Protein AF-0000000080326594 (afdb_homodimer)

Solvent-accessible surface area (backbone atoms only — not comparable to full-atom values): 20574 Å² total; per-residue (Å²): 92,34,33,29,35,43,36,47,64,66,50,84,82,35,72,63,43,55,48,51,51,50,51,51,52,42,35,47,74,58,62,29,50,76,49,77,44,46,48,57,85,66,62,59,77,22,68,68,44,54,66,52,55,54,23,38,77,71,69,51,62,54,68,76,42,45,54,54,42,49,51,58,66,64,28,44,31,38,35,40,37,33,49,49,47,73,71,34,64,43,15,46,58,41,4,42,48,64,50,45,59,27,70,77,58,25,27,44,76,55,96,89,34,83,40,43,59,38,50,88,25,38,28,37,37,45,32,37,32,61,55,54,58,64,63,34,58,78,68,41,43,56,59,23,51,49,49,36,47,44,57,34,45,38,61,23,30,34,38,75,78,44,77,46,77,43,52,22,59,80,74,50,49,72,67,54,51,49,49,57,55,54,67,51,62,62,71,53,56,85,74,66,86,128,93,34,34,29,35,42,37,46,67,67,48,86,83,35,71,63,41,53,47,52,53,51,50,52,53,42,35,46,75,59,62,28,48,75,48,76,45,45,47,57,84,65,62,59,78,21,68,69,44,54,65,53,55,53,24,39,77,70,69,51,64,53,66,75,44,46,54,54,42,48,51,57,66,63,28,43,32,40,35,40,37,33,49,50,47,73,72,34,63,42,16,44,58,41,5,42,47,64,50,46,59,27,70,77,59,24,29,45,76,54,98,89,36,84,38,43,60,39,50,88,24,37,29,37,38,44,33,38,33,61,56,55,58,65,65,32,58,78,67,41,44,58,60,22,51,49,50,37,48,46,58,34,43,40,59,22,29,34,39,75,78,44,78,46,75,43,52,22,60,79,73,50,48,71,68,54,51,50,50,56,54,55,66,52,62,62,72,54,55,87,71,65,85,127

Nearest PDB structures (foldseek):
  5lbt-assembly1_B  TM=8.898E-01  e=4.231E-17  Homo sapiens
  4cet-assembly1_A-2  TM=8.705E-01  e=6.057E-17  Homo sapiens
  5lbz-assembly1_A  TM=8.879E-01  e=6.624E-16  Homo sapiens
  3lcm-assembly1_B  TM=8.407E-01  e=3.431E-16  Streptococcus mutans UA159
  4c0w-assembly1_A  TM=7.733E-01  e=7.459E-12  Pseudomonas putida

Structure (mmCIF, N/CA/C/O backbone):
data_AF-0000000080326594-model_v1
#
loop_
_entity.id
_entity.type
_entity.pdbx_description
1 polymer 'NAD(P)H dehydrogenase'
#
loop_
_atom_site.group_PDB
_atom_site.id
_atom_site.type_symbol
_atom_site.label_atom_id
_atom_site.label_alt_id
_atom_site.label_comp_id
_atom_site.label_asym_id
_atom_site.label_entity_id
_atom_site.label_seq_id
_atom_site.pdbx_PDB_ins_code
_atom_site.Cartn_x
_atom_site.Cartn_y
_atom_site.Cartn_z
_atom_site.occupancy
_atom_site.B_iso_or_equiv
_atom_site.auth_seq_id
_atom_site.auth_comp_id
_atom_site.auth_asym_id
_atom_site.auth_atom_id
_atom_site.pdbx_PDB_model_num
ATOM 1 N N . MET A 1 1 ? -2.334 27.172 13.617 1 94.81 1 MET A N 1
ATOM 2 C CA . MET A 1 1 ? -1.438 26.281 12.883 1 94.81 1 MET A CA 1
ATOM 3 C C . MET A 1 1 ? -2.039 25.891 11.531 1 94.81 1 MET A C 1
ATOM 5 O O . MET A 1 1 ? -3.221 26.141 11.281 1 94.81 1 MET A O 1
ATOM 9 N N . ASN A 1 2 ? -1.168 25.469 10.648 1 97.56 2 ASN A N 1
ATOM 10 C CA . ASN A 1 2 ? -1.593 25.016 9.328 1 97.56 2 ASN A CA 1
ATOM 11 C C . ASN A 1 2 ? -1.866 23.516 9.312 1 97.56 2 ASN A C 1
ATOM 13 O O . ASN A 1 2 ? -0.967 22.703 9.57 1 97.56 2 ASN A O 1
ATOM 17 N N . ASN A 1 3 ? -3.16 23.172 9.031 1 97.88 3 ASN A N 1
ATOM 18 C CA . ASN A 1 3 ? -3.592 21.781 9.016 1 97.88 3 ASN A CA 1
ATOM 19 C C . ASN A 1 3 ? -3.906 21.312 7.598 1 97.88 3 ASN A C 1
ATOM 21 O O . ASN A 1 3 ? -4.773 21.875 6.93 1 97.88 3 ASN A O 1
ATOM 25 N N . LEU A 1 4 ? -3.186 20.344 7.172 1 98.75 4 LEU A N 1
ATOM 26 C CA . LEU A 1 4 ? -3.438 19.703 5.883 1 98.75 4 LEU A CA 1
ATOM 27 C C . LEU A 1 4 ? -4.172 18.375 6.062 1 98.75 4 LEU A C 1
ATOM 29 O O . LEU A 1 4 ? -3.713 17.5 6.801 1 98.75 4 LEU A O 1
ATOM 33 N N . ILE A 1 5 ? -5.324 18.266 5.457 1 98.81 5 ILE A N 1
ATOM 34 C CA . ILE A 1 5 ? -6.059 17 5.449 1 98.81 5 ILE A CA 1
ATOM 35 C C . ILE A 1 5 ? -5.922 16.328 4.082 1 98.81 5 ILE A C 1
ATOM 37 O O . ILE A 1 5 ? -6.352 16.891 3.07 1 98.81 5 ILE A O 1
ATOM 41 N N . ILE A 1 6 ? -5.258 15.219 4.062 1 98.88 6 ILE A N 1
ATOM 42 C CA . ILE A 1 6 ? -5.199 14.367 2.881 1 98.88 6 ILE A CA 1
ATOM 43 C C . ILE A 1 6 ? -6.27 13.281 2.975 1 98.88 6 ILE A C 1
ATOM 45 O O . ILE A 1 6 ? -6.227 12.43 3.871 1 98.88 6 ILE A O 1
ATOM 49 N N . TYR A 1 7 ? -7.211 13.352 2.078 1 98.81 7 TYR A N 1
ATOM 50 C CA . TYR A 1 7 ? -8.406 12.516 2.1 1 98.81 7 TYR A CA 1
ATOM 51 C C . TYR A 1 7 ? -8.453 11.609 0.875 1 98.81 7 TYR A C 1
ATOM 53 O O . TYR A 1 7 ? -8.148 12.039 -0.238 1 98.81 7 TYR A O 1
ATOM 61 N N . CYS A 1 8 ? -8.789 10.32 1.169 1 98.75 8 CYS A N 1
ATOM 62 C CA . CYS A 1 8 ? -8.812 9.359 0.075 1 98.75 8 CYS A CA 1
ATOM 63 C C . CYS A 1 8 ? -10.023 8.438 0.174 1 98.75 8 CYS A C 1
ATOM 65 O O . CYS A 1 8 ? -10.07 7.559 1.031 1 98.75 8 CYS A O 1
ATOM 67 N N . HIS A 1 9 ? -10.969 8.633 -0.72 1 98.06 9 HIS A N 1
ATOM 68 C CA . HIS A 1 9 ? -12.102 7.746 -0.929 1 98.06 9 HIS A CA 1
ATOM 69 C C . HIS A 1 9 ? -12.852 8.102 -2.209 1 98.06 9 HIS A C 1
ATOM 71 O O . HIS A 1 9 ? -13.117 9.273 -2.475 1 98.06 9 HIS A O 1
ATOM 77 N N . PRO A 1 10 ? -13.266 7.16 -2.986 1 96.19 10 PRO A N 1
ATOM 78 C CA . PRO A 1 10 ? -13.883 7.461 -4.281 1 96.19 10 PRO A CA 1
ATOM 79 C C . PRO A 1 10 ? -15.344 7.875 -4.156 1 96.19 10 PRO A C 1
ATOM 81 O O . PRO A 1 10 ? -15.914 8.438 -5.094 1 96.19 10 PRO A O 1
ATOM 84 N N . ASN A 1 11 ? -16.016 7.562 -3.039 1 94.12 11 ASN A N 1
ATOM 85 C CA . ASN A 1 11 ? -17.438 7.836 -2.816 1 94.12 11 ASN A CA 1
ATOM 86 C C . ASN A 1 11 ? -17.641 9.047 -1.904 1 94.12 11 ASN A C 1
ATOM 88 O O . ASN A 1 11 ? -17.312 8.992 -0.716 1 94.12 11 ASN A O 1
ATOM 92 N N . PRO A 1 12 ? -18.266 10.102 -2.396 1 92.19 12 PRO A N 1
ATOM 93 C CA . PRO A 1 12 ? -18.469 11.297 -1.572 1 92.19 12 PRO A CA 1
ATOM 94 C C . PRO A 1 12 ? -19.469 11.07 -0.443 1 92.19 12 PRO A C 1
ATOM 96 O O . PRO A 1 12 ? -19.578 11.898 0.468 1 92.19 12 PRO A O 1
ATOM 99 N N . GLU A 1 13 ? -20.156 9.953 -0.468 1 92.31 13 GLU A N 1
ATOM 100 C CA . GLU A 1 13 ? -21.125 9.648 0.574 1 92.31 13 GLU A CA 1
ATOM 101 C C . GLU A 1 13 ? -20.578 8.633 1.567 1 92.31 13 GLU A C 1
ATOM 103 O O . GLU A 1 13 ? -21.312 8.102 2.4 1 92.31 13 GLU A O 1
ATOM 108 N N . SER A 1 14 ? -19.344 8.438 1.479 1 94.69 14 SER A N 1
ATOM 109 C CA . SER A 1 14 ? -18.719 7.418 2.318 1 94.69 14 SER A CA 1
ATOM 110 C C . SER A 1 14 ? -18.594 7.895 3.764 1 94.69 14 SER A C 1
ATOM 112 O O . SER A 1 14 ? -18.641 9.094 4.031 1 94.69 14 SER A O 1
ATOM 114 N N . PHE A 1 15 ? -18.469 6.941 4.664 1 97.5 15 PHE A N 1
ATOM 115 C CA . PHE A 1 15 ? -18.188 7.258 6.055 1 97.5 15 PHE A CA 1
ATOM 116 C C . PHE A 1 15 ? -16.891 8.07 6.172 1 97.5 15 PHE A C 1
ATOM 118 O O . PHE A 1 15 ? -16.797 8.984 6.996 1 97.5 15 PHE A O 1
ATOM 125 N N . ASN A 1 16 ? -15.914 7.812 5.332 1 98.38 16 ASN A N 1
ATOM 126 C CA . ASN A 1 16 ? -14.656 8.547 5.359 1 98.38 16 ASN A CA 1
ATOM 127 C C . ASN A 1 16 ? -14.852 10.016 4.988 1 98.38 16 ASN A C 1
ATOM 129 O O . ASN A 1 16 ? -14.148 10.891 5.496 1 98.38 16 ASN A O 1
ATOM 133 N N . HIS A 1 17 ? -15.789 10.258 4.113 1 97.88 17 HIS A N 1
ATOM 134 C CA . HIS A 1 17 ? -16.125 11.641 3.807 1 97.88 17 HIS A CA 1
ATOM 135 C C . HIS A 1 17 ? -16.641 12.367 5.043 1 97.88 17 HIS A C 1
ATOM 137 O O . HIS A 1 17 ? -16.266 13.516 5.297 1 97.88 17 HIS A O 1
ATOM 143 N N . ALA A 1 18 ? -17.5 11.719 5.797 1 97.88 18 ALA A N 1
ATOM 144 C CA . ALA A 1 18 ? -18.031 12.289 7.039 1 97.88 18 ALA A CA 1
ATOM 145 C C . ALA A 1 18 ? -16.906 12.531 8.039 1 97.88 18 ALA A C 1
ATOM 147 O O . ALA A 1 18 ? -16.906 13.547 8.742 1 97.88 18 ALA A O 1
ATOM 148 N N . VAL A 1 19 ? -15.977 11.617 8.094 1 98.56 19 VAL A N 1
ATOM 149 C CA . VAL A 1 19 ? -14.82 11.758 8.969 1 98.56 19 VAL A CA 1
ATOM 150 C C . VAL A 1 19 ? -14.023 13 8.562 1 98.56 19 VAL A C 1
ATOM 152 O O . VAL A 1 19 ? -13.703 13.844 9.406 1 98.56 19 VAL A O 1
ATOM 155 N N . LYS A 1 20 ? -13.711 13.102 7.242 1 98.5 20 LYS A N 1
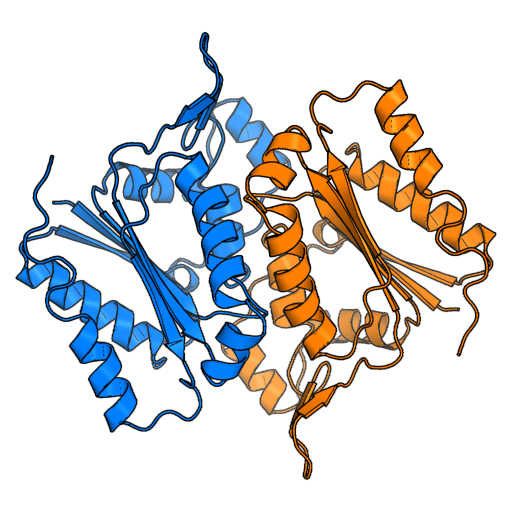ATOM 156 C CA . LYS A 1 20 ? -12.984 14.25 6.715 1 98.5 20 LYS A CA 1
ATOM 157 C C . LYS A 1 20 ? -13.68 15.555 7.082 1 98.5 20 LYS A C 1
ATOM 159 O O . LYS A 1 20 ? -13.047 16.5 7.566 1 98.5 20 LYS A O 1
ATOM 164 N N . ASP A 1 21 ? -14.992 15.625 6.902 1 97.88 21 ASP A N 1
ATOM 165 C CA . ASP A 1 21 ? -15.758 16.828 7.207 1 97.88 21 ASP A CA 1
ATOM 166 C C . ASP A 1 21 ? -15.695 17.156 8.695 1 97.88 21 ASP A C 1
ATOM 168 O O . ASP A 1 21 ? -15.562 18.328 9.07 1 97.88 21 ASP A O 1
ATOM 172 N N . SER A 1 22 ? -15.836 16.141 9.5 1 97.69 22 SER A N 1
ATOM 173 C CA . SER A 1 22 ? -15.758 16.328 10.945 1 97.69 22 SER A CA 1
ATOM 174 C C . SER A 1 22 ? -14.398 16.891 11.359 1 97.69 22 SER A C 1
ATOM 176 O O . SER A 1 22 ? -14.32 17.812 12.164 1 97.69 22 SER A O 1
ATOM 178 N N . LEU A 1 23 ? -13.359 16.375 10.781 1 97.94 23 LEU A N 1
ATOM 179 C CA . LEU A 1 23 ? -12 16.812 11.102 1 97.94 23 LEU A CA 1
ATOM 180 C C . LEU A 1 23 ? -11.773 18.25 10.656 1 97.94 23 LEU A C 1
ATOM 182 O O . LEU A 1 23 ? -11.133 19.031 11.367 1 97.94 23 LEU A O 1
ATOM 186 N N . GLN A 1 24 ? -12.258 18.531 9.477 1 97.44 24 GLN A N 1
ATOM 187 C CA . GLN A 1 24 ? -12.156 19.906 8.992 1 97.44 24 GLN A CA 1
ATOM 188 C C . GLN A 1 24 ? -12.859 20.875 9.945 1 97.44 24 GLN A C 1
ATOM 190 O O . GLN A 1 24 ? -12.297 21.906 10.289 1 97.44 24 GLN A O 1
ATOM 195 N N . LYS A 1 25 ? -14.062 20.516 10.344 1 96 25 LYS A N 1
ATOM 196 C CA . LYS A 1 25 ? -14.836 21.344 11.266 1 96 25 LYS A CA 1
ATOM 197 C C . LYS A 1 25 ? -14.086 21.547 12.578 1 96 25 LYS A C 1
ATOM 199 O O . LYS A 1 25 ? -13.992 22.672 13.078 1 96 25 LYS A O 1
ATOM 204 N N . GLN A 1 26 ? -13.547 20.469 13.094 1 95.25 26 GLN A N 1
ATOM 205 C CA . GLN A 1 26 ? -12.836 20.531 14.359 1 95.25 26 GLN A CA 1
ATOM 206 C C . GLN A 1 26 ? -11.578 21.391 14.234 1 95.25 26 GLN A C 1
ATOM 208 O O . GLN A 1 26 ? -11.234 22.125 15.156 1 95.25 26 GLN A O 1
ATOM 213 N N . ALA A 1 27 ? -10.859 21.266 13.133 1 95.44 27 ALA A N 1
ATOM 214 C CA . ALA A 1 27 ? -9.648 22.062 12.906 1 95.44 27 ALA A CA 1
ATOM 215 C C . ALA A 1 27 ? -9.961 23.547 12.867 1 95.44 27 ALA A C 1
ATOM 217 O O . ALA A 1 27 ? -9.281 24.359 13.508 1 95.44 27 ALA A O 1
ATOM 218 N N . ILE A 1 28 ? -11.008 23.891 12.188 1 93.38 28 ILE A N 1
ATOM 219 C CA . ILE A 1 28 ? -11.414 25.281 12.055 1 93.38 28 ILE A CA 1
ATOM 220 C C . ILE A 1 28 ? -11.859 25.812 13.406 1 93.38 28 ILE A C 1
ATOM 222 O O . ILE A 1 28 ? -11.477 26.922 13.805 1 93.38 28 ILE A O 1
ATOM 226 N N . GLN A 1 29 ? -12.562 25.031 14.125 1 92.88 29 GLN A N 1
ATOM 227 C CA . GLN A 1 29 ? -13.047 25.422 15.445 1 92.88 29 GLN A CA 1
ATOM 228 C C . GLN A 1 29 ? -11.891 25.641 16.406 1 92.88 29 GLN A C 1
ATOM 230 O O . GLN A 1 29 ? -11.969 26.484 17.312 1 92.88 29 GLN A O 1
ATOM 235 N N . SER A 1 30 ? -10.867 24.922 16.172 1 94.06 30 SER A N 1
ATOM 236 C CA . SER A 1 30 ? -9.695 25.016 17.031 1 94.06 30 SER A CA 1
ATOM 237 C C . SER A 1 30 ? -8.781 26.156 16.594 1 94.06 30 SER A C 1
ATOM 239 O O . SER A 1 30 ? -7.699 26.344 17.156 1 94.06 30 SER A O 1
ATOM 241 N N . GLY A 1 31 ? -9.125 26.828 15.484 1 93.25 31 GLY A N 1
ATOM 242 C CA . GLY A 1 31 ? -8.391 28.016 15.055 1 93.25 31 GLY A CA 1
ATOM 243 C C . GLY A 1 31 ? -7.312 27.703 14.031 1 93.25 31 GLY A C 1
ATOM 244 O O . GLY A 1 31 ? -6.434 28.531 13.789 1 93.25 31 GLY A O 1
ATOM 245 N N . HIS A 1 32 ? -7.305 26.531 13.453 1 95.81 32 HIS A N 1
ATOM 246 C CA . HIS A 1 32 ? -6.293 26.156 12.469 1 95.81 32 HIS A CA 1
ATOM 247 C C . HIS A 1 32 ? -6.738 26.531 11.055 1 95.81 32 HIS A C 1
ATOM 249 O O . HIS A 1 32 ? -7.93 26.469 10.742 1 95.81 32 HIS A O 1
ATOM 255 N N . HIS A 1 33 ? -5.809 26.984 10.258 1 96.75 33 HIS A N 1
ATOM 256 C CA . HIS A 1 33 ? -6.043 27.047 8.82 1 96.75 33 HIS A CA 1
ATOM 257 C C . HIS A 1 33 ? -6.023 25.656 8.203 1 96.75 33 HIS A C 1
ATOM 259 O O . HIS A 1 33 ? -5.172 24.828 8.531 1 96.75 33 HIS A O 1
ATOM 265 N N . THR A 1 34 ? -7.023 25.422 7.344 1 97.94 34 THR A N 1
ATOM 266 C CA . THR A 1 34 ? -7.129 24.047 6.871 1 97.94 34 THR A CA 1
ATOM 267 C C . THR A 1 34 ? -7.133 24 5.344 1 97.94 34 THR A C 1
ATOM 269 O O . THR A 1 34 ? -7.805 24.797 4.695 1 97.94 34 THR A O 1
ATOM 272 N N . ARG A 1 35 ? -6.281 23.172 4.742 1 98.56 35 ARG A N 1
ATOM 273 C CA . ARG A 1 35 ? -6.316 22.781 3.34 1 98.56 35 ARG A CA 1
ATOM 274 C C . ARG A 1 35 ? -6.668 21.297 3.203 1 98.56 35 ARG A C 1
ATOM 276 O O . ARG A 1 35 ? -6.246 20.469 4.02 1 98.56 35 ARG A O 1
ATOM 283 N N . ILE A 1 36 ? -7.484 21.031 2.197 1 98.56 36 ILE A N 1
ATOM 284 C CA . ILE A 1 36 ? -7.883 19.641 1.953 1 98.56 36 ILE A CA 1
ATOM 285 C C . ILE A 1 36 ? -7.363 19.188 0.592 1 98.56 36 ILE A C 1
ATOM 287 O O . ILE A 1 36 ? -7.535 19.891 -0.411 1 98.56 36 ILE A O 1
ATOM 291 N N . ARG A 1 37 ? -6.672 18.094 0.616 1 98.69 37 ARG A N 1
ATOM 292 C CA . ARG A 1 37 ? -6.262 17.422 -0.614 1 98.69 37 ARG A CA 1
ATOM 293 C C . ARG A 1 37 ? -7 16.094 -0.79 1 98.69 37 ARG A C 1
ATOM 295 O O . ARG A 1 37 ? -6.668 15.102 -0.137 1 98.69 37 ARG A O 1
ATOM 302 N N . ASP A 1 38 ? -8.031 16.141 -1.606 1 98.38 38 ASP A N 1
ATOM 303 C CA . ASP A 1 38 ? -8.781 14.938 -1.977 1 98.38 38 ASP A CA 1
ATOM 304 C C . ASP A 1 38 ? -8.148 14.234 -3.174 1 98.38 38 ASP A C 1
ATOM 306 O O . ASP A 1 38 ? -8.305 14.68 -4.316 1 98.38 38 ASP A O 1
ATOM 310 N N . VAL A 1 39 ? -7.574 13.109 -2.932 1 97.81 39 VAL A N 1
ATOM 311 C CA . VAL A 1 39 ? -6.691 12.477 -3.908 1 97.81 39 VAL A CA 1
ATOM 312 C C . VAL A 1 39 ? -7.504 12.031 -5.125 1 97.81 39 VAL A C 1
ATOM 314 O O . VAL A 1 39 ? -7.004 12.055 -6.25 1 97.81 39 VAL A O 1
ATOM 317 N N . TYR A 1 40 ? -8.766 11.617 -4.961 1 97.62 40 TYR A N 1
ATOM 318 C CA . TYR A 1 40 ? -9.625 11.211 -6.066 1 97.62 40 TYR A CA 1
ATOM 319 C C . TYR A 1 40 ? -10.078 12.422 -6.875 1 97.62 40 TYR A C 1
ATOM 321 O O . TYR A 1 40 ? -10.031 12.406 -8.109 1 97.62 40 TYR A O 1
ATOM 329 N N . THR A 1 41 ? -10.5 13.492 -6.164 1 96.56 41 THR A N 1
ATOM 330 C CA . THR A 1 41 ? -10.953 14.695 -6.855 1 96.56 41 THR A CA 1
ATOM 331 C C . THR A 1 41 ? -9.812 15.336 -7.633 1 96.56 41 THR A C 1
ATOM 333 O O . THR A 1 41 ? -10.023 15.883 -8.719 1 96.56 41 THR A O 1
ATOM 336 N N . LEU A 1 42 ? -8.586 15.195 -7.137 1 96.81 42 LEU A N 1
ATOM 337 C CA . LEU A 1 42 ? -7.395 15.719 -7.793 1 96.81 42 LEU A CA 1
ATOM 338 C C . LEU A 1 42 ? -7.062 14.906 -9.047 1 96.81 42 LEU A C 1
ATOM 340 O O . LEU A 1 42 ? -6.277 15.352 -9.883 1 96.81 42 LEU A O 1
ATOM 344 N N . ASN A 1 43 ? -7.664 13.711 -9.133 1 95.75 43 ASN A N 1
ATOM 345 C CA . ASN A 1 43 ? -7.254 12.766 -10.164 1 95.75 43 ASN A CA 1
ATOM 346 C C . ASN A 1 43 ? -5.742 12.562 -10.172 1 95.75 43 ASN A C 1
ATOM 348 O O . ASN A 1 43 ? -5.109 12.656 -11.227 1 95.75 43 ASN A O 1
ATOM 352 N N . PHE A 1 44 ? -5.152 12.398 -9.031 1 96.94 44 PHE A N 1
ATOM 353 C CA . PHE A 1 44 ? -3.705 12.289 -8.883 1 96.94 44 PHE A CA 1
ATOM 354 C C . PHE A 1 44 ? -3.176 11.055 -9.594 1 96.94 44 PHE A C 1
ATOM 356 O O . PHE A 1 44 ? -3.76 9.977 -9.492 1 96.94 44 PHE A O 1
ATOM 363 N N . ASN A 1 45 ? -2.121 11.227 -10.297 1 96.5 45 ASN A N 1
ATOM 364 C CA . ASN A 1 45 ? -1.446 10.086 -10.914 1 96.5 45 ASN A CA 1
ATOM 365 C C . ASN A 1 45 ? -0.582 9.336 -9.906 1 96.5 45 ASN A C 1
ATOM 367 O O . ASN A 1 45 ? 0.461 9.836 -9.484 1 96.5 45 ASN A O 1
ATOM 371 N N . PRO A 1 46 ? -0.99 8.156 -9.562 1 97.31 46 PRO A N 1
ATOM 372 C CA . PRO A 1 46 ? -0.286 7.449 -8.484 1 97.31 46 PRO A CA 1
ATOM 373 C C . PRO A 1 46 ? 0.886 6.613 -8.992 1 97.31 46 PRO A C 1
ATOM 375 O O . PRO A 1 46 ? 1.518 5.891 -8.219 1 97.31 46 PRO A O 1
ATOM 378 N N . VAL A 1 47 ? 1.256 6.707 -10.305 1 97.75 47 VAL A N 1
ATOM 379 C CA . VAL A 1 47 ? 2.279 5.844 -10.883 1 97.75 47 VAL A CA 1
ATOM 380 C C . VAL A 1 47 ? 3.633 6.551 -10.852 1 97.75 47 VAL A C 1
ATOM 382 O O . VAL A 1 47 ? 3.834 7.547 -11.547 1 97.75 47 VAL A O 1
ATOM 385 N N . LEU A 1 48 ? 4.516 6.086 -10.031 1 96.88 48 LEU A N 1
ATOM 386 C CA . LEU A 1 48 ? 5.898 6.555 -10.039 1 96.88 48 LEU A CA 1
ATOM 387 C C . LEU A 1 48 ? 6.664 5.965 -11.219 1 96.88 48 LEU A C 1
ATOM 389 O O . LEU A 1 48 ? 6.848 4.746 -11.297 1 96.88 48 LEU A O 1
ATOM 393 N N . THR A 1 49 ? 7.121 6.785 -12.117 1 94.62 49 THR A N 1
ATOM 394 C CA . THR A 1 49 ? 7.797 6.32 -13.32 1 94.62 49 THR A CA 1
ATOM 395 C C . THR A 1 49 ? 9.312 6.48 -13.188 1 94.62 49 THR A C 1
ATOM 397 O O . THR A 1 49 ? 9.789 7.141 -12.266 1 94.62 49 THR A O 1
ATOM 400 N N . ARG A 1 50 ? 9.984 5.836 -14.094 1 91.5 50 ARG A N 1
ATOM 401 C CA . ARG A 1 50 ? 11.43 6.008 -14.172 1 91.5 50 ARG A CA 1
ATOM 402 C C . ARG A 1 50 ? 11.797 7.469 -14.414 1 91.5 50 ARG A C 1
ATOM 404 O O . ARG A 1 50 ? 12.766 7.973 -13.844 1 91.5 50 ARG A O 1
ATOM 411 N N . GLU A 1 51 ? 11 8.102 -15.203 1 91.12 51 GLU A N 1
ATOM 412 C CA . GLU A 1 51 ? 11.211 9.516 -15.508 1 91.12 51 GLU A CA 1
ATOM 413 C C . GLU A 1 51 ? 11.086 10.375 -14.258 1 91.12 51 GLU A C 1
ATOM 415 O O . GLU A 1 51 ? 11.836 11.336 -14.078 1 91.12 51 GLU A O 1
ATOM 420 N N . ASP A 1 52 ? 10.117 10.047 -13.398 1 91.88 52 ASP A N 1
ATOM 421 C CA . ASP A 1 52 ? 9.969 10.766 -12.141 1 91.88 52 ASP A CA 1
ATOM 422 C C . ASP A 1 52 ? 11.234 10.664 -11.297 1 91.88 52 ASP A C 1
ATOM 424 O O . ASP A 1 52 ? 11.742 11.68 -10.812 1 91.88 52 ASP A O 1
ATOM 428 N N . VAL A 1 53 ? 11.703 9.492 -11.188 1 87.94 53 VAL A N 1
ATOM 429 C CA . VAL A 1 53 ? 12.867 9.227 -10.352 1 87.94 53 VAL A CA 1
ATOM 430 C C . VAL A 1 53 ? 14.07 10.016 -10.875 1 87.94 53 VAL A C 1
ATOM 432 O O . VAL A 1 53 ? 14.797 10.633 -10.102 1 87.94 53 VAL A O 1
ATOM 435 N N . LEU A 1 54 ? 14.242 10 -12.195 1 88.31 54 LEU A N 1
ATOM 436 C CA . LEU A 1 54 ? 15.336 10.734 -12.82 1 88.31 54 LEU A CA 1
ATOM 437 C C . LEU A 1 54 ? 15.164 12.234 -12.609 1 88.31 54 LEU A C 1
ATOM 439 O O . LEU A 1 54 ? 16.141 12.953 -12.375 1 88.31 54 LEU A O 1
ATOM 443 N N . ALA A 1 55 ? 13.969 12.656 -12.68 1 89.38 55 ALA A N 1
ATOM 444 C CA . ALA A 1 55 ? 13.664 14.07 -12.484 1 89.38 55 ALA A CA 1
ATOM 445 C C . ALA A 1 55 ? 13.992 14.516 -11.062 1 89.38 55 ALA A C 1
ATOM 447 O O . ALA A 1 55 ? 14.578 15.578 -10.852 1 89.38 55 ALA A O 1
ATOM 448 N N . PHE A 1 56 ? 13.633 13.688 -10.117 1 86.75 56 PHE A N 1
ATOM 449 C CA . PHE A 1 56 ? 13.93 14 -8.727 1 86.75 56 PHE A CA 1
ATOM 450 C C . PHE A 1 56 ? 15.43 14.172 -8.516 1 86.75 56 PHE A C 1
ATOM 452 O O . PHE A 1 56 ? 15.875 15.148 -7.906 1 86.75 56 PHE A O 1
ATOM 459 N N . LYS A 1 57 ? 16.172 13.258 -9.047 1 84.12 57 LYS A N 1
ATOM 460 C CA . LYS A 1 57 ? 17.625 13.266 -8.898 1 84.12 57 LYS A CA 1
ATOM 461 C C . LYS A 1 57 ? 18.234 14.508 -9.547 1 84.12 57 LYS A C 1
ATOM 463 O O . LYS A 1 57 ? 19.266 15.016 -9.086 1 84.12 57 LYS A O 1
ATOM 468 N N . ALA A 1 58 ? 17.578 15.016 -10.57 1 88.19 58 ALA A N 1
ATOM 469 C CA . ALA A 1 58 ? 18.062 16.188 -11.297 1 88.19 58 ALA A CA 1
ATOM 470 C C . ALA A 1 58 ? 17.547 17.484 -10.688 1 88.19 58 ALA A C 1
ATOM 472 O O . ALA A 1 58 ? 17.891 18.578 -11.141 1 88.19 58 ALA A O 1
ATOM 473 N N . GLY A 1 59 ? 16.672 17.312 -9.773 1 86.38 59 GLY A N 1
ATOM 474 C CA . GLY A 1 59 ? 16.094 18.484 -9.133 1 86.38 59 GLY A CA 1
ATOM 475 C C . GLY A 1 59 ? 14.945 19.094 -9.914 1 86.38 59 GLY A C 1
ATOM 476 O O . GLY A 1 59 ? 14.602 20.25 -9.719 1 86.38 59 GLY A O 1
ATOM 477 N N . ASN A 1 60 ? 14.438 18.375 -10.859 1 91.12 60 ASN A N 1
ATOM 478 C CA . ASN A 1 60 ? 13.32 18.812 -11.68 1 91.12 60 ASN A CA 1
ATOM 479 C C . ASN A 1 60 ? 12.031 18.078 -11.305 1 91.12 60 ASN A C 1
ATOM 481 O O . ASN A 1 60 ? 11.508 17.281 -12.086 1 91.12 60 ASN A O 1
ATOM 485 N N . THR A 1 61 ? 11.484 18.422 -10.219 1 94.5 61 THR A N 1
ATOM 486 C CA . THR A 1 61 ? 10.266 17.781 -9.719 1 94.5 61 THR A CA 1
ATOM 487 C C . THR A 1 61 ? 9.07 18.156 -10.586 1 94.5 61 THR A C 1
ATOM 489 O O . THR A 1 61 ? 8.828 19.344 -10.844 1 94.5 61 THR A O 1
ATOM 492 N N . PRO A 1 62 ? 8.383 17.172 -11.055 1 95 62 PRO A N 1
ATOM 493 C CA . PRO A 1 62 ? 7.18 17.469 -11.836 1 95 62 PRO A CA 1
ATOM 494 C C . PRO A 1 62 ? 6.207 18.391 -11.109 1 95 62 PRO A C 1
ATOM 496 O O . PRO A 1 62 ? 6.113 18.344 -9.875 1 95 62 PRO A O 1
ATOM 499 N N . ALA A 1 63 ? 5.387 19.172 -11.828 1 95.44 63 ALA A N 1
ATOM 500 C CA . ALA A 1 63 ? 4.543 20.234 -11.281 1 95.44 63 ALA A CA 1
ATOM 501 C C . ALA A 1 63 ? 3.465 19.656 -10.367 1 95.44 63 ALA A C 1
ATOM 503 O O . ALA A 1 63 ? 3.131 20.266 -9.344 1 95.44 63 ALA A O 1
ATOM 504 N N . ASP A 1 64 ? 2.859 18.531 -10.758 1 96.25 64 ASP A N 1
ATOM 505 C CA . ASP A 1 64 ? 1.796 17.938 -9.953 1 96.25 64 ASP A CA 1
ATOM 506 C C . ASP A 1 64 ? 2.33 17.469 -8.602 1 96.25 64 ASP A C 1
ATOM 508 O O . ASP A 1 64 ? 1.643 17.578 -7.582 1 96.25 64 ASP A O 1
ATOM 512 N N . ILE A 1 65 ? 3.562 16.984 -8.57 1 97.25 65 ILE A N 1
ATOM 513 C CA . ILE A 1 65 ? 4.211 16.562 -7.34 1 97.25 65 ILE A CA 1
ATOM 514 C C . ILE A 1 65 ? 4.59 17.781 -6.504 1 97.25 65 ILE A C 1
ATOM 516 O O . ILE A 1 65 ? 4.355 17.812 -5.293 1 97.25 65 ILE A O 1
ATOM 520 N N . LEU A 1 66 ? 5.133 18.75 -7.195 1 96.94 66 LEU A N 1
ATOM 521 C CA . LEU A 1 66 ? 5.57 19.953 -6.52 1 96.94 66 LEU A CA 1
ATOM 522 C C . LEU A 1 66 ? 4.406 20.625 -5.801 1 96.94 66 LEU A C 1
ATOM 524 O O . LEU A 1 66 ? 4.562 21.125 -4.684 1 96.94 66 LEU A O 1
ATOM 528 N N . GLN A 1 67 ? 3.301 20.672 -6.383 1 98.06 67 GLN A N 1
ATOM 529 C CA . GLN A 1 67 ? 2.115 21.266 -5.773 1 98.06 67 GLN A CA 1
ATOM 530 C C . GLN A 1 67 ? 1.771 20.578 -4.457 1 98.06 67 GLN A C 1
ATOM 532 O O . GLN A 1 67 ? 1.478 21.234 -3.459 1 98.06 67 GLN A O 1
ATOM 537 N N . GLU A 1 68 ? 1.76 19.281 -4.469 1 98.62 68 GLU A N 1
ATOM 538 C CA . GLU A 1 68 ? 1.44 18.531 -3.258 1 98.62 68 GLU A CA 1
ATOM 539 C C . GLU A 1 68 ? 2.529 18.703 -2.203 1 98.62 68 GLU A C 1
ATOM 541 O O . GLU A 1 68 ? 2.238 18.766 -1.007 1 98.62 68 GLU A O 1
ATOM 546 N N . GLN A 1 69 ? 3.764 18.766 -2.664 1 98.38 69 GLN A N 1
ATOM 547 C CA . GLN A 1 69 ? 4.867 19 -1.738 1 98.38 69 GLN A CA 1
ATOM 548 C C . GLN A 1 69 ? 4.746 20.375 -1.083 1 98.38 69 GLN A C 1
ATOM 550 O O . GLN A 1 69 ? 5.078 20.531 0.092 1 98.38 69 GLN A O 1
ATOM 555 N N . GLU A 1 70 ? 4.254 21.328 -1.778 1 98.5 70 GLU A N 1
ATOM 556 C CA . GLU A 1 70 ? 4.023 22.656 -1.227 1 98.5 70 GLU A CA 1
ATOM 557 C C . GLU A 1 70 ? 2.988 22.625 -0.107 1 98.5 70 GLU A C 1
ATOM 559 O O . GLU A 1 70 ? 3.145 23.297 0.913 1 98.5 70 GLU A O 1
ATOM 564 N N . HIS A 1 71 ? 1.933 21.844 -0.283 1 98.81 71 HIS A N 1
ATOM 565 C CA . HIS A 1 71 ? 0.924 21.688 0.76 1 98.81 71 HIS A CA 1
ATOM 566 C C . HIS A 1 71 ? 1.51 21.031 2.006 1 98.81 71 HIS A C 1
ATOM 568 O O . HIS A 1 71 ? 1.203 21.438 3.129 1 98.81 71 HIS A O 1
ATOM 574 N N . ILE A 1 72 ? 2.348 20.062 1.811 1 98.81 72 ILE A N 1
ATOM 575 C CA . ILE A 1 72 ? 2.977 19.375 2.936 1 98.81 72 ILE A CA 1
ATOM 576 C C . ILE A 1 72 ? 3.938 20.328 3.646 1 98.81 72 ILE A C 1
ATOM 578 O O . ILE A 1 72 ? 3.992 20.359 4.879 1 98.81 72 ILE A O 1
ATOM 582 N N . THR A 1 73 ? 4.68 21.078 2.822 1 98.56 73 THR A N 1
ATOM 583 C CA . THR A 1 73 ? 5.594 22.062 3.389 1 98.56 73 THR A CA 1
ATOM 584 C C . THR A 1 73 ? 4.832 23.109 4.211 1 98.56 73 THR A C 1
ATOM 586 O O . THR A 1 73 ? 5.258 23.469 5.309 1 98.56 73 THR A O 1
ATOM 589 N N . TRP A 1 74 ? 3.732 23.5 3.768 1 98.5 74 TRP A N 1
ATOM 590 C CA . TRP A 1 74 ? 2.881 24.5 4.395 1 98.5 74 TRP A CA 1
ATOM 591 C C . TRP A 1 74 ? 2.352 24 5.734 1 98.5 74 TRP A C 1
ATOM 593 O O . TRP A 1 74 ? 2.186 24.781 6.676 1 98.5 74 TRP A O 1
ATOM 603 N N . ALA A 1 75 ? 2.195 22.781 5.934 1 98.38 75 ALA A N 1
ATOM 604 C CA . ALA A 1 75 ? 1.431 22.203 7.031 1 98.38 75 ALA A CA 1
ATOM 605 C C . ALA A 1 75 ? 2.293 22.047 8.281 1 98.38 75 ALA A C 1
ATOM 607 O O . ALA A 1 75 ? 3.471 21.703 8.195 1 98.38 75 ALA A O 1
ATOM 608 N N . ASP A 1 76 ? 1.725 22.281 9.406 1 97.94 76 ASP A N 1
ATOM 609 C CA . ASP A 1 76 ? 2.262 21.922 10.711 1 97.94 76 ASP A CA 1
ATOM 610 C C . ASP A 1 76 ? 1.705 20.578 11.18 1 97.94 76 ASP A C 1
ATOM 612 O O . ASP A 1 76 ? 2.381 19.828 11.891 1 97.94 76 ASP A O 1
ATOM 616 N N . ILE A 1 77 ? 0.428 20.391 10.797 1 97.75 77 ILE A N 1
ATOM 617 C CA . ILE A 1 77 ? -0.313 19.172 11.086 1 97.75 77 ILE A CA 1
ATOM 618 C C . ILE A 1 77 ? -0.785 18.531 9.781 1 97.75 77 ILE A C 1
ATOM 620 O O . ILE A 1 77 ? -1.281 19.219 8.891 1 97.75 77 ILE A O 1
ATOM 624 N N . ILE A 1 78 ? -0.563 17.281 9.672 1 98.62 78 ILE A N 1
ATOM 625 C CA . ILE A 1 78 ? -1.062 16.516 8.531 1 98.62 78 ILE A CA 1
ATOM 626 C C . ILE A 1 78 ? -2.004 15.422 9.023 1 98.62 78 ILE A C 1
ATOM 628 O O . ILE A 1 78 ? -1.619 14.586 9.852 1 98.62 78 ILE A O 1
ATOM 632 N N . THR A 1 79 ? -3.242 15.422 8.602 1 98.75 79 THR A N 1
ATOM 633 C CA . THR A 1 79 ? -4.211 14.383 8.922 1 98.75 79 THR A CA 1
ATOM 634 C C . THR A 1 79 ? -4.535 13.547 7.691 1 98.75 79 THR A C 1
ATOM 636 O O . THR A 1 79 ? -4.91 14.086 6.648 1 98.75 79 THR A O 1
ATOM 639 N N . LEU A 1 80 ? -4.324 12.297 7.828 1 98.88 80 LEU A N 1
ATOM 640 C CA . LEU A 1 80 ? -4.582 11.336 6.758 1 98.88 80 LEU A CA 1
ATOM 641 C C . LEU A 1 80 ? -5.871 10.57 7.016 1 98.88 80 LEU A C 1
ATOM 643 O O . LEU A 1 80 ? -6.039 9.969 8.078 1 98.88 80 LEU A O 1
ATOM 647 N N . VAL A 1 81 ? -6.832 10.609 6.062 1 98.88 81 VAL A N 1
ATOM 648 C CA . VAL A 1 81 ? -8.117 9.93 6.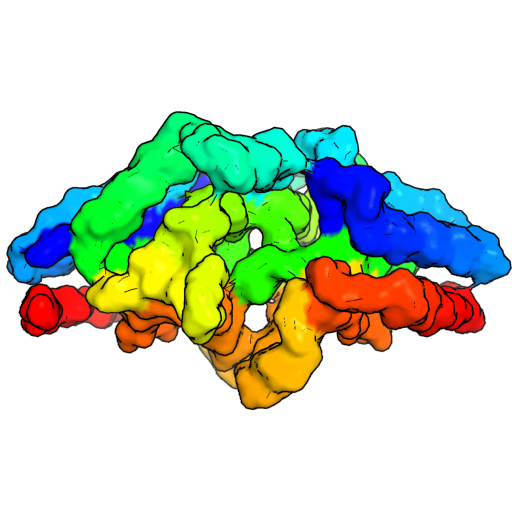18 1 98.88 81 VAL A CA 1
ATOM 649 C C . VAL A 1 81 ? -8.32 9 4.988 1 98.88 81 VAL A C 1
ATOM 651 O O . VAL A 1 81 ? -8.43 9.453 3.846 1 98.88 81 VAL A O 1
ATOM 654 N N . HIS A 1 82 ? -8.398 7.727 5.27 1 98.75 82 HIS A N 1
ATOM 655 C CA . HIS A 1 82 ? -8.609 6.777 4.184 1 98.75 82 HIS A CA 1
ATOM 656 C C . HIS A 1 82 ? -9.133 5.445 4.711 1 98.75 82 HIS A C 1
ATOM 658 O O . HIS A 1 82 ? -8.945 5.121 5.883 1 98.75 82 HIS A O 1
ATOM 664 N N . PRO A 1 83 ? -9.836 4.664 3.848 1 98.38 83 PRO A N 1
ATOM 665 C CA . PRO A 1 83 ? -10.148 3.281 4.215 1 98.38 83 PRO A CA 1
ATOM 666 C C . PRO A 1 83 ? -8.938 2.357 4.145 1 98.38 83 PRO A C 1
ATOM 668 O O . PRO A 1 83 ? -7.93 2.703 3.518 1 98.38 83 PRO A O 1
ATOM 671 N N . ILE A 1 84 ? -9.039 1.271 4.82 1 98.44 84 ILE A N 1
ATOM 672 C CA . ILE A 1 84 ? -8.078 0.193 4.625 1 98.44 84 ILE A CA 1
ATOM 673 C C . ILE A 1 84 ? -8.594 -0.78 3.568 1 98.44 84 ILE A C 1
ATOM 675 O O . ILE A 1 84 ? -9.664 -1.369 3.73 1 98.44 84 ILE A O 1
ATOM 679 N N . TRP A 1 85 ? -7.922 -0.848 2.469 1 97.62 85 TRP A N 1
ATOM 680 C CA . TRP A 1 85 ? -8.141 -1.828 1.41 1 97.62 85 TRP A CA 1
ATOM 681 C C . TRP A 1 85 ? -7 -2.838 1.354 1 97.62 85 TRP A C 1
ATOM 683 O O . TRP A 1 85 ? -5.84 -2.463 1.16 1 97.62 85 TRP A O 1
ATOM 693 N N . TRP A 1 86 ? -7.414 -4.109 1.551 1 97.25 86 TRP A N 1
ATOM 694 C CA . TRP A 1 86 ? -6.414 -5.172 1.518 1 97.25 86 TRP A CA 1
ATOM 695 C C . TRP A 1 86 ? -5.242 -4.848 2.439 1 97.25 86 TRP A C 1
ATOM 697 O O . TRP A 1 86 ? -4.086 -4.855 2.012 1 97.25 86 TRP A O 1
ATOM 707 N N . THR A 1 87 ? -5.59 -4.508 3.691 1 97.38 87 THR A N 1
ATOM 708 C CA . THR A 1 87 ? -4.699 -4.352 4.836 1 97.38 87 THR A CA 1
ATOM 709 C C . THR A 1 87 ? -3.734 -3.191 4.621 1 97.38 87 THR A C 1
ATOM 711 O O . THR A 1 87 ? -2.592 -3.232 5.082 1 97.38 87 THR A O 1
ATOM 714 N N . GLY A 1 88 ? -4.121 -2.174 3.875 1 97.5 88 GLY A N 1
ATOM 715 C CA . GLY A 1 88 ? -3.289 -1.003 3.658 1 97.5 88 GLY A CA 1
ATOM 716 C C . GLY A 1 88 ? -4.035 0.153 3.023 1 97.5 88 GLY A C 1
ATOM 717 O O . GLY A 1 88 ? -5.254 0.09 2.85 1 97.5 88 GLY A O 1
ATOM 718 N N . MET A 1 89 ? -3.307 1.228 2.734 1 98.19 89 MET A N 1
ATOM 719 C CA . MET A 1 89 ? -3.906 2.381 2.068 1 98.19 89 MET A CA 1
ATOM 720 C C . MET A 1 89 ? -4.312 2.033 0.64 1 98.19 89 MET A C 1
ATOM 722 O O . MET A 1 89 ? -3.707 1.164 0.011 1 98.19 89 MET A O 1
ATOM 726 N N . PRO A 1 90 ? -5.34 2.715 0.132 1 98.44 90 PRO A N 1
ATOM 727 C CA . PRO A 1 90 ? -5.688 2.529 -1.278 1 98.44 90 PRO A CA 1
ATOM 728 C C . PRO A 1 90 ? -4.512 2.783 -2.217 1 98.44 90 PRO A C 1
ATOM 730 O O . PRO A 1 90 ? -3.672 3.643 -1.939 1 98.44 90 PRO A O 1
ATOM 733 N N . GLY A 1 91 ? -4.496 2.061 -3.326 1 98.5 91 GLY A N 1
ATOM 734 C CA . GLY A 1 91 ? -3.402 2.168 -4.277 1 98.5 91 GLY A CA 1
ATOM 735 C C . GLY A 1 91 ? -3.129 3.596 -4.715 1 98.5 91 GLY A C 1
ATOM 736 O O . GLY A 1 91 ? -1.971 4.008 -4.82 1 98.5 91 GLY A O 1
ATOM 737 N N . ILE A 1 92 ? -4.168 4.344 -4.941 1 98.44 92 ILE A N 1
ATOM 738 C CA . ILE A 1 92 ? -4.004 5.715 -5.41 1 98.44 92 ILE A CA 1
ATOM 739 C C . ILE A 1 92 ? -3.285 6.539 -4.344 1 98.44 92 ILE A C 1
ATOM 741 O O . ILE A 1 92 ? -2.428 7.367 -4.66 1 98.44 92 ILE A O 1
ATOM 745 N N . LEU A 1 93 ? -3.605 6.312 -3.098 1 98.75 93 LEU A N 1
ATOM 746 C CA . LEU A 1 93 ? -2.973 7.043 -2.004 1 98.75 93 LEU A CA 1
ATOM 747 C C . LEU A 1 93 ? -1.539 6.57 -1.792 1 98.75 93 LEU A C 1
ATOM 749 O O . LEU A 1 93 ? -0.646 7.379 -1.531 1 98.75 93 LEU A O 1
ATOM 753 N N . LYS A 1 94 ? -1.32 5.23 -1.873 1 98.69 94 LYS A N 1
ATOM 754 C CA . LYS A 1 94 ? 0.041 4.711 -1.788 1 98.69 94 LYS A CA 1
ATOM 755 C C . LYS A 1 94 ? 0.928 5.309 -2.875 1 98.69 94 LYS A C 1
ATOM 757 O O . LYS A 1 94 ? 2.08 5.664 -2.617 1 98.69 94 LYS A O 1
ATOM 762 N N . GLY A 1 95 ? 0.41 5.379 -4.07 1 98.5 95 GLY A N 1
ATOM 763 C CA . GLY A 1 95 ? 1.14 6.004 -5.164 1 98.5 95 GLY A CA 1
ATOM 764 C C . GLY A 1 95 ? 1.412 7.48 -4.93 1 98.5 95 GLY A C 1
ATOM 765 O O . GLY A 1 95 ? 2.467 7.988 -5.312 1 98.5 95 GLY A O 1
ATOM 766 N N . TYR A 1 96 ? 0.438 8.164 -4.309 1 98.69 96 TYR A N 1
ATOM 767 C CA . TYR A 1 96 ? 0.629 9.555 -3.9 1 98.69 96 TYR A CA 1
ATOM 768 C C . TYR A 1 96 ? 1.888 9.703 -3.055 1 98.69 96 TYR A C 1
ATOM 770 O O . TYR A 1 96 ? 2.746 10.539 -3.354 1 98.69 96 TYR A O 1
ATOM 778 N N . PHE A 1 97 ? 2.062 8.867 -2.084 1 98.56 97 PHE A N 1
ATOM 779 C CA . PHE A 1 97 ? 3.211 8.992 -1.192 1 98.56 97 PHE A CA 1
ATOM 780 C C . PHE A 1 97 ? 4.48 8.492 -1.871 1 98.56 97 PHE A C 1
ATOM 782 O O . PHE A 1 97 ? 5.57 9.016 -1.624 1 98.56 97 PHE A O 1
ATOM 789 N N . ASP A 1 98 ? 4.359 7.5 -2.771 1 98 98 ASP A N 1
ATOM 790 C CA . ASP A 1 98 ? 5.52 7.055 -3.541 1 98 98 ASP A CA 1
ATOM 791 C C . ASP A 1 98 ? 6.117 8.203 -4.344 1 98 98 ASP A C 1
ATOM 793 O O . ASP A 1 98 ? 7.336 8.305 -4.484 1 98 98 ASP A O 1
ATOM 797 N N . ARG A 1 99 ? 5.262 9.055 -4.84 1 97.81 99 ARG A N 1
ATOM 798 C CA . ARG A 1 99 ? 5.707 10.125 -5.73 1 97.81 99 ARG A CA 1
ATOM 799 C C . ARG A 1 99 ? 6.078 11.375 -4.941 1 97.81 99 ARG A C 1
ATOM 801 O O . ARG A 1 99 ? 7.086 12.023 -5.234 1 97.81 99 ARG A O 1
ATOM 808 N N . VAL A 1 100 ? 5.355 11.688 -3.922 1 98.12 100 VAL A N 1
ATOM 809 C CA . VAL A 1 100 ? 5.457 12.977 -3.248 1 98.12 100 VAL A CA 1
ATOM 810 C C . VAL A 1 100 ? 6.594 12.938 -2.229 1 98.12 100 VAL A C 1
ATOM 812 O O . VAL A 1 100 ? 7.34 13.914 -2.088 1 98.12 100 VAL A O 1
ATOM 815 N N . LEU A 1 101 ? 6.746 11.773 -1.463 1 97.75 101 LEU A N 1
ATOM 816 C CA . LEU A 1 101 ? 7.805 11.656 -0.467 1 97.75 101 LEU A CA 1
ATOM 817 C C . LEU A 1 101 ? 9.141 11.344 -1.13 1 97.75 101 LEU A C 1
ATOM 819 O O . LEU A 1 101 ? 9.812 10.383 -0.748 1 97.75 101 LEU A O 1
ATOM 823 N N . SER A 1 102 ? 9.57 12.234 -1.994 1 94.81 102 SER A N 1
ATOM 824 C CA . SER A 1 102 ? 10.727 11.984 -2.85 1 94.81 102 SER A CA 1
ATOM 825 C C . SER A 1 102 ? 12.023 12.383 -2.154 1 94.81 102 SER A C 1
ATOM 827 O O . SER A 1 102 ? 12.008 13.133 -1.173 1 94.81 102 SER A O 1
ATOM 829 N N . TYR A 1 103 ? 13.094 11.852 -2.658 1 91.88 103 TYR A N 1
ATOM 830 C CA . TYR A 1 103 ? 14.43 12.242 -2.217 1 91.88 103 TYR A CA 1
ATOM 831 C C . TYR A 1 103 ? 14.656 13.734 -2.4 1 91.88 103 TYR A C 1
ATOM 833 O O . TYR A 1 103 ? 14.312 14.297 -3.441 1 91.88 103 TYR A O 1
ATOM 841 N N . GLY A 1 104 ? 15.242 14.406 -1.481 1 92.5 104 GLY A N 1
ATOM 842 C CA . GLY A 1 104 ? 15.484 15.844 -1.529 1 92.5 104 GLY A CA 1
ATOM 843 C C . GLY A 1 104 ? 14.359 16.656 -0.911 1 92.5 104 GLY A C 1
ATOM 844 O O . GLY A 1 104 ? 14.578 17.797 -0.486 1 92.5 104 GLY A O 1
ATOM 845 N N . PHE A 1 105 ? 13.18 16.078 -0.86 1 96.44 105 PHE A N 1
ATOM 846 C CA . PHE A 1 105 ? 12.047 16.75 -0.249 1 96.44 105 PHE A CA 1
ATOM 847 C C . PHE A 1 105 ? 11.727 16.156 1.115 1 96.44 105 PHE A C 1
ATOM 849 O O . PHE A 1 105 ? 11.742 16.859 2.127 1 96.44 105 PHE A O 1
ATOM 856 N N . ALA A 1 106 ? 11.469 14.812 1.13 1 97.12 106 ALA A N 1
ATOM 857 C CA . ALA A 1 106 ? 11.031 14.172 2.367 1 97.12 106 ALA A CA 1
ATOM 858 C C . ALA A 1 106 ? 12.234 13.703 3.191 1 97.12 106 ALA A C 1
ATOM 860 O O . ALA A 1 106 ? 12.156 13.633 4.418 1 97.12 106 ALA A O 1
ATOM 861 N N . TYR A 1 107 ? 13.273 13.312 2.482 1 95.12 107 TYR A N 1
ATOM 862 C CA . TYR A 1 107 ? 14.5 12.844 3.115 1 95.12 107 TYR A CA 1
ATOM 863 C C . TYR A 1 107 ? 15.711 13.109 2.229 1 95.12 107 TYR A C 1
ATOM 865 O O . TYR A 1 107 ? 15.562 13.336 1.025 1 95.12 107 TYR A O 1
ATOM 873 N N . ARG A 1 108 ? 16.844 13.094 2.814 1 93.25 108 ARG A N 1
ATOM 874 C CA . ARG A 1 108 ? 18.109 13.141 2.09 1 93.25 108 ARG A CA 1
ATOM 875 C C . ARG A 1 108 ? 19.25 12.594 2.947 1 93.25 108 ARG A C 1
ATOM 877 O O . ARG A 1 108 ? 19.094 12.398 4.152 1 93.25 108 ARG A O 1
ATOM 884 N N . TYR A 1 109 ? 20.328 12.258 2.297 1 90.69 109 TYR A N 1
ATOM 885 C CA . TYR A 1 109 ? 21.531 11.844 3.018 1 90.69 109 TYR A CA 1
ATOM 886 C C . TYR A 1 109 ? 22.578 12.938 2.99 1 90.69 109 TYR A C 1
ATOM 888 O O . TYR A 1 109 ? 23 13.375 1.916 1 90.69 109 TYR A O 1
ATOM 896 N N . GLY A 1 110 ? 22.875 13.422 4.16 1 91.31 110 GLY A N 1
ATOM 897 C CA . GLY A 1 110 ? 23.906 14.43 4.305 1 91.31 110 GLY A CA 1
ATOM 898 C C . GLY A 1 110 ? 25.188 13.883 4.918 1 91.31 110 GLY A C 1
ATOM 899 O O . GLY A 1 110 ? 25.406 12.672 4.914 1 91.31 110 GLY A O 1
ATOM 900 N N . GLN A 1 111 ? 26.016 14.773 5.371 1 92.06 111 GLN A N 1
ATOM 901 C CA . GLN A 1 111 ? 27.328 14.445 5.914 1 92.06 111 GLN A CA 1
ATOM 902 C C . GLN A 1 111 ? 27.219 13.508 7.109 1 92.06 111 GLN A C 1
ATOM 904 O O . GLN A 1 111 ? 28.047 12.617 7.297 1 92.06 111 GLN A O 1
ATOM 909 N N . TYR A 1 112 ? 26.141 13.734 7.812 1 91.94 112 TYR A N 1
ATOM 910 C CA . TYR A 1 112 ? 25.984 12.969 9.047 1 91.94 112 TYR A CA 1
ATOM 911 C C . TYR A 1 112 ? 24.938 11.875 8.883 1 91.94 112 TYR A C 1
ATOM 913 O O . TYR A 1 112 ? 24.453 11.32 9.875 1 91.94 112 TYR A O 1
ATOM 921 N N . GLY A 1 113 ? 24.516 11.648 7.652 1 92.88 113 GLY A N 1
ATOM 922 C CA . GLY A 1 113 ? 23.594 10.555 7.414 1 92.88 113 GLY A CA 1
ATOM 923 C C . GLY A 1 113 ? 22.203 11.023 7.012 1 92.88 113 GLY A C 1
ATOM 924 O O . GLY A 1 113 ? 22.062 12.031 6.316 1 92.88 113 GLY A O 1
ATOM 925 N N . LEU A 1 114 ? 21.234 10.195 7.438 1 93 114 LEU A N 1
ATOM 926 C CA . LEU A 1 114 ? 19.859 10.461 7.047 1 93 114 LEU A CA 1
ATOM 927 C C . LEU A 1 114 ? 19.375 11.773 7.648 1 93 114 LEU A C 1
ATOM 929 O O . LEU A 1 114 ? 19.531 12.016 8.844 1 93 114 LEU A O 1
ATOM 933 N N . GLU A 1 115 ? 18.906 12.641 6.809 1 97.06 115 GLU A N 1
ATOM 934 C CA . GLU A 1 115 ? 18.203 13.852 7.23 1 97.06 115 GLU A CA 1
ATOM 935 C C . GLU A 1 115 ? 16.703 13.727 7.02 1 97.06 115 GLU A C 1
ATOM 937 O O . GLU A 1 115 ? 16.25 13.484 5.902 1 97.06 115 GLU A O 1
ATOM 942 N N . GLN A 1 116 ? 15.953 13.906 8.023 1 97.88 116 GLN A N 1
ATOM 943 C CA . GLN A 1 116 ? 14.492 13.836 8.016 1 97.88 116 GLN A CA 1
ATOM 944 C C . GLN A 1 116 ? 13.883 15.203 7.711 1 97.88 116 GLN A C 1
ATOM 946 O O . GLN A 1 116 ? 13.695 16.016 8.617 1 97.88 116 GLN A O 1
ATOM 951 N N . MET A 1 117 ? 13.461 15.391 6.551 1 97.44 117 MET A N 1
ATOM 952 C CA . MET A 1 117 ? 13.164 16.734 6.035 1 97.44 117 MET A CA 1
ATOM 953 C C . MET A 1 117 ? 11.797 17.203 6.504 1 97.44 117 MET A C 1
ATOM 955 O O . MET A 1 117 ? 11.469 18.391 6.375 1 97.44 117 MET A O 1
ATOM 959 N N . LEU A 1 118 ? 11 16.328 7.137 1 98.5 118 LEU A N 1
ATOM 960 C CA . LEU A 1 118 ? 9.656 16.703 7.555 1 98.5 118 LEU A CA 1
ATOM 961 C C . LEU A 1 118 ? 9.531 16.672 9.07 1 98.5 118 LEU A C 1
ATOM 963 O O . LEU A 1 118 ? 8.422 16.641 9.609 1 98.5 118 LEU A O 1
ATOM 967 N N . ALA A 1 119 ? 10.68 16.656 9.719 1 97.69 119 ALA A N 1
ATOM 968 C CA . ALA A 1 119 ? 10.703 16.719 11.172 1 97.69 119 ALA A CA 1
ATOM 969 C C . ALA A 1 119 ? 9.992 17.953 11.688 1 97.69 119 ALA A C 1
ATOM 971 O O . ALA A 1 119 ? 10.023 19.016 11.055 1 97.69 119 ALA A O 1
ATOM 972 N N . GLY A 1 120 ? 9.312 17.781 12.859 1 96.38 120 GLY A N 1
ATOM 973 C CA . GLY A 1 120 ? 8.617 18.891 13.469 1 96.38 120 GLY A CA 1
ATOM 974 C C . GLY A 1 120 ? 7.137 18.922 13.141 1 96.38 120 GLY A C 1
ATOM 975 O O . GLY A 1 120 ? 6.363 19.641 13.789 1 96.38 120 GLY A O 1
ATOM 976 N N . LYS A 1 121 ? 6.734 18.219 12.141 1 97.62 121 LYS A N 1
ATOM 977 C CA . LYS A 1 121 ? 5.32 18.141 11.781 1 97.62 121 LYS A CA 1
ATOM 978 C C . LYS A 1 121 ? 4.625 16.984 12.484 1 97.62 121 LYS A C 1
ATOM 980 O O . LYS A 1 121 ? 5.219 15.922 12.672 1 97.62 121 LYS A O 1
ATOM 985 N N . ARG A 1 122 ? 3.4 17.203 12.789 1 97.38 122 ARG A N 1
ATOM 986 C CA . ARG A 1 122 ? 2.582 16.203 13.461 1 97.38 122 ARG A CA 1
ATOM 987 C C . ARG A 1 122 ? 1.625 15.531 12.477 1 97.38 122 ARG A C 1
ATOM 989 O O . ARG A 1 122 ? 1.095 16.188 11.578 1 97.38 122 ARG A O 1
ATOM 996 N N . MET A 1 123 ? 1.372 14.25 12.766 1 98.25 123 MET A N 1
ATOM 997 C CA . MET A 1 123 ? 0.506 13.508 11.852 1 98.25 123 MET A CA 1
ATOM 998 C C . MET A 1 123 ? -0.565 12.742 12.617 1 98.25 123 MET A C 1
ATOM 1000 O O . MET A 1 123 ? -0.28 12.141 13.656 1 98.25 123 MET A O 1
ATOM 1004 N N . TYR A 1 124 ? -1.776 12.844 12.172 1 98.38 124 TYR A N 1
ATOM 1005 C CA . TYR A 1 124 ? -2.896 12.008 12.594 1 98.38 124 TYR A CA 1
ATOM 1006 C C . TYR A 1 124 ? -3.369 11.109 11.461 1 98.38 124 TYR A C 1
ATOM 1008 O O . TYR A 1 124 ? -3.523 11.562 10.328 1 98.38 124 TYR A O 1
ATOM 1016 N N . ILE A 1 125 ? -3.516 9.859 11.758 1 98.81 125 ILE A N 1
ATOM 1017 C CA . ILE A 1 125 ? -3.99 8.891 10.773 1 98.81 125 ILE A CA 1
ATOM 1018 C C . ILE A 1 125 ? -5.32 8.297 11.234 1 98.81 125 ILE A C 1
ATOM 1020 O O . ILE A 1 125 ? -5.402 7.703 12.312 1 98.81 125 ILE A O 1
ATOM 1024 N N . ILE A 1 126 ? -6.367 8.484 10.461 1 98.75 126 ILE A N 1
ATOM 1025 C CA . ILE A 1 126 ? -7.711 8.008 10.766 1 98.75 126 ILE A CA 1
ATOM 1026 C C . ILE A 1 126 ? -8.188 7.078 9.648 1 98.75 126 ILE A C 1
ATOM 1028 O O . ILE A 1 126 ? -8.43 7.516 8.523 1 98.75 126 ILE A O 1
ATOM 1032 N N . ASN A 1 127 ? -8.359 5.809 10.016 1 98.69 127 ASN A N 1
ATOM 1033 C CA . ASN A 1 127 ? -8.727 4.801 9.031 1 98.69 127 ASN A CA 1
ATOM 1034 C C . ASN A 1 127 ? -10.062 4.141 9.375 1 98.69 127 ASN A C 1
ATOM 1036 O O . ASN A 1 127 ? -10.492 4.164 10.531 1 98.69 127 ASN A O 1
ATOM 1040 N N . SER A 1 128 ? -10.719 3.652 8.359 1 98.44 128 SER A N 1
ATOM 1041 C CA . SER A 1 128 ? -11.859 2.76 8.539 1 98.44 128 SER A CA 1
ATOM 1042 C C . SER A 1 128 ? -11.555 1.362 8.008 1 98.44 128 SER A C 1
ATOM 1044 O O . SER A 1 128 ? -10.836 1.21 7.02 1 98.44 128 SER A O 1
ATOM 1046 N N . VAL A 1 129 ? -12.078 0.386 8.727 1 97.56 129 VAL A N 1
ATOM 1047 C CA . VAL A 1 129 ? -11.938 -1 8.289 1 97.56 129 VAL A CA 1
ATOM 1048 C C . VAL A 1 129 ? -13.312 -1.669 8.25 1 97.56 129 VAL A C 1
ATOM 10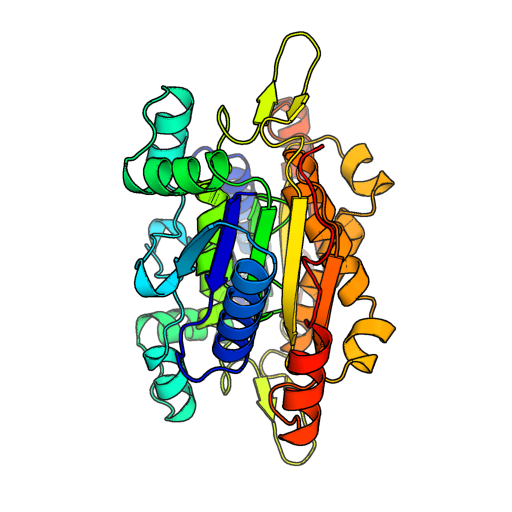50 O O . VAL A 1 129 ? -14.234 -1.243 8.945 1 97.56 129 VAL A O 1
ATOM 1053 N N . GLY A 1 130 ? -13.414 -2.715 7.457 1 94 130 GLY A N 1
ATOM 1054 C CA . GLY A 1 130 ? -14.711 -3.35 7.25 1 94 130 GLY A CA 1
ATOM 1055 C C . GLY A 1 130 ? -15.031 -4.398 8.297 1 94 130 GLY A C 1
ATOM 1056 O O . GLY A 1 130 ? -16.188 -4.531 8.719 1 94 130 GLY A O 1
ATOM 1057 N N . SER A 1 131 ? -14.047 -5.133 8.789 1 92.88 131 SER A N 1
ATOM 1058 C CA . SER A 1 131 ? -14.273 -6.27 9.68 1 92.88 131 SER A CA 1
ATOM 1059 C C . SER A 1 131 ? -14.297 -5.832 11.141 1 92.88 131 SER A C 1
ATOM 1061 O O . SER A 1 131 ? -13.984 -4.684 11.453 1 92.88 131 SER A O 1
ATOM 1063 N N . GLU A 1 132 ? -14.688 -6.77 11.938 1 95.06 132 GLU A N 1
ATOM 1064 C CA . GLU A 1 132 ? -14.766 -6.512 13.375 1 95.06 132 GLU A CA 1
ATOM 1065 C C . GLU A 1 132 ? -13.375 -6.293 13.969 1 95.06 132 GLU A C 1
ATOM 1067 O O . GLU A 1 132 ? -12.414 -6.957 13.586 1 95.06 132 GLU A O 1
ATOM 1072 N N . GLU A 1 133 ? -13.398 -5.484 14.938 1 96.19 133 GLU A N 1
ATOM 1073 C CA . GLU A 1 133 ? -12.148 -5.07 15.578 1 96.19 133 GLU A CA 1
ATOM 1074 C C . GLU A 1 133 ? -11.352 -6.273 16.062 1 96.19 133 GLU A C 1
ATOM 1076 O O . GLU A 1 133 ? -10.133 -6.32 15.906 1 96.19 133 GLU A O 1
ATOM 1081 N N . GLN A 1 134 ? -12.039 -7.203 16.625 1 96.25 134 GLN A N 1
ATOM 1082 C CA . GLN A 1 134 ? -11.383 -8.344 17.25 1 96.25 134 GLN A CA 1
ATOM 1083 C C . GLN A 1 134 ? -10.57 -9.141 16.234 1 96.25 134 GLN A C 1
ATOM 1085 O O . GLN A 1 134 ? -9.516 -9.688 16.562 1 96.25 134 GLN A O 1
ATOM 1090 N N . ASN A 1 135 ? -11.008 -9.141 15.008 1 94.44 135 ASN A N 1
ATOM 1091 C CA . ASN A 1 135 ? -10.281 -9.828 13.953 1 94.44 135 ASN A CA 1
ATOM 1092 C C . ASN A 1 135 ? -8.922 -9.195 13.695 1 94.44 135 ASN A C 1
ATOM 1094 O O . ASN A 1 135 ? -7.934 -9.891 13.469 1 94.44 135 ASN A O 1
ATOM 1098 N N . TYR A 1 136 ? -8.828 -7.898 13.836 1 97.19 136 TYR A N 1
ATOM 1099 C CA . TYR A 1 136 ? -7.605 -7.156 13.578 1 97.19 136 TYR A CA 1
ATOM 1100 C C . TYR A 1 136 ? -6.66 -7.23 14.773 1 97.19 136 TYR A C 1
ATOM 1102 O O . TYR A 1 136 ? -5.445 -7.359 14.602 1 97.19 136 TYR A O 1
ATOM 1110 N N . VAL A 1 137 ? -7.258 -7.191 15.914 1 97.44 137 VAL A N 1
ATOM 1111 C CA . VAL A 1 137 ? -6.457 -7.203 17.141 1 97.44 137 VAL A CA 1
ATOM 1112 C C . VAL A 1 137 ? -5.859 -8.594 17.344 1 97.44 137 VAL A C 1
ATOM 1114 O O . VAL A 1 137 ? -4.652 -8.727 17.562 1 97.44 137 VAL A O 1
ATOM 1117 N N . ASP A 1 138 ? -6.648 -9.648 17.188 1 97.19 138 ASP A N 1
ATOM 1118 C CA . ASP A 1 138 ? -6.23 -11.016 17.453 1 97.19 138 ASP A CA 1
ATOM 1119 C C . ASP A 1 138 ? -5.109 -11.453 16.516 1 97.19 138 ASP A C 1
ATOM 1121 O O . ASP A 1 138 ? -4.211 -12.195 16.922 1 97.19 138 ASP A O 1
ATOM 1125 N N . LYS A 1 139 ? -5.18 -10.922 15.367 1 96.62 139 LYS A N 1
ATOM 1126 C CA . LYS A 1 139 ? -4.219 -11.359 14.359 1 96.62 139 LYS A CA 1
ATOM 1127 C C . LYS A 1 139 ? -3.037 -10.391 14.273 1 96.62 139 LYS A C 1
ATOM 1129 O O . LYS A 1 139 ? -2.154 -10.555 13.43 1 96.62 139 LYS A O 1
ATOM 1134 N N . GLY A 1 140 ? -3.092 -9.344 15.086 1 97.94 140 GLY A N 1
ATOM 1135 C CA . GLY A 1 140 ? -1.988 -8.398 15.133 1 97.94 140 GLY A CA 1
ATOM 1136 C C . GLY A 1 140 ? -1.946 -7.465 13.945 1 97.94 140 GLY A C 1
ATOM 1137 O O . GLY A 1 140 ? -0.899 -6.891 13.633 1 97.94 140 GLY A O 1
ATOM 1138 N N . ILE A 1 141 ? -3.035 -7.324 13.289 1 98.38 141 ILE A N 1
ATOM 1139 C CA . ILE A 1 141 ? -3.078 -6.57 12.039 1 98.38 141 ILE A CA 1
ATOM 1140 C C . ILE A 1 141 ? -2.947 -5.078 12.328 1 98.38 141 ILE A C 1
ATOM 1142 O O . ILE A 1 141 ? -2.168 -4.375 11.68 1 98.38 141 ILE A O 1
ATOM 1146 N N . PHE A 1 142 ? -3.648 -4.559 13.336 1 98.62 142 PHE A N 1
ATOM 1147 C CA . PHE A 1 142 ? -3.545 -3.146 13.688 1 98.62 142 PHE A CA 1
ATOM 1148 C C . PHE A 1 142 ? -2.119 -2.791 14.086 1 98.62 142 PHE A C 1
ATOM 1150 O O . PHE A 1 142 ? -1.59 -1.758 13.672 1 98.62 142 PHE A O 1
ATOM 1157 N N . ASP A 1 143 ? -1.49 -3.639 14.844 1 98.5 143 ASP A N 1
ATOM 1158 C CA . ASP A 1 143 ? -0.109 -3.396 15.242 1 98.5 143 ASP A CA 1
ATOM 1159 C C . ASP A 1 143 ? 0.821 -3.377 14.031 1 98.5 143 ASP A C 1
ATOM 1161 O O . ASP A 1 143 ? 1.713 -2.531 13.938 1 98.5 143 ASP A O 1
ATOM 1165 N N . ALA A 1 144 ? 0.614 -4.305 13.141 1 98.62 144 ALA A N 1
ATOM 1166 C CA . ALA A 1 144 ? 1.415 -4.348 11.922 1 98.62 144 ALA A CA 1
ATOM 1167 C C . ALA A 1 144 ? 1.249 -3.064 11.109 1 98.62 144 ALA A C 1
ATOM 1169 O O . ALA A 1 144 ? 2.23 -2.496 10.625 1 98.62 144 ALA A O 1
ATOM 1170 N N . MET A 1 145 ? -0.008 -2.59 11.023 1 98.5 145 MET A N 1
ATOM 1171 C CA . MET A 1 145 ? -0.283 -1.368 10.273 1 98.5 145 MET A CA 1
ATOM 1172 C C . MET A 1 145 ? 0.377 -0.164 10.93 1 98.5 145 MET A C 1
ATOM 1174 O O . MET A 1 145 ? 0.848 0.746 10.25 1 98.5 145 MET A O 1
ATOM 1178 N N . ARG A 1 146 ? 0.425 -0.156 12.211 1 98.56 146 ARG A N 1
ATOM 1179 C CA . ARG A 1 146 ? 1.07 0.94 12.922 1 98.56 146 ARG A CA 1
ATOM 1180 C C . ARG A 1 146 ? 2.58 0.921 12.711 1 98.56 146 ARG A C 1
ATOM 1182 O O . ARG A 1 146 ? 3.205 1.974 12.562 1 98.56 146 ARG A O 1
ATOM 1189 N N . ILE A 1 147 ? 3.174 -0.278 12.688 1 98.56 147 ILE A N 1
ATOM 1190 C CA . ILE A 1 147 ? 4.602 -0.405 12.422 1 98.56 147 ILE A CA 1
ATOM 1191 C C . ILE A 1 147 ? 4.91 0.079 11 1 98.56 147 ILE A C 1
ATOM 1193 O O . ILE A 1 147 ? 5.871 0.817 10.789 1 98.56 147 ILE A O 1
ATOM 1197 N N . VAL A 1 148 ? 4.062 -0.272 10.055 1 98.12 148 VAL A N 1
ATOM 1198 C CA . VAL A 1 148 ? 4.234 0.159 8.672 1 98.12 148 VAL A CA 1
ATOM 1199 C C . VAL A 1 148 ? 4.164 1.683 8.594 1 98.12 148 VAL A C 1
ATOM 1201 O O . VAL A 1 148 ? 5.035 2.322 8 1 98.12 148 VAL A O 1
ATOM 1204 N N . ALA A 1 149 ? 3.164 2.256 9.25 1 98.5 149 ALA A N 1
ATOM 1205 C CA . ALA A 1 149 ? 2.998 3.707 9.234 1 98.5 149 ALA A CA 1
ATOM 1206 C C . ALA A 1 149 ? 4.195 4.402 9.875 1 98.5 149 ALA A C 1
ATOM 1208 O O . ALA A 1 149 ? 4.707 5.387 9.344 1 98.5 149 ALA A O 1
ATOM 1209 N N . GLN A 1 150 ? 4.637 3.863 10.977 1 98.19 150 GLN A N 1
ATOM 1210 C CA . GLN A 1 150 ? 5.746 4.461 11.711 1 98.19 150 GLN A CA 1
ATOM 1211 C C . GLN A 1 150 ? 7.027 4.445 10.875 1 98.19 150 GLN A C 1
ATOM 1213 O O . GLN A 1 150 ? 7.824 5.383 10.938 1 98.19 150 GLN A O 1
ATOM 1218 N N . ASN A 1 151 ? 7.219 3.438 10.164 1 97 151 ASN A N 1
ATOM 1219 C CA . ASN A 1 151 ? 8.445 3.338 9.383 1 97 151 ASN A CA 1
ATOM 1220 C C . ASN A 1 151 ? 8.336 4.109 8.07 1 97 151 ASN A C 1
ATOM 1222 O O . ASN A 1 151 ? 9.352 4.473 7.477 1 97 151 ASN A O 1
ATOM 1226 N N . THR A 1 152 ? 7.152 4.336 7.609 1 97.62 152 THR A N 1
ATOM 1227 C CA . THR A 1 152 ? 6.922 5.156 6.426 1 97.62 152 THR A CA 1
ATOM 1228 C C . THR A 1 152 ? 7.059 6.641 6.762 1 97.62 152 THR A C 1
ATOM 1230 O O . THR A 1 152 ? 7.996 7.301 6.309 1 97.62 152 THR A O 1
ATOM 1233 N N . PHE A 1 153 ? 6.223 7.062 7.676 1 98.62 153 PHE A N 1
ATOM 1234 C CA . PHE A 1 153 ? 6.137 8.492 7.945 1 98.62 153 PHE A CA 1
ATOM 1235 C C . PHE A 1 153 ? 7.191 8.914 8.961 1 98.62 153 PHE A C 1
ATOM 1237 O O . PHE A 1 153 ? 7.738 10.016 8.867 1 98.62 153 PHE A O 1
ATOM 1244 N N . GLY A 1 154 ? 7.516 8.039 9.859 1 97.62 154 GLY A N 1
ATOM 1245 C CA . GLY A 1 154 ? 8.586 8.312 10.805 1 97.62 154 GLY A CA 1
ATOM 1246 C C . GLY A 1 154 ? 9.953 8.414 10.156 1 97.62 154 GLY A C 1
ATOM 1247 O O . GLY A 1 154 ? 10.828 9.125 10.648 1 97.62 154 GLY A O 1
ATOM 1248 N N . PHE A 1 155 ? 10.109 7.738 9.062 1 96.94 155 PHE A N 1
ATOM 1249 C CA . PHE A 1 155 ? 11.359 7.793 8.32 1 96.94 155 PHE A CA 1
ATOM 1250 C C . PHE A 1 155 ? 11.648 9.211 7.844 1 96.94 155 PHE A C 1
ATOM 1252 O O . PHE A 1 155 ? 12.805 9.633 7.789 1 96.94 155 PHE A O 1
ATOM 1259 N N . THR A 1 156 ? 10.602 9.961 7.523 1 97.88 156 THR A N 1
ATOM 1260 C CA . THR A 1 156 ? 10.75 11.32 7.004 1 97.88 156 THR A CA 1
ATOM 1261 C C . THR A 1 156 ? 10.812 12.328 8.141 1 97.88 156 THR A C 1
ATOM 1263 O O . THR A 1 156 ? 11.008 13.523 7.91 1 97.88 156 THR A O 1
ATOM 1266 N N . GLY A 1 157 ? 10.508 11.891 9.391 1 98.31 157 GLY A N 1
ATOM 1267 C CA . GLY A 1 157 ? 10.539 12.758 10.562 1 98.31 157 GLY A CA 1
ATOM 1268 C C . GLY A 1 157 ? 9.156 13.133 11.062 1 98.31 157 GLY A C 1
ATOM 1269 O O . GLY A 1 157 ? 9.023 13.766 12.117 1 98.31 157 GLY A O 1
ATOM 1270 N N . LEU A 1 158 ? 8.141 12.758 10.344 1 98.5 158 LEU A N 1
ATOM 1271 C CA . LEU A 1 158 ? 6.781 13.031 10.805 1 98.5 158 LEU A CA 1
ATOM 1272 C C . LEU A 1 158 ? 6.504 12.328 12.125 1 98.5 158 LEU A C 1
ATOM 1274 O O . LEU A 1 158 ? 6.891 11.172 12.305 1 98.5 158 LEU A O 1
ATOM 1278 N N . GLN A 1 159 ? 5.883 13.008 12.984 1 97.94 159 GLN A N 1
ATOM 1279 C CA . GLN A 1 159 ? 5.504 12.445 14.273 1 97.94 159 GLN A CA 1
ATOM 1280 C C . GLN A 1 159 ? 4.047 12 14.273 1 97.94 159 GLN A C 1
ATOM 1282 O O . GLN A 1 159 ? 3.139 12.836 14.289 1 97.94 159 GLN A O 1
ATOM 1287 N N . ILE A 1 160 ? 3.848 10.734 14.367 1 98.38 160 ILE A N 1
ATOM 1288 C CA . ILE A 1 160 ? 2.48 10.234 14.414 1 98.38 160 ILE A CA 1
ATOM 1289 C C . ILE A 1 160 ? 1.923 10.383 15.828 1 98.38 160 ILE A C 1
ATOM 1291 O O . ILE A 1 160 ? 2.375 9.711 16.75 1 98.38 160 ILE A O 1
ATOM 1295 N N . GLU A 1 161 ? 0.949 11.242 15.969 1 97.25 161 GLU A N 1
ATOM 1296 C CA . GLU A 1 161 ? 0.339 11.516 17.266 1 97.25 161 GLU A CA 1
ATOM 1297 C C . GLU A 1 161 ? -0.731 10.484 17.609 1 97.25 161 GLU A C 1
ATOM 1299 O O . GLU A 1 161 ? -0.928 10.148 18.766 1 97.25 161 GLU A O 1
ATOM 1304 N N . GLU A 1 162 ? -1.386 10.039 16.547 1 97.25 162 GLU A N 1
ATOM 1305 C CA . GLU A 1 162 ? -2.453 9.062 16.734 1 97.25 162 GLU A CA 1
ATOM 1306 C C . GLU A 1 162 ? -2.73 8.305 15.438 1 97.25 162 GLU A C 1
ATOM 1308 O O . GLU A 1 162 ? -2.682 8.875 14.352 1 97.25 162 GLU A O 1
ATOM 1313 N N . HIS A 1 163 ? -2.883 7.086 15.539 1 98.31 163 HIS A N 1
ATOM 1314 C CA . HIS A 1 163 ? -3.363 6.199 14.484 1 98.31 163 HIS A CA 1
ATOM 1315 C C . HIS A 1 163 ? -4.629 5.469 14.914 1 98.31 163 HIS A C 1
ATOM 1317 O O . HIS A 1 163 ? -4.562 4.484 15.656 1 98.31 163 HIS A O 1
ATOM 1323 N N . ARG A 1 164 ? -5.707 5.922 14.414 1 97.75 164 ARG A N 1
ATOM 1324 C CA . ARG A 1 164 ? -7.02 5.445 14.844 1 97.75 164 ARG A CA 1
ATOM 1325 C C . ARG A 1 164 ? -7.684 4.609 13.758 1 97.75 164 ARG A C 1
ATOM 1327 O O . ARG A 1 164 ? -7.598 4.938 12.57 1 97.75 164 ARG A O 1
ATOM 1334 N N . PHE A 1 165 ? -8.352 3.535 14.234 1 98.38 165 PHE A N 1
ATOM 1335 C CA . PHE A 1 165 ? -9.109 2.676 13.336 1 98.38 165 PHE A CA 1
ATOM 1336 C C . PHE A 1 165 ? -10.578 2.637 13.734 1 98.38 165 PHE A C 1
ATOM 1338 O O . PHE A 1 165 ? -10.906 2.326 14.883 1 98.38 165 PHE A O 1
ATOM 1345 N N . PHE A 1 166 ? -11.453 2.973 12.844 1 98.44 166 PHE A N 1
ATOM 1346 C CA . PHE A 1 166 ? -12.883 2.748 13.008 1 98.44 166 PHE A CA 1
ATOM 1347 C C . PHE A 1 166 ? -13.305 1.436 12.359 1 98.44 166 PHE A C 1
ATOM 1349 O O . PHE A 1 166 ? -13.25 1.295 11.141 1 98.44 166 PHE A O 1
ATOM 1356 N N . SER A 1 167 ? -13.844 0.511 13.117 1 97.56 167 SER A N 1
ATOM 1357 C CA . SER A 1 167 ? -14.055 -0.854 12.648 1 97.56 167 SER A CA 1
ATOM 1358 C C . SER A 1 167 ? -15.516 -1.087 12.266 1 97.56 167 SER A C 1
ATOM 1360 O O . SER A 1 167 ? -16.391 -0.274 12.594 1 97.56 167 SER A O 1
ATOM 1362 N N . SER A 1 168 ? -15.789 -2.109 11.547 1 95.81 168 SER A N 1
ATOM 1363 C CA . SER A 1 168 ? -17.109 -2.605 11.188 1 95.81 168 SER A CA 1
ATOM 1364 C C . SER A 1 168 ? -17.938 -1.526 10.492 1 95.81 168 SER A C 1
ATOM 1366 O O . SER A 1 168 ? -19.141 -1.422 10.719 1 95.81 168 SER A O 1
ATOM 1368 N N . VAL A 1 169 ? -17.297 -0.737 9.664 1 93.31 169 VAL A N 1
ATOM 1369 C CA . VAL A 1 169 ? -17.969 0.453 9.156 1 93.31 169 VAL A CA 1
ATOM 1370 C C . VAL A 1 169 ? -19.016 0.051 8.117 1 93.31 169 VAL A C 1
ATOM 1372 O O . VAL A 1 169 ? -19.938 0.815 7.828 1 93.31 169 VAL A O 1
ATOM 1375 N N . ILE A 1 170 ? -18.875 -1.147 7.531 1 86.62 170 ILE A N 1
ATOM 1376 C CA . ILE A 1 170 ? -19.812 -1.63 6.535 1 86.62 170 ILE A CA 1
ATOM 1377 C C . ILE A 1 170 ? -21.141 -1.971 7.203 1 86.62 170 ILE A C 1
ATOM 1379 O O . ILE A 1 170 ? -22.219 -1.736 6.633 1 86.62 170 ILE A O 1
ATOM 1383 N N . THR A 1 171 ? -21.125 -2.391 8.453 1 90.44 171 THR A N 1
ATOM 1384 C CA . THR A 1 171 ? -22.312 -2.898 9.125 1 90.44 171 THR A CA 1
ATOM 1385 C C . THR A 1 171 ? -22.656 -2.041 10.344 1 90.44 171 THR A C 1
ATOM 1387 O O . THR A 1 171 ? -23.656 -2.283 11.023 1 90.44 171 THR A O 1
ATOM 1390 N N . ALA A 1 172 ? -21.844 -1.068 10.602 1 93.69 172 ALA A N 1
ATOM 1391 C CA . ALA A 1 172 ? -22.031 -0.249 11.789 1 93.69 172 ALA A CA 1
ATOM 1392 C C . ALA A 1 172 ? -23.375 0.476 11.75 1 93.69 172 ALA A C 1
ATOM 1394 O O . ALA A 1 172 ? -23.812 0.935 10.688 1 93.69 172 ALA A O 1
ATOM 1395 N N . SER A 1 173 ? -24.031 0.591 12.906 1 95.56 173 SER A N 1
ATOM 1396 C CA . SER A 1 173 ? -25.266 1.362 13.023 1 95.56 173 SER A CA 1
ATOM 1397 C C . SER A 1 173 ? -25 2.859 12.898 1 95.56 173 SER A C 1
ATOM 1399 O O . SER A 1 173 ? -23.844 3.299 13 1 95.56 173 SER A O 1
ATOM 1401 N N . GLU A 1 174 ? -26.078 3.566 12.68 1 95.62 174 GLU A N 1
ATOM 1402 C CA . GLU A 1 174 ? -25.969 5.023 12.672 1 95.62 174 GLU A CA 1
ATOM 1403 C C . GLU A 1 174 ? -25.438 5.535 14.008 1 95.62 174 GLU A C 1
ATOM 1405 O O . GLU A 1 174 ? -24.656 6.484 14.047 1 95.62 174 GLU A O 1
ATOM 1410 N N . GLU A 1 175 ? -25.875 4.883 15.016 1 97.12 175 GLU A N 1
ATOM 1411 C CA . GLU A 1 175 ? -25.438 5.27 16.344 1 97.12 175 GLU A CA 1
ATOM 1412 C C . GLU A 1 175 ? -23.938 5.059 16.516 1 97.12 175 GLU A C 1
ATOM 1414 O O . GLU A 1 175 ? -23.25 5.914 17.062 1 97.12 175 GLU A O 1
ATOM 1419 N N . THR A 1 176 ? -23.469 3.984 16.031 1 97.12 176 THR A N 1
ATOM 1420 C CA . THR A 1 176 ? -22.031 3.688 16.109 1 97.12 176 THR A CA 1
ATOM 1421 C C . THR A 1 176 ? -21.234 4.688 15.281 1 97.12 176 THR A C 1
ATOM 1423 O O . THR A 1 176 ? -20.203 5.195 15.742 1 97.12 176 THR A O 1
ATOM 1426 N N . ARG A 1 177 ? -21.703 4.98 14.125 1 96.88 177 ARG A N 1
ATOM 1427 C CA . ARG A 1 177 ? -21.016 5.926 13.25 1 96.88 177 ARG A CA 1
ATOM 1428 C C . ARG A 1 177 ? -20.984 7.316 13.867 1 96.88 177 ARG A C 1
ATOM 1430 O O . ARG A 1 177 ? -19.953 8.008 13.797 1 96.88 177 ARG A O 1
ATOM 1437 N N . LYS A 1 178 ? -22.062 7.695 14.477 1 96.88 178 LYS A N 1
ATOM 1438 C CA . LYS A 1 178 ? -22.109 8.977 15.172 1 96.88 178 LYS A CA 1
ATOM 1439 C C . LYS A 1 178 ? -21.109 9.008 16.328 1 96.88 178 LYS A C 1
ATOM 1441 O O . LYS A 1 178 ? -20.453 10.023 16.578 1 96.88 178 LYS A O 1
ATOM 1446 N N . ALA A 1 179 ? -21.047 7.922 17.031 1 97.75 179 ALA A N 1
ATOM 1447 C CA . ALA A 1 179 ? -20.094 7.824 18.141 1 97.75 179 ALA A CA 1
ATOM 1448 C C . ALA A 1 179 ? -18.656 7.949 17.641 1 97.75 179 ALA A C 1
ATOM 1450 O O . ALA A 1 179 ? -17.828 8.578 18.297 1 97.75 179 ALA A O 1
ATOM 1451 N N . TYR A 1 180 ? -18.359 7.316 16.531 1 97.69 180 TYR A N 1
ATOM 1452 C CA . TYR A 1 180 ? -17.047 7.457 15.914 1 97.69 180 TYR A CA 1
ATOM 1453 C C . TYR A 1 180 ? -16.734 8.922 15.617 1 97.69 180 TYR A C 1
ATOM 1455 O O . TYR A 1 180 ? -15.68 9.422 16 1 97.69 180 TYR A O 1
ATOM 1463 N N . LEU A 1 181 ? -17.672 9.602 15.023 1 97.75 181 LEU A N 1
ATOM 1464 C CA . LEU A 1 181 ? -17.469 11 14.656 1 97.75 181 LEU A CA 1
ATOM 1465 C C . LEU A 1 181 ? -17.328 11.875 15.898 1 97.75 181 LEU A C 1
ATOM 1467 O O . LEU A 1 181 ? -16.484 12.773 15.93 1 97.75 181 LEU A O 1
ATOM 1471 N N . ASN A 1 182 ? -18.078 11.562 16.922 1 97.06 182 ASN A N 1
ATOM 1472 C CA . ASN A 1 182 ? -18 12.312 18.172 1 97.06 182 ASN A CA 1
ATOM 1473 C C . ASN A 1 182 ? -16.641 12.133 18.844 1 97.06 182 ASN A C 1
ATOM 1475 O O . ASN A 1 182 ? -16.156 13.047 19.516 1 97.06 182 ASN A O 1
ATOM 1479 N N . SER A 1 183 ? -16.078 11 18.625 1 96.88 183 SER A N 1
ATOM 1480 C CA . SER A 1 183 ? -14.781 10.719 19.234 1 96.88 183 SER A CA 1
ATOM 1481 C C . SER A 1 183 ? -13.688 11.609 18.656 1 96.88 183 SER A C 1
ATOM 1483 O O . SER A 1 183 ? -12.594 11.711 19.219 1 96.88 183 SER A O 1
ATOM 1485 N N . LEU A 1 184 ? -13.914 12.203 17.531 1 96.31 184 LEU A N 1
ATOM 1486 C CA . LEU A 1 184 ? -12.953 13.086 16.875 1 96.31 184 LEU A CA 1
ATOM 1487 C C . LEU A 1 184 ? -13.031 14.492 17.453 1 96.31 184 LEU A C 1
ATOM 1489 O O . LEU A 1 184 ? -12.188 15.336 17.141 1 96.31 184 LEU A O 1
ATOM 1493 N N . GLU A 1 185 ? -14.07 14.625 18.266 1 92.81 185 GLU A N 1
ATOM 1494 C CA . GLU A 1 185 ? -14.219 15.953 18.859 1 92.81 185 GLU A CA 1
ATOM 1495 C C . GLU A 1 185 ? -12.992 16.328 19.688 1 92.81 185 GLU A C 1
ATOM 1497 O O . GLU A 1 185 ? -12.445 15.508 20.422 1 92.81 185 GLU A O 1
ATOM 1502 N N . ASN A 1 186 ? -12.391 17.5 19.469 1 90.25 186 ASN A N 1
ATOM 1503 C CA . ASN A 1 186 ? -11.281 18.078 20.219 1 90.25 186 ASN A CA 1
ATOM 1504 C C . ASN A 1 186 ? -9.953 17.422 19.859 1 90.25 186 ASN A C 1
ATOM 1506 O O . ASN A 1 186 ? -9 17.484 20.625 1 90.25 186 ASN A O 1
ATOM 1510 N N . LEU A 1 187 ? -9.93 16.703 18.781 1 93.88 187 LEU A N 1
ATOM 1511 C CA . LEU A 1 187 ? -8.695 16.062 18.359 1 93.88 187 LEU A CA 1
ATOM 1512 C C . LEU A 1 187 ? -7.559 17.062 18.25 1 93.88 187 LEU A C 1
ATOM 1514 O O . LEU A 1 187 ? -6.414 16.766 18.594 1 93.88 187 LEU A O 1
ATOM 1518 N N . PHE A 1 188 ? -7.879 18.234 17.844 1 94 188 PHE A N 1
ATOM 1519 C CA . PHE A 1 188 ? -6.863 19.25 17.578 1 94 188 PHE A CA 1
ATOM 1520 C C . PHE A 1 188 ? -6.812 20.281 18.719 1 94 188 PHE A C 1
ATOM 1522 O O . PHE A 1 188 ? -6.113 21.281 18.609 1 94 188 PHE A O 1
ATOM 1529 N N . ALA A 1 189 ? -7.672 20.078 19.703 1 88.25 189 ALA A N 1
ATOM 1530 C CA . ALA A 1 189 ? -7.754 21.047 20.781 1 88.25 189 ALA A CA 1
ATOM 1531 C C . ALA A 1 189 ? -6.414 21.172 21.5 1 88.25 189 ALA A C 1
ATOM 1533 O O . ALA A 1 189 ? -5.805 20.172 21.875 1 88.25 189 ALA A O 1
ATOM 1534 N N . GLY A 1 190 ? -5.914 22.312 21.688 1 85.19 190 GLY A N 1
ATOM 1535 C CA . GLY A 1 190 ? -4.738 22.594 22.484 1 85.19 190 GLY A CA 1
ATOM 1536 C C . GLY A 1 190 ? -3.438 22.422 21.734 1 85.19 190 GLY A C 1
ATOM 1537 O O . GLY A 1 190 ? -2.355 22.594 22.297 1 85.19 190 GLY A O 1
ATOM 1538 N N . ILE A 1 191 ? -3.541 21.984 20.469 1 85 191 ILE A N 1
ATOM 1539 C CA . ILE A 1 191 ? -2.32 21.812 19.688 1 85 191 ILE A CA 1
ATOM 1540 C C . ILE A 1 191 ? -1.765 23.172 19.297 1 85 191 ILE A C 1
ATOM 1542 O O . ILE A 1 191 ? -2.469 23.984 18.703 1 85 191 ILE A O 1
ATOM 1546 N N . THR A 1 192 ? -0.689 23.578 19.953 1 73.06 192 THR A N 1
ATOM 1547 C CA . THR A 1 192 ? -0.034 24.844 19.656 1 73.06 192 THR A CA 1
ATOM 1548 C C . THR A 1 192 ? 1.36 24.609 19.078 1 73.06 192 THR A C 1
ATOM 1550 O O . THR A 1 192 ? 1.894 23.5 19.156 1 73.06 192 THR A O 1
ATOM 1553 N N . THR A 1 193 ? 1.851 25.547 18.062 1 61.31 193 THR A N 1
ATOM 1554 C CA . THR A 1 193 ? 3.199 25.5 17.5 1 61.31 193 THR A CA 1
ATOM 1555 C C . THR A 1 193 ? 4.238 25.422 18.625 1 61.31 193 THR A C 1
ATOM 1557 O O . THR A 1 193 ? 4.043 25.984 19.703 1 61.31 193 THR A O 1
ATOM 1560 N N . VAL A 1 194 ? 5.004 24.234 18.406 1 48.12 194 VAL A N 1
ATOM 1561 C CA . VAL A 1 194 ? 6.164 24.25 19.281 1 48.12 194 VAL A CA 1
ATOM 1562 C C . VAL A 1 194 ? 6.977 25.516 19.062 1 48.12 194 VAL A C 1
ATOM 1564 O O . VAL A 1 194 ? 7.125 25.969 17.922 1 48.12 194 VAL A O 1
ATOM 1567 N N . MET B 1 1 ? 2.781 -27.453 -13.766 1 94.81 1 MET B N 1
ATOM 1568 C CA . MET B 1 1 ? 1.852 -26.516 -13.156 1 94.81 1 MET B CA 1
ATOM 1569 C C . MET B 1 1 ? 1.93 -25.156 -13.852 1 94.81 1 MET B C 1
ATOM 1571 O O . MET B 1 1 ? 2.842 -24.906 -14.641 1 94.81 1 MET B O 1
ATOM 1575 N N . ASN B 1 2 ? 0.884 -24.375 -13.672 1 97.56 2 ASN B N 1
ATOM 1576 C CA . ASN B 1 2 ? 0.833 -23.031 -14.227 1 97.56 2 ASN B CA 1
ATOM 1577 C C . ASN B 1 2 ? 1.357 -22 -13.234 1 97.56 2 ASN B C 1
ATOM 1579 O O . ASN B 1 2 ? 0.807 -21.844 -12.141 1 97.56 2 ASN B O 1
ATOM 1583 N N . ASN B 1 3 ? 2.473 -21.328 -13.656 1 97.88 3 ASN B N 1
ATOM 1584 C CA . ASN B 1 3 ? 3.123 -20.344 -12.805 1 97.88 3 ASN B CA 1
ATOM 1585 C C . ASN B 1 3 ? 2.938 -18.922 -13.352 1 97.88 3 ASN B C 1
ATOM 1587 O O . ASN B 1 3 ? 3.359 -18.625 -14.469 1 97.88 3 ASN B O 1
ATOM 1591 N N . LEU B 1 4 ? 2.293 -18.125 -12.586 1 98.75 4 LEU B N 1
ATOM 1592 C CA . LEU B 1 4 ? 2.125 -16.719 -12.914 1 98.75 4 LEU B CA 1
ATOM 1593 C C . LEU B 1 4 ? 3.107 -15.844 -12.133 1 98.75 4 LEU B C 1
ATOM 1595 O O . LEU B 1 4 ? 3.152 -15.914 -10.906 1 98.75 4 LEU B O 1
ATOM 1599 N N . ILE B 1 5 ? 3.92 -15.102 -12.828 1 98.81 5 ILE B N 1
ATOM 1600 C CA . ILE B 1 5 ? 4.812 -14.141 -12.195 1 98.81 5 ILE B CA 1
ATOM 1601 C C . ILE B 1 5 ? 4.273 -12.727 -12.398 1 98.81 5 ILE B C 1
ATOM 1603 O O . ILE B 1 5 ? 4.156 -12.258 -13.531 1 98.81 5 ILE B O 1
ATOM 1607 N N . ILE B 1 6 ? 3.885 -12.102 -11.328 1 98.88 6 ILE B N 1
ATOM 1608 C CA . ILE B 1 6 ? 3.523 -10.688 -11.32 1 98.88 6 ILE B CA 1
ATOM 1609 C C . ILE B 1 6 ? 4.727 -9.852 -10.891 1 98.88 6 ILE B C 1
ATOM 1611 O O . ILE B 1 6 ? 5.199 -9.969 -9.758 1 98.88 6 ILE B O 1
ATOM 1615 N N . TYR B 1 7 ? 5.207 -9.062 -11.805 1 98.81 7 TYR B N 1
ATOM 1616 C CA . TYR B 1 7 ? 6.445 -8.305 -11.648 1 98.81 7 TYR B CA 1
ATOM 1617 C C . TYR B 1 7 ? 6.18 -6.809 -11.664 1 98.81 7 TYR B C 1
ATOM 1619 O O . TYR B 1 7 ? 5.375 -6.324 -12.469 1 98.81 7 TYR B O 1
ATOM 1627 N N . CYS B 1 8 ? 6.836 -6.125 -10.688 1 98.75 8 CYS B N 1
ATOM 1628 C CA . CYS B 1 8 ? 6.602 -4.691 -10.578 1 98.75 8 CYS B CA 1
ATOM 1629 C C . CYS B 1 8 ? 7.906 -3.941 -10.328 1 98.75 8 CYS B C 1
ATOM 1631 O O . CYS B 1 8 ? 8.453 -3.996 -9.227 1 98.75 8 CYS B O 1
ATOM 1633 N N . HIS B 1 9 ? 8.359 -3.229 -11.336 1 98.06 9 HIS B N 1
ATOM 1634 C CA . HIS B 1 9 ? 9.461 -2.279 -11.242 1 98.06 9 HIS B CA 1
ATOM 1635 C C . HIS B 1 9 ? 9.562 -1.427 -12.5 1 98.06 9 HIS B C 1
ATOM 1637 O O . HIS B 1 9 ? 9.484 -1.946 -13.617 1 98.06 9 HIS B O 1
ATOM 1643 N N . PRO B 1 10 ? 9.781 -0.162 -12.391 1 96.12 10 PRO B N 1
ATOM 1644 C CA . PRO B 1 10 ? 9.773 0.709 -13.562 1 96.12 10 PRO B CA 1
ATOM 1645 C C . PRO B 1 10 ? 11.062 0.626 -14.375 1 96.12 10 PRO B C 1
ATOM 1647 O O . PRO B 1 10 ? 11.102 1.059 -15.531 1 96.12 10 PRO B O 1
ATOM 1650 N N . ASN B 1 11 ? 12.172 0.137 -13.797 1 94.12 11 ASN B N 1
ATOM 1651 C CA . ASN B 1 11 ? 13.484 0.062 -14.43 1 94.12 11 ASN B CA 1
ATOM 1652 C C . ASN B 1 11 ? 13.797 -1.354 -14.906 1 94.12 11 ASN B C 1
ATOM 1654 O O . ASN B 1 11 ? 13.984 -2.258 -14.086 1 94.12 11 ASN B O 1
ATOM 1658 N N . PRO B 1 12 ? 13.961 -1.564 -16.203 1 92.19 12 PRO B N 1
ATOM 1659 C CA . PRO B 1 12 ? 14.25 -2.908 -16.719 1 92.19 12 PRO B CA 1
ATOM 1660 C C . PRO B 1 12 ? 15.641 -3.404 -16.328 1 92.19 12 PRO B C 1
ATOM 1662 O O . PRO B 1 12 ? 15.938 -4.59 -16.484 1 92.19 12 PRO B O 1
ATOM 1665 N N . GLU B 1 13 ? 16.453 -2.525 -15.773 1 92.31 13 GLU B N 1
ATOM 1666 C CA . GLU B 1 13 ? 17.812 -2.91 -15.367 1 92.31 13 GLU B CA 1
ATOM 1667 C C . GLU B 1 13 ? 17.891 -3.088 -13.852 1 92.31 13 GLU B C 1
ATOM 1669 O O . GLU B 1 13 ? 18.984 -3.221 -13.297 1 92.31 13 GLU B O 1
ATOM 1674 N N . SER B 1 14 ? 16.781 -3.135 -13.273 1 94.69 14 SER B N 1
ATOM 1675 C CA . SER B 1 14 ? 16.75 -3.213 -11.82 1 94.69 14 SER B CA 1
ATOM 1676 C C . SER B 1 14 ? 17.125 -4.609 -11.328 1 94.69 14 SER B C 1
ATOM 1678 O O . SER B 1 14 ? 17.031 -5.578 -12.086 1 94.69 14 SER B O 1
ATOM 1680 N N . PHE B 1 15 ? 17.531 -4.684 -10.094 1 97.5 15 PHE B N 1
ATOM 1681 C CA . PHE B 1 15 ? 17.766 -5.973 -9.453 1 97.5 15 PHE B CA 1
ATOM 1682 C C . PHE B 1 15 ? 16.5 -6.828 -9.484 1 97.5 15 PHE B C 1
ATOM 1684 O O . PHE B 1 15 ? 16.578 -8.047 -9.672 1 97.5 15 PHE B O 1
ATOM 1691 N N . ASN B 1 16 ? 15.336 -6.238 -9.367 1 98.38 16 ASN B N 1
ATOM 1692 C CA . ASN B 1 16 ? 14.078 -6.973 -9.406 1 98.38 16 ASN B CA 1
ATOM 1693 C C . ASN B 1 16 ? 13.836 -7.609 -10.773 1 98.38 16 ASN B C 1
ATOM 1695 O O . ASN B 1 16 ? 13.242 -8.688 -10.867 1 98.38 16 ASN B O 1
ATOM 1699 N N . HIS B 1 17 ? 14.297 -6.934 -11.789 1 97.88 17 HIS B N 1
ATOM 1700 C CA . HIS B 1 17 ? 14.211 -7.539 -13.109 1 97.88 17 HIS B CA 1
ATOM 1701 C C . HIS B 1 17 ? 15.031 -8.82 -13.18 1 97.88 17 HIS B C 1
ATOM 1703 O O . HIS B 1 17 ? 14.586 -9.828 -13.742 1 97.88 17 HIS B O 1
ATOM 1709 N N . ALA B 1 18 ? 16.219 -8.797 -12.625 1 97.88 18 ALA B N 1
ATOM 1710 C CA . ALA B 1 18 ? 17.078 -9.984 -12.57 1 97.88 18 ALA B CA 1
ATOM 1711 C C . ALA B 1 18 ? 16.422 -11.094 -11.766 1 97.88 18 ALA B C 1
ATOM 1713 O O . ALA B 1 18 ? 16.5 -12.273 -12.133 1 97.88 18 ALA B O 1
ATOM 1714 N N . VAL B 1 19 ? 15.781 -10.719 -10.695 1 98.56 19 VAL B N 1
ATOM 1715 C CA . VAL B 1 19 ? 15.055 -11.68 -9.875 1 98.56 19 VAL B CA 1
ATOM 1716 C C . VAL B 1 19 ? 13.953 -12.336 -10.695 1 98.56 19 VAL B C 1
ATOM 1718 O O . VAL B 1 19 ? 13.844 -13.562 -10.734 1 98.56 19 VAL B O 1
ATOM 1721 N N . LYS B 1 20 ? 13.125 -11.484 -11.367 1 98.5 20 LYS B N 1
ATOM 1722 C CA . LYS B 1 20 ? 12.047 -11.977 -12.219 1 98.5 20 LYS B CA 1
ATOM 1723 C C . LYS B 1 20 ? 12.578 -12.953 -13.258 1 98.5 20 LYS B C 1
ATOM 1725 O O . LYS B 1 20 ? 12.016 -14.039 -13.438 1 98.5 20 LYS B O 1
ATOM 1730 N N . ASP B 1 21 ? 13.68 -12.625 -13.922 1 97.81 21 ASP B N 1
ATOM 1731 C CA . ASP B 1 21 ? 14.273 -13.477 -14.945 1 97.81 21 ASP B CA 1
ATOM 1732 C C . ASP B 1 21 ? 14.734 -14.805 -14.352 1 97.81 21 ASP B C 1
ATOM 1734 O O . ASP B 1 21 ? 14.547 -15.859 -14.961 1 97.81 21 ASP B O 1
ATOM 1738 N N . SER B 1 22 ? 15.359 -14.719 -13.219 1 97.62 22 SER B N 1
ATOM 1739 C CA . SER B 1 22 ? 15.82 -15.922 -12.539 1 97.62 22 SER B CA 1
ATOM 1740 C C . SER B 1 22 ? 14.656 -16.844 -12.195 1 97.62 22 SER B C 1
ATOM 1742 O O . SER B 1 22 ? 14.734 -18.047 -12.406 1 97.62 22 SER B O 1
ATOM 1744 N N . LEU B 1 23 ? 13.586 -16.281 -11.719 1 97.94 23 LEU B N 1
ATOM 1745 C CA . LEU B 1 23 ? 12.414 -17.062 -11.328 1 97.94 23 LEU B CA 1
ATOM 1746 C C . LEU B 1 23 ? 11.766 -17.703 -12.547 1 97.94 23 LEU B C 1
ATOM 1748 O O . LEU B 1 23 ? 11.32 -18.844 -12.484 1 97.94 23 LEU B O 1
ATOM 1752 N N . GLN B 1 24 ? 11.688 -16.922 -13.586 1 97.44 24 GLN B N 1
ATOM 1753 C CA . GLN B 1 24 ? 11.148 -17.469 -14.828 1 97.44 24 GLN B CA 1
ATOM 1754 C C . GLN B 1 24 ? 11.969 -18.656 -15.305 1 97.44 24 GLN B C 1
ATOM 1756 O O . GLN B 1 24 ? 11.406 -19.703 -15.664 1 97.44 24 GLN B O 1
ATOM 1761 N N . LYS B 1 25 ? 13.281 -18.5 -15.297 1 96 25 LYS B N 1
ATOM 1762 C CA . LYS B 1 25 ? 14.188 -19.562 -15.711 1 96 25 LYS B CA 1
ATOM 1763 C C . LYS B 1 25 ? 13.992 -20.812 -14.844 1 96 25 LYS B C 1
ATOM 1765 O O . LYS B 1 25 ? 13.891 -21.922 -15.367 1 96 25 LYS B O 1
ATOM 1770 N N . GLN B 1 26 ? 13.906 -20.594 -13.562 1 95.19 26 GLN B N 1
ATOM 1771 C CA . GLN B 1 26 ? 13.75 -21.703 -12.633 1 95.19 26 GLN B CA 1
ATOM 1772 C C . GLN B 1 26 ? 12.406 -22.406 -12.836 1 95.19 26 GLN B C 1
ATOM 1774 O O . GLN B 1 26 ? 12.32 -23.625 -12.75 1 95.19 26 GLN B O 1
ATOM 1779 N N . ALA B 1 27 ? 11.359 -21.656 -13.07 1 95.38 27 ALA B N 1
ATOM 1780 C CA . ALA B 1 27 ? 10.031 -22.219 -13.289 1 95.38 27 ALA B CA 1
ATOM 1781 C C . ALA B 1 27 ? 10.016 -23.094 -14.539 1 95.38 27 ALA B C 1
ATOM 1783 O O . ALA B 1 27 ? 9.508 -24.219 -14.516 1 95.38 27 ALA B O 1
ATOM 1784 N N . ILE B 1 28 ? 10.617 -22.625 -15.57 1 93.5 28 ILE B N 1
ATOM 1785 C CA . ILE B 1 28 ? 10.672 -23.344 -16.844 1 93.5 28 ILE B CA 1
ATOM 1786 C C . ILE B 1 28 ? 11.508 -24.609 -16.672 1 93.5 28 ILE B C 1
ATOM 1788 O O . ILE B 1 28 ? 11.109 -25.688 -17.109 1 93.5 28 ILE B O 1
ATOM 1792 N N . GLN B 1 29 ? 12.578 -24.5 -15.969 1 92.75 29 GLN B N 1
ATOM 1793 C CA . GLN B 1 29 ? 13.461 -25.641 -15.734 1 92.75 29 GLN B CA 1
ATOM 1794 C C . GLN B 1 29 ? 12.758 -26.703 -14.898 1 92.75 29 GLN B C 1
ATOM 1796 O O . GLN B 1 29 ? 13.031 -27.906 -15.062 1 92.75 29 GLN B O 1
ATOM 1801 N N . SER B 1 30 ? 11.883 -26.266 -14.102 1 93.94 30 SER B N 1
ATOM 1802 C CA . SER B 1 30 ? 11.148 -27.188 -13.242 1 93.94 30 SER B CA 1
ATOM 1803 C C . SER B 1 30 ? 9.93 -27.766 -13.961 1 93.94 30 SER B C 1
ATOM 1805 O O . SER B 1 30 ? 9.148 -28.5 -13.367 1 93.94 30 SER B O 1
ATOM 1807 N N . GLY B 1 31 ? 9.688 -27.312 -15.203 1 93.12 31 GLY B N 1
ATOM 1808 C CA . GLY B 1 31 ? 8.641 -27.906 -16.016 1 93.12 31 GLY B CA 1
ATOM 1809 C C . GLY B 1 31 ? 7.316 -27.156 -15.93 1 93.12 31 GLY B C 1
ATOM 1810 O O . GLY B 1 31 ? 6.273 -27.688 -16.312 1 93.12 31 GLY B O 1
ATOM 1811 N N . HIS B 1 32 ? 7.301 -25.984 -15.367 1 95.75 32 HIS B N 1
ATOM 1812 C CA . HIS B 1 32 ? 6.07 -25.203 -15.234 1 95.75 32 HIS B CA 1
ATOM 1813 C C . HIS B 1 32 ? 5.84 -24.328 -16.453 1 95.75 32 HIS B C 1
ATOM 1815 O O . HIS B 1 32 ? 6.793 -23.812 -17.047 1 95.75 32 HIS B O 1
ATOM 1821 N N . HIS B 1 33 ? 4.598 -24.203 -16.859 1 96.69 33 HIS B N 1
ATOM 1822 C CA . HIS B 1 33 ? 4.223 -23.141 -17.781 1 96.69 33 HIS B CA 1
ATOM 1823 C C . HIS B 1 33 ? 4.227 -21.781 -17.078 1 96.69 33 HIS B C 1
ATOM 1825 O O . HIS B 1 33 ? 3.744 -21.656 -15.953 1 96.69 33 HIS B O 1
ATOM 1831 N N . THR B 1 34 ? 4.828 -20.828 -17.781 1 97.88 34 THR B N 1
ATOM 1832 C CA . THR B 1 34 ? 5.008 -19.562 -17.062 1 97.88 34 THR B CA 1
ATOM 1833 C C . THR B 1 34 ? 4.418 -18.406 -17.859 1 97.88 34 THR B C 1
ATOM 1835 O O . THR B 1 34 ? 4.613 -18.312 -19.062 1 97.88 34 THR B O 1
ATOM 1838 N N . ARG B 1 35 ? 3.576 -17.562 -17.234 1 98.56 35 ARG B N 1
ATOM 1839 C CA . ARG B 1 35 ? 3.127 -16.266 -17.719 1 98.56 35 ARG B CA 1
ATOM 1840 C C . ARG B 1 35 ? 3.672 -15.141 -16.844 1 98.56 35 ARG B C 1
ATOM 1842 O O . ARG B 1 35 ? 3.77 -15.289 -15.625 1 98.56 35 ARG B O 1
ATOM 1849 N N . ILE B 1 36 ? 4.059 -14.07 -17.516 1 98.56 36 ILE B N 1
ATOM 1850 C CA . ILE B 1 36 ? 4.578 -12.922 -16.781 1 98.56 36 ILE B CA 1
ATOM 1851 C C . ILE B 1 36 ? 3.652 -11.727 -16.984 1 98.56 36 ILE B C 1
ATOM 1853 O O . ILE B 1 36 ? 3.273 -11.406 -18.109 1 98.56 36 ILE B O 1
ATOM 1857 N N . ARG B 1 37 ? 3.256 -11.156 -15.891 1 98.69 37 ARG B N 1
ATOM 1858 C CA . ARG B 1 37 ? 2.523 -9.891 -15.906 1 98.69 37 ARG B CA 1
ATOM 1859 C C . ARG B 1 37 ? 3.363 -8.766 -15.32 1 98.69 37 ARG B C 1
ATOM 1861 O O . ARG B 1 37 ? 3.508 -8.664 -14.102 1 98.69 37 ARG B O 1
ATOM 1868 N N . ASP B 1 38 ? 3.949 -7.996 -16.203 1 98.38 38 ASP B N 1
ATOM 1869 C CA . ASP B 1 38 ? 4.703 -6.805 -15.82 1 98.38 38 ASP B CA 1
ATOM 1870 C C . ASP B 1 38 ? 3.783 -5.59 -15.703 1 98.38 38 ASP B C 1
ATOM 1872 O O . ASP B 1 38 ? 3.389 -5.004 -16.719 1 98.38 38 ASP B O 1
ATOM 1876 N N . VAL B 1 39 ? 3.582 -5.145 -14.516 1 97.81 39 VAL B N 1
ATOM 1877 C CA . VAL B 1 39 ? 2.521 -4.184 -14.234 1 97.81 39 VAL B CA 1
ATOM 1878 C C . VAL B 1 39 ? 2.852 -2.844 -14.891 1 97.81 39 VAL B C 1
ATOM 1880 O O . VAL B 1 39 ? 1.952 -2.119 -15.32 1 97.81 39 VAL B O 1
ATOM 1883 N N . TYR B 1 40 ? 4.129 -2.455 -14.992 1 97.62 40 TYR B N 1
ATOM 1884 C CA . TYR B 1 40 ? 4.539 -1.212 -15.641 1 97.62 40 TYR B CA 1
ATOM 1885 C C . TYR B 1 40 ? 4.402 -1.315 -17.156 1 97.62 40 TYR B C 1
ATOM 1887 O O . TYR B 1 40 ? 3.873 -0.408 -17.797 1 97.62 40 TYR B O 1
ATOM 1895 N N . THR B 1 41 ? 4.859 -2.455 -17.719 1 96.62 41 THR B N 1
ATOM 1896 C CA . THR B 1 41 ? 4.77 -2.639 -19.172 1 96.62 41 THR B CA 1
ATOM 1897 C C . THR B 1 41 ? 3.311 -2.699 -19.609 1 96.62 41 THR B C 1
ATOM 1899 O O . THR B 1 41 ? 2.967 -2.217 -20.688 1 96.62 41 THR B O 1
ATOM 1902 N N . LEU B 1 42 ? 2.434 -3.207 -18.75 1 96.81 42 LEU B N 1
ATOM 1903 C CA . LEU B 1 42 ? 1.003 -3.287 -19.031 1 96.81 42 LEU B CA 1
ATOM 1904 C C . LEU B 1 42 ? 0.362 -1.903 -18.984 1 96.81 42 LEU B C 1
ATOM 1906 O O . LEU B 1 42 ? -0.764 -1.72 -19.453 1 96.81 42 LEU B O 1
ATOM 1910 N N . ASN B 1 43 ? 1.084 -0.942 -18.375 1 95.81 43 ASN B N 1
ATOM 1911 C CA . ASN B 1 43 ? 0.486 0.354 -18.078 1 95.81 43 ASN B CA 1
ATOM 1912 C C . ASN B 1 43 ? -0.839 0.201 -17.344 1 95.81 43 ASN B C 1
ATOM 1914 O O . ASN B 1 43 ? -1.846 0.794 -17.734 1 95.81 43 ASN B O 1
ATOM 1918 N N . PHE B 1 44 ? -0.87 -0.651 -16.359 1 97 44 PHE B N 1
ATOM 1919 C CA . PHE B 1 44 ? -2.09 -0.969 -15.633 1 97 44 PHE B CA 1
ATOM 1920 C C . PHE B 1 44 ? -2.617 0.259 -14.898 1 97 44 PHE B C 1
ATOM 1922 O O . PHE B 1 44 ? -1.848 0.996 -14.273 1 97 44 PHE B O 1
ATOM 1929 N N . ASN B 1 45 ? -3.877 0.467 -14.984 1 96.5 45 ASN B N 1
ATOM 1930 C CA . ASN B 1 45 ? -4.516 1.53 -14.211 1 96.5 45 ASN B CA 1
ATOM 1931 C C . ASN B 1 45 ? -4.75 1.112 -12.766 1 96.5 45 ASN B C 1
ATOM 1933 O O . ASN B 1 45 ? -5.609 0.278 -12.484 1 96.5 45 ASN B O 1
ATOM 1937 N N . PRO B 1 46 ? -4.027 1.701 -11.867 1 97.38 46 PRO B N 1
ATOM 1938 C CA . PRO B 1 46 ? -4.102 1.231 -10.484 1 97.38 46 PRO B CA 1
ATOM 1939 C C . PRO B 1 46 ? -5.199 1.93 -9.688 1 97.38 46 PRO B C 1
ATOM 1941 O O . PRO B 1 46 ? -5.324 1.704 -8.477 1 97.38 46 PRO B O 1
ATOM 1944 N N . VAL B 1 47 ? -6.059 2.77 -10.32 1 97.81 47 VAL B N 1
ATOM 1945 C CA . VAL B 1 47 ? -7.043 3.562 -9.594 1 97.81 47 VAL B CA 1
ATOM 1946 C C . VAL B 1 47 ? -8.383 2.824 -9.562 1 97.81 47 VAL B C 1
ATOM 1948 O O . VAL B 1 47 ? -9.023 2.654 -10.602 1 97.81 47 VAL B O 1
ATOM 1951 N N . LEU B 1 48 ? -8.758 2.352 -8.422 1 97 48 LEU B N 1
ATOM 1952 C CA . LEU B 1 48 ? -10.094 1.791 -8.234 1 97 48 LEU B CA 1
ATOM 1953 C C . LEU B 1 48 ? -11.141 2.896 -8.133 1 97 48 LEU B C 1
ATOM 1955 O O . LEU B 1 48 ? -11.102 3.709 -7.203 1 97 48 LEU B O 1
ATOM 1959 N N . THR B 1 49 ? -12.062 2.943 -9.031 1 94.81 49 THR B N 1
ATOM 1960 C CA . THR B 1 49 ? -13.062 4.004 -9.078 1 94.81 49 THR B CA 1
ATOM 1961 C C . THR B 1 49 ? -14.398 3.51 -8.523 1 94.81 49 THR B C 1
ATOM 1963 O O . THR B 1 49 ? -14.586 2.311 -8.312 1 94.81 49 THR B O 1
ATOM 1966 N N . ARG B 1 50 ? -15.242 4.473 -8.273 1 91.56 50 ARG B N 1
ATOM 1967 C CA . ARG B 1 50 ? -16.609 4.141 -7.867 1 91.56 50 ARG B CA 1
ATOM 1968 C C . ARG B 1 50 ? -17.297 3.303 -8.93 1 91.56 50 ARG B C 1
ATOM 1970 O O . ARG B 1 50 ? -18.047 2.373 -8.609 1 91.56 50 ARG B O 1
ATOM 1977 N N . GLU B 1 51 ? -17.031 3.631 -10.141 1 91.31 51 GLU B N 1
ATOM 1978 C CA . GLU B 1 51 ? -17.609 2.904 -11.266 1 91.31 51 GLU B CA 1
ATOM 1979 C C . GLU B 1 51 ? -17.156 1.446 -11.273 1 91.31 51 GLU B C 1
ATOM 1981 O O . GLU B 1 51 ? -17.938 0.549 -11.578 1 91.31 51 GLU B O 1
ATOM 1986 N N . ASP B 1 52 ? -15.883 1.21 -10.961 1 92.31 52 ASP B N 1
ATOM 1987 C CA . ASP B 1 52 ? -15.383 -0.158 -10.859 1 92.31 52 ASP B CA 1
ATOM 1988 C C . ASP B 1 52 ? -16.172 -0.957 -9.82 1 92.31 52 ASP B C 1
ATOM 1990 O O . ASP B 1 52 ? -16.625 -2.068 -10.102 1 92.31 52 ASP B O 1
ATOM 1994 N N . VAL B 1 53 ? -16.312 -0.364 -8.703 1 88.38 53 VAL B N 1
ATOM 1995 C CA . VAL B 1 53 ? -16.984 -1.03 -7.586 1 88.38 53 VAL B CA 1
ATOM 1996 C C . VAL B 1 53 ? -18.406 -1.388 -7.977 1 88.38 53 VAL B C 1
ATOM 1998 O O . VAL B 1 53 ? -18.875 -2.5 -7.711 1 88.38 53 VAL B O 1
ATOM 2001 N N . LEU B 1 54 ? -19.094 -0.43 -8.609 1 88.69 54 LEU B N 1
ATOM 2002 C CA . LEU B 1 54 ? -20.469 -0.661 -9.055 1 88.69 54 LEU B CA 1
ATOM 2003 C C . LEU B 1 54 ? -20.516 -1.752 -10.117 1 88.69 54 LEU B C 1
ATOM 2005 O O . LEU B 1 54 ? -21.438 -2.574 -10.125 1 88.69 54 LEU B O 1
ATOM 2009 N N . ALA B 1 55 ? -19.531 -1.755 -10.953 1 89.62 55 ALA B N 1
ATOM 2010 C CA . ALA B 1 55 ? -19.453 -2.758 -12.008 1 89.62 55 ALA B CA 1
ATOM 2011 C C . ALA B 1 55 ? -19.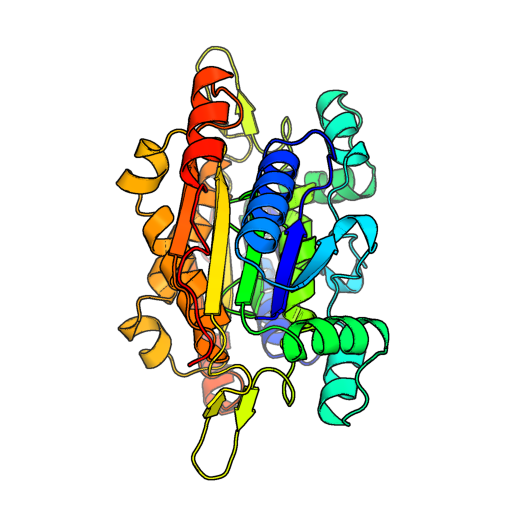266 -4.156 -11.43 1 89.62 55 ALA B C 1
ATOM 2013 O O . ALA B 1 55 ? -19.906 -5.113 -11.867 1 89.62 55 ALA B O 1
ATOM 2014 N N . PHE B 1 56 ? -18.406 -4.254 -10.445 1 87.25 56 PHE B N 1
ATOM 2015 C CA . PHE B 1 56 ? -18.188 -5.539 -9.805 1 87.25 56 PHE B CA 1
ATOM 2016 C C . PHE B 1 56 ? -19.469 -6.086 -9.211 1 87.25 56 PHE B C 1
ATOM 2018 O O . PHE B 1 56 ? -19.812 -7.254 -9.414 1 87.25 56 PHE B O 1
ATOM 2025 N N . LYS B 1 57 ? -20.188 -5.238 -8.523 1 84.38 57 LYS B N 1
ATOM 2026 C CA . LYS B 1 57 ? -21.438 -5.625 -7.867 1 84.38 57 LYS B CA 1
ATOM 2027 C C . LYS B 1 57 ? -22.469 -6.07 -8.891 1 84.38 57 LYS B C 1
ATOM 2029 O O . LYS B 1 57 ? -23.297 -6.945 -8.602 1 84.38 57 LYS B O 1
ATOM 2034 N N . ALA B 1 58 ? -22.391 -5.535 -10.109 1 88.44 58 ALA B N 1
ATOM 2035 C CA . ALA B 1 58 ? -23.344 -5.848 -11.164 1 88.44 58 ALA B CA 1
ATOM 2036 C C . ALA B 1 58 ? -22.875 -7.039 -12 1 88.44 58 ALA B C 1
ATOM 2038 O O . ALA B 1 58 ? -23.562 -7.48 -12.914 1 88.44 58 ALA B O 1
ATOM 2039 N N . GLY B 1 59 ? -21.688 -7.438 -11.695 1 86.5 59 GLY B N 1
ATOM 2040 C CA . GLY B 1 59 ? -21.141 -8.562 -12.438 1 86.5 59 GLY B CA 1
ATOM 2041 C C . GLY B 1 59 ? -20.531 -8.156 -13.773 1 86.5 59 GLY B C 1
ATOM 2042 O O . GLY B 1 59 ? -20.359 -8.992 -14.664 1 86.5 59 GLY B O 1
ATOM 2043 N N . ASN B 1 60 ? -20.312 -6.895 -13.961 1 91.31 60 ASN B N 1
ATOM 2044 C CA . ASN B 1 60 ? -19.719 -6.359 -15.18 1 91.31 60 ASN B CA 1
ATOM 2045 C C . ASN B 1 60 ? -18.266 -5.922 -14.953 1 91.31 60 ASN B C 1
ATOM 2047 O O . ASN B 1 60 ? -17.969 -4.73 -14.984 1 91.31 60 ASN B O 1
ATOM 2051 N N . THR B 1 61 ? -17.406 -6.84 -14.844 1 94.62 61 THR B N 1
ATOM 2052 C CA . THR B 1 61 ? -15.992 -6.562 -14.594 1 94.62 61 THR B CA 1
ATOM 2053 C C . THR B 1 61 ? -15.336 -5.938 -15.82 1 94.62 61 THR B C 1
ATOM 2055 O O . THR B 1 61 ? -15.453 -6.465 -16.922 1 94.62 61 THR B O 1
ATOM 2058 N N . PRO B 1 62 ? -14.727 -4.809 -15.617 1 95.06 62 PRO B N 1
ATOM 2059 C CA . PRO B 1 62 ? -14.016 -4.191 -16.734 1 95.06 62 PRO B CA 1
ATOM 2060 C C . PRO B 1 62 ? -13.023 -5.145 -17.406 1 95.06 62 PRO B C 1
ATOM 2062 O O . PRO B 1 62 ? -12.445 -6.004 -16.734 1 95.06 62 PRO B O 1
ATOM 2065 N N . ALA B 1 63 ? -12.719 -4.961 -18.703 1 95.5 63 ALA B N 1
ATOM 2066 C CA . ALA B 1 63 ? -11.945 -5.887 -19.516 1 95.5 63 ALA B CA 1
ATOM 2067 C C . ALA B 1 63 ? -10.5 -5.988 -19.031 1 95.5 63 ALA B C 1
ATOM 2069 O O . ALA B 1 63 ? -9.906 -7.07 -19.047 1 95.5 63 ALA B O 1
ATOM 2070 N N . ASP B 1 64 ? -9.906 -4.859 -18.656 1 96.31 64 ASP B N 1
ATOM 2071 C CA . ASP B 1 64 ? -8.523 -4.871 -18.203 1 96.31 64 ASP B CA 1
ATOM 2072 C C . ASP B 1 64 ? -8.375 -5.664 -16.906 1 96.31 64 ASP B C 1
ATOM 2074 O O . ASP B 1 64 ? -7.375 -6.352 -16.703 1 96.31 64 ASP B O 1
ATOM 2078 N N . ILE B 1 65 ? -9.383 -5.602 -16.047 1 97.31 65 ILE B N 1
ATOM 2079 C CA . ILE B 1 65 ? -9.391 -6.355 -14.797 1 97.31 65 ILE B CA 1
ATOM 2080 C C . ILE B 1 65 ? -9.633 -7.836 -15.086 1 97.31 65 ILE B C 1
ATOM 2082 O O . ILE B 1 65 ? -8.945 -8.703 -14.539 1 97.31 65 ILE B O 1
ATOM 2086 N N . LEU B 1 66 ? -10.562 -8.055 -15.961 1 97 66 LEU B N 1
ATOM 2087 C CA . LEU B 1 66 ? -10.922 -9.422 -16.312 1 97 66 LEU B CA 1
ATOM 2088 C C . LEU B 1 66 ? -9.719 -10.172 -16.875 1 97 66 LEU B C 1
ATOM 2090 O O . LEU B 1 66 ? -9.508 -11.344 -16.578 1 97 66 LEU B O 1
ATOM 2094 N N . GLN B 1 67 ? -8.969 -9.562 -17.672 1 98.06 67 GLN B N 1
ATOM 2095 C CA . GLN B 1 67 ? -7.77 -10.172 -18.234 1 98.06 67 GLN B CA 1
ATOM 2096 C C . GLN B 1 67 ? -6.809 -10.625 -17.141 1 98.06 67 GLN B C 1
ATOM 2098 O O . GLN B 1 67 ? -6.277 -11.734 -17.203 1 98.06 67 GLN B O 1
ATOM 2103 N N . GLU B 1 68 ? -6.562 -9.773 -16.219 1 98.62 68 GLU B N 1
ATOM 2104 C CA . GLU B 1 68 ? -5.656 -10.125 -15.125 1 98.62 68 GLU B CA 1
ATOM 2105 C C . GLU B 1 68 ? -6.25 -11.219 -14.242 1 98.62 68 GLU B C 1
ATOM 2107 O O . GLU B 1 68 ? -5.527 -12.094 -13.75 1 98.62 68 GLU B O 1
ATOM 211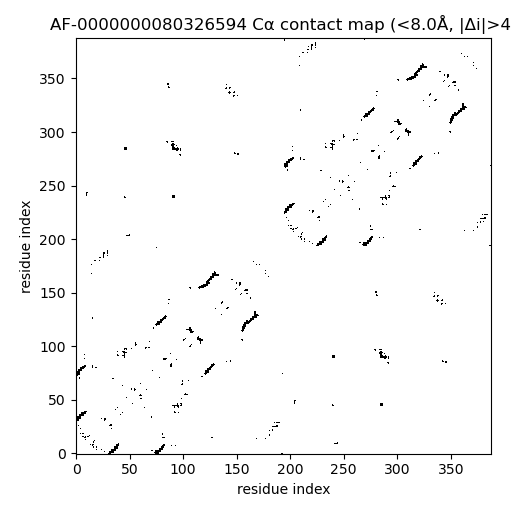2 N N . GLN B 1 69 ? -7.543 -11.148 -14.047 1 98.44 69 GLN B N 1
ATOM 2113 C CA . GLN B 1 69 ? -8.219 -12.195 -13.281 1 98.44 69 GLN B CA 1
ATOM 2114 C C . GLN B 1 69 ? -8.109 -13.547 -13.984 1 98.44 69 GLN B C 1
ATOM 2116 O O . GLN B 1 69 ? -7.977 -14.586 -13.328 1 98.44 69 GLN B O 1
ATOM 2121 N N . GLU B 1 70 ? -8.125 -13.562 -15.25 1 98.5 70 GLU B N 1
ATOM 2122 C CA . GLU B 1 70 ? -7.953 -14.789 -16.016 1 98.5 70 GLU B CA 1
ATOM 2123 C C . GLU B 1 70 ? -6.574 -15.398 -15.797 1 98.5 70 GLU B C 1
ATOM 2125 O O . GLU B 1 70 ? -6.438 -16.609 -15.68 1 98.5 70 GLU B O 1
ATOM 2130 N N . HIS B 1 71 ? -5.547 -14.555 -15.742 1 98.81 71 HIS B N 1
ATOM 2131 C CA . HIS B 1 71 ? -4.199 -15.039 -15.461 1 98.81 71 HIS B CA 1
ATOM 2132 C C . HIS B 1 71 ? -4.113 -15.648 -14.07 1 98.81 71 HIS B C 1
ATOM 2134 O O . HIS B 1 71 ? -3.473 -16.688 -13.875 1 98.81 71 HIS B O 1
ATOM 2140 N N . ILE B 1 72 ? -4.758 -15.031 -13.125 1 98.81 72 ILE B N 1
ATOM 2141 C CA . ILE B 1 72 ? -4.746 -15.539 -11.758 1 98.81 72 ILE B CA 1
ATOM 2142 C C . ILE B 1 72 ? -5.508 -16.859 -11.688 1 98.81 72 ILE B C 1
ATOM 2144 O O . ILE B 1 72 ? -5.074 -17.797 -11.016 1 98.81 72 ILE B O 1
ATOM 2148 N N . THR B 1 73 ? -6.641 -16.875 -12.398 1 98.62 73 THR B N 1
ATOM 2149 C CA . THR B 1 73 ? -7.426 -18.109 -12.453 1 98.62 73 THR B CA 1
ATOM 2150 C C . THR B 1 73 ? -6.609 -19.234 -13.062 1 98.62 73 THR B C 1
ATOM 2152 O O . THR B 1 73 ? -6.625 -20.359 -12.562 1 98.62 73 THR B O 1
ATOM 2155 N N . TRP B 1 74 ? -5.867 -18.969 -14.039 1 98.5 74 TRP B N 1
ATOM 2156 C CA . TRP B 1 74 ? -5.043 -19.922 -14.773 1 98.5 74 TRP B CA 1
ATOM 2157 C C . TRP B 1 74 ? -3.938 -20.484 -13.883 1 98.5 74 TRP B C 1
ATOM 2159 O O . TRP B 1 74 ? -3.561 -21.656 -14.016 1 98.5 74 TRP B O 1
ATOM 2169 N N . ALA B 1 75 ? -3.492 -19.812 -12.938 1 98.38 75 ALA B N 1
ATOM 2170 C CA . ALA B 1 75 ? -2.262 -20.094 -12.203 1 98.38 75 ALA B CA 1
ATOM 2171 C C . ALA B 1 75 ? -2.512 -21.078 -11.07 1 98.38 75 ALA B C 1
ATOM 2173 O O . ALA B 1 75 ? -3.541 -21.016 -10.391 1 98.38 75 ALA B O 1
ATOM 2174 N N . ASP B 1 76 ? -1.597 -21.953 -10.852 1 97.88 76 ASP B N 1
ATOM 2175 C CA . ASP B 1 76 ? -1.492 -22.781 -9.656 1 97.88 76 ASP B CA 1
ATOM 2176 C C . ASP B 1 76 ? -0.557 -22.141 -8.633 1 97.88 76 ASP B C 1
ATOM 2178 O O . ASP B 1 76 ? -0.736 -22.328 -7.422 1 97.88 76 ASP B O 1
ATOM 2182 N N . ILE B 1 77 ? 0.468 -21.5 -9.211 1 97.75 77 ILE B N 1
ATOM 2183 C CA . ILE B 1 77 ? 1.479 -20.781 -8.445 1 97.75 77 ILE B CA 1
ATOM 2184 C C . ILE B 1 77 ? 1.508 -19.328 -8.875 1 97.75 77 ILE B C 1
ATOM 2186 O O . ILE B 1 77 ? 1.472 -19.016 -10.07 1 97.75 77 ILE B O 1
ATOM 2190 N N . ILE B 1 78 ? 1.503 -18.469 -7.926 1 98.62 78 ILE B N 1
ATOM 2191 C CA . ILE B 1 78 ? 1.645 -17.047 -8.18 1 98.62 78 ILE B CA 1
ATOM 2192 C C . ILE B 1 78 ? 2.889 -16.516 -7.473 1 98.62 78 ILE B C 1
ATOM 2194 O O . ILE B 1 78 ? 3.027 -16.656 -6.258 1 98.62 78 ILE B O 1
ATOM 2198 N N . THR B 1 79 ? 3.836 -15.961 -8.195 1 98.75 79 THR B N 1
ATOM 2199 C CA . THR B 1 79 ? 5.027 -15.344 -7.629 1 98.75 79 THR B CA 1
ATOM 2200 C C . THR B 1 79 ? 4.988 -13.828 -7.816 1 98.75 79 THR B C 1
ATOM 2202 O O . THR B 1 79 ? 4.812 -13.336 -8.938 1 98.75 79 THR B O 1
ATOM 2205 N N . LEU B 1 80 ? 5.086 -13.164 -6.738 1 98.88 80 LEU B N 1
ATOM 2206 C CA . LEU B 1 80 ? 5.074 -11.703 -6.719 1 98.88 80 LEU B CA 1
ATOM 2207 C C . LEU B 1 80 ? 6.48 -11.148 -6.523 1 98.88 80 LEU B C 1
ATOM 2209 O O . LEU B 1 80 ? 7.168 -11.516 -5.562 1 98.88 80 LEU B O 1
ATOM 2213 N N . VAL B 1 81 ? 6.957 -10.297 -7.457 1 98.88 81 VAL B N 1
ATOM 2214 C CA . VAL B 1 81 ? 8.289 -9.703 -7.402 1 98.88 81 VAL B CA 1
ATOM 2215 C C . VAL B 1 81 ? 8.18 -8.18 -7.445 1 98.88 81 VAL B C 1
ATOM 2217 O O . VAL B 1 81 ? 7.738 -7.609 -8.445 1 98.88 81 VAL B O 1
ATOM 2220 N N . HIS B 1 82 ? 8.594 -7.547 -6.379 1 98.75 82 HIS B N 1
ATOM 2221 C CA . HIS B 1 82 ? 8.531 -6.09 -6.355 1 98.75 82 HIS B CA 1
ATOM 2222 C C . HIS B 1 82 ? 9.461 -5.516 -5.293 1 98.75 82 HIS B C 1
ATOM 2224 O O . HIS B 1 82 ? 9.812 -6.207 -4.332 1 98.75 82 HIS B O 1
ATOM 2230 N N . PRO B 1 83 ? 9.898 -4.246 -5.457 1 98.38 83 PRO B N 1
ATOM 2231 C CA . PRO B 1 83 ? 10.586 -3.559 -4.363 1 98.38 83 PRO B CA 1
ATOM 2232 C C . PRO B 1 83 ? 9.641 -3.137 -3.242 1 98.38 83 PRO B C 1
ATOM 2234 O O . PRO B 1 83 ? 8.422 -3.09 -3.439 1 98.38 83 PRO B O 1
ATOM 2237 N N . ILE B 1 84 ? 10.211 -2.91 -2.109 1 98.44 84 ILE B N 1
ATOM 2238 C CA . ILE B 1 84 ? 9.469 -2.254 -1.038 1 98.44 84 ILE B CA 1
ATOM 2239 C C . ILE B 1 84 ? 9.695 -0.746 -1.101 1 98.44 84 ILE B C 1
ATOM 2241 O O . ILE B 1 84 ? 10.836 -0.279 -0.998 1 98.44 84 ILE B O 1
ATOM 2245 N N . TRP B 1 85 ? 8.664 -0.011 -1.389 1 97.56 85 TRP B N 1
ATOM 2246 C CA . TRP B 1 85 ? 8.633 1.447 -1.333 1 97.56 85 TRP B CA 1
ATOM 2247 C C . TRP B 1 85 ? 7.777 1.928 -0.167 1 97.56 85 TRP B C 1
ATOM 2249 O O . TRP B 1 85 ? 6.586 1.606 -0.089 1 97.56 85 TRP B O 1
ATOM 2259 N N . TRP B 1 86 ? 8.461 2.682 0.723 1 97.19 86 TRP B N 1
ATOM 2260 C CA . TRP B 1 86 ? 7.75 3.205 1.888 1 97.19 86 TRP B CA 1
ATOM 2261 C C . TRP B 1 86 ? 7 2.094 2.613 1 97.19 86 TRP B C 1
ATOM 2263 O O . TRP B 1 86 ? 5.797 2.199 2.848 1 97.19 86 TRP B O 1
ATOM 2273 N N . THR B 1 87 ? 7.734 1.009 2.896 1 97.31 87 THR B N 1
ATOM 2274 C CA . THR B 1 87 ? 7.367 -0.109 3.758 1 97.31 87 THR B CA 1
ATOM 2275 C C . THR B 1 87 ? 6.191 -0.88 3.168 1 97.31 87 THR B C 1
ATOM 2277 O O . THR B 1 87 ? 5.348 -1.399 3.906 1 97.31 87 THR B O 1
ATOM 2280 N N . GLY B 1 88 ? 6.051 -0.912 1.861 1 97.5 88 GLY B N 1
ATOM 2281 C CA . GLY B 1 88 ? 4.992 -1.667 1.211 1 97.5 88 GLY B CA 1
ATOM 2282 C C . GLY B 1 88 ? 5.191 -1.807 -0.286 1 97.5 88 GLY B C 1
ATOM 2283 O O . GLY B 1 88 ? 6.23 -1.412 -0.818 1 97.5 88 GLY B O 1
ATOM 2284 N N . MET B 1 89 ? 4.207 -2.418 -0.955 1 98.12 89 MET B N 1
ATOM 2285 C CA . MET B 1 89 ? 4.254 -2.559 -2.406 1 98.12 89 MET B CA 1
ATOM 2286 C C . MET B 1 89 ? 4.141 -1.2 -3.09 1 98.12 89 MET B C 1
ATOM 2288 O O . MET B 1 89 ? 3.521 -0.281 -2.553 1 98.12 89 MET B O 1
ATOM 2292 N N . PRO B 1 90 ? 4.746 -1.088 -4.273 1 98.44 90 PRO B N 1
ATOM 2293 C CA . PRO B 1 90 ? 4.539 0.138 -5.047 1 98.44 90 PRO B CA 1
ATOM 2294 C C . PRO B 1 90 ? 3.062 0.447 -5.281 1 98.44 90 PRO B C 1
ATOM 2296 O O . PRO B 1 90 ? 2.254 -0.471 -5.434 1 98.44 90 PRO B O 1
ATOM 2299 N N . GLY B 1 91 ? 2.756 1.724 -5.352 1 98.5 91 GLY B N 1
ATOM 2300 C CA . GLY B 1 91 ? 1.375 2.152 -5.516 1 98.5 91 GLY B CA 1
ATOM 2301 C C . GLY B 1 91 ? 0.684 1.496 -6.695 1 98.5 91 GLY B C 1
ATOM 2302 O O . GLY B 1 91 ? -0.476 1.089 -6.594 1 98.5 91 GLY B O 1
ATOM 2303 N N . ILE B 1 92 ? 1.381 1.371 -7.793 1 98.44 92 ILE B N 1
ATOM 2304 C CA . ILE B 1 92 ? 0.785 0.791 -8.992 1 98.44 92 ILE B CA 1
ATOM 2305 C C . ILE B 1 92 ? 0.407 -0.665 -8.727 1 98.44 92 ILE B C 1
ATOM 2307 O O . ILE B 1 92 ? -0.648 -1.129 -9.164 1 98.44 92 ILE B O 1
ATOM 2311 N N . LEU B 1 93 ? 1.232 -1.368 -8.008 1 98.75 93 LEU B N 1
ATOM 2312 C CA . LEU B 1 93 ? 0.962 -2.768 -7.695 1 98.75 93 LEU B CA 1
ATOM 2313 C C . LEU B 1 93 ? -0.152 -2.887 -6.66 1 98.75 93 LEU B C 1
ATOM 2315 O O . LEU B 1 93 ? -1.003 -3.775 -6.762 1 98.75 93 LEU B O 1
ATOM 2319 N N . LYS B 1 94 ? -0.13 -2.006 -5.633 1 98.69 94 LYS B N 1
ATOM 2320 C CA . LYS B 1 94 ? -1.222 -1.988 -4.664 1 98.69 94 LYS B CA 1
ATOM 2321 C C . LYS B 1 94 ? -2.562 -1.745 -5.352 1 98.69 94 LYS B C 1
ATOM 2323 O O . LYS B 1 94 ? -3.562 -2.385 -5.02 1 98.69 94 LYS B O 1
ATOM 2328 N N . GLY B 1 95 ? -2.578 -0.799 -6.262 1 98.5 95 GLY B N 1
ATOM 2329 C CA . GLY B 1 95 ? -3.787 -0.54 -7.031 1 98.5 95 GLY B CA 1
ATOM 2330 C C . GLY B 1 95 ? -4.215 -1.719 -7.883 1 98.5 95 GLY B C 1
ATOM 2331 O O . GLY B 1 95 ? -5.41 -1.97 -8.047 1 98.5 95 GLY B O 1
ATOM 2332 N N . TYR B 1 96 ? -3.223 -2.438 -8.445 1 98.69 96 TYR B N 1
ATOM 2333 C CA . TYR B 1 96 ? -3.492 -3.672 -9.164 1 98.69 96 TYR B CA 1
ATOM 2334 C C . TYR B 1 96 ? -4.316 -4.637 -8.32 1 98.69 96 TYR B C 1
ATOM 2336 O O . TYR B 1 96 ? -5.363 -5.121 -8.758 1 98.69 96 TYR B O 1
ATOM 2344 N N . PHE B 1 97 ? -3.932 -4.844 -7.102 1 98.62 97 PHE B N 1
ATOM 2345 C CA . PHE B 1 97 ? -4.633 -5.797 -6.254 1 98.62 97 PHE B CA 1
ATOM 2346 C C . PHE B 1 97 ? -5.945 -5.215 -5.746 1 98.62 97 PHE B C 1
ATOM 2348 O O . PHE B 1 97 ? -6.926 -5.941 -5.566 1 98.62 97 PHE B O 1
ATOM 2355 N N . ASP B 1 98 ? -6.008 -3.883 -5.543 1 98.06 98 ASP B N 1
ATOM 2356 C CA . ASP B 1 98 ? -7.27 -3.248 -5.18 1 98.06 98 ASP B CA 1
ATOM 2357 C C . ASP B 1 98 ? -8.344 -3.52 -6.23 1 98.06 98 ASP B C 1
ATOM 2359 O O . ASP B 1 98 ? -9.516 -3.725 -5.895 1 98.06 98 ASP B O 1
ATOM 2363 N N . ARG B 1 99 ? -7.93 -3.537 -7.469 1 97.88 99 ARG B N 1
ATOM 2364 C CA . ARG B 1 99 ? -8.883 -3.658 -8.562 1 97.88 99 ARG B CA 1
ATOM 2365 C C . ARG B 1 99 ? -9.141 -5.121 -8.906 1 97.88 99 ARG B C 1
ATOM 2367 O O . ARG B 1 99 ? -10.281 -5.52 -9.141 1 97.88 99 ARG B O 1
ATOM 2374 N N . VAL B 1 100 ? -8.141 -5.934 -8.883 1 98.19 100 VAL B N 1
ATOM 2375 C CA . VAL B 1 100 ? -8.211 -7.285 -9.422 1 98.19 100 VAL B CA 1
ATOM 2376 C C . VAL B 1 100 ? -8.82 -8.227 -8.391 1 98.19 100 VAL B C 1
ATOM 2378 O O . VAL B 1 100 ? -9.617 -9.102 -8.734 1 98.19 100 VAL B O 1
ATOM 2381 N N . LEU B 1 101 ? -8.438 -8.062 -7.051 1 97.81 101 LEU B N 1
ATOM 2382 C CA . LEU B 1 101 ? -8.977 -8.922 -6.004 1 97.81 101 LEU B CA 1
ATOM 2383 C C . LEU B 1 101 ? -10.383 -8.484 -5.605 1 97.81 101 LEU B C 1
ATOM 2385 O O . LEU B 1 101 ? -10.656 -8.273 -4.422 1 97.81 101 LEU B O 1
ATOM 2389 N N . SER B 1 102 ? -11.273 -8.492 -6.555 1 95 102 SER B N 1
ATOM 2390 C CA . SER B 1 102 ? -12.609 -7.922 -6.387 1 95 102 SER B CA 1
ATOM 2391 C C . SER B 1 102 ? -13.57 -8.938 -5.785 1 95 102 SER B C 1
ATOM 2393 O O . SER B 1 102 ? -13.312 -10.141 -5.809 1 95 102 SER B O 1
ATOM 2395 N N . TYR B 1 103 ? -14.633 -8.43 -5.25 1 92.12 103 TYR B N 1
ATOM 2396 C CA . TYR B 1 103 ? -15.734 -9.258 -4.762 1 92.12 103 TYR B CA 1
ATOM 2397 C C . TYR B 1 103 ? -16.297 -10.133 -5.875 1 92.12 103 TYR B C 1
ATOM 2399 O O . TYR B 1 103 ? -16.5 -9.664 -6.996 1 92.12 103 TYR B O 1
ATOM 2407 N N . GLY B 1 104 ? -16.562 -11.352 -5.641 1 92.75 104 GLY B N 1
ATOM 2408 C CA . GLY B 1 104 ? -17.078 -12.297 -6.625 1 92.75 104 GLY B CA 1
ATOM 2409 C C . GLY B 1 104 ? -15.977 -13.078 -7.328 1 92.75 104 GLY B C 1
ATOM 2410 O O . GLY B 1 104 ? -16.219 -14.172 -7.836 1 92.75 104 GLY B O 1
ATOM 2411 N N . PHE B 1 105 ? -14.789 -12.516 -7.352 1 96.56 105 PHE B N 1
ATOM 2412 C CA . PHE B 1 105 ? -13.648 -13.195 -7.969 1 96.56 105 PHE B CA 1
ATOM 2413 C C . PHE B 1 105 ? -12.711 -13.75 -6.906 1 96.56 105 PHE B C 1
ATOM 2415 O O . PHE B 1 105 ? -12.461 -14.961 -6.859 1 96.56 105 PHE B O 1
ATOM 2422 N N . ALA B 1 106 ? -12.219 -12.844 -6.016 1 97.19 106 ALA B N 1
ATOM 2423 C CA . ALA B 1 106 ? -11.219 -13.258 -5.035 1 97.19 106 ALA B CA 1
ATOM 2424 C C . ALA B 1 106 ? -11.883 -13.781 -3.764 1 97.19 1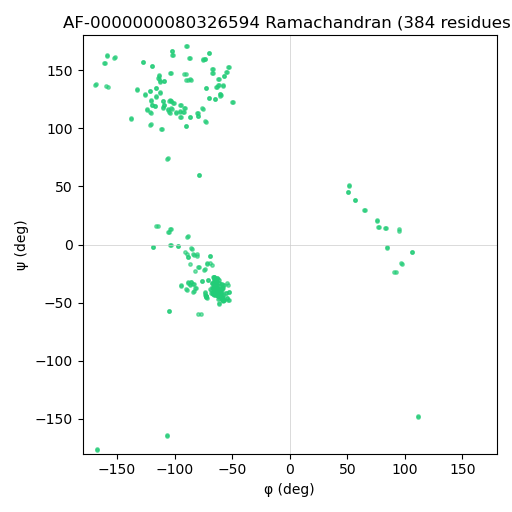06 ALA B C 1
ATOM 2426 O O . ALA B 1 106 ? -11.312 -14.625 -3.064 1 97.19 106 ALA B O 1
ATOM 2427 N N . TYR B 1 107 ? -13.023 -13.211 -3.451 1 95.19 107 TYR B N 1
ATOM 2428 C CA . TYR B 1 107 ? -13.781 -13.594 -2.268 1 95.19 107 TYR B CA 1
ATOM 2429 C C . TYR B 1 107 ? -15.273 -13.336 -2.467 1 95.19 107 TYR B C 1
ATOM 2431 O O . TYR B 1 107 ? -15.664 -12.57 -3.35 1 95.19 107 TYR B O 1
ATOM 2439 N N . ARG B 1 108 ? -16.062 -13.977 -1.689 1 93.25 108 ARG B N 1
ATOM 2440 C CA . ARG B 1 108 ? -17.484 -13.703 -1.609 1 93.25 108 ARG B CA 1
ATOM 2441 C C . ARG B 1 108 ? -18.062 -14.203 -0.29 1 93.25 108 ARG B C 1
ATOM 2443 O O . ARG B 1 108 ? -17.406 -14.938 0.449 1 93.25 108 ARG B O 1
ATOM 2450 N N . TYR B 1 109 ? -19.234 -13.719 0.03 1 90.5 109 TYR B N 1
ATOM 2451 C CA . TYR B 1 109 ? -19.953 -14.211 1.205 1 90.5 109 TYR B CA 1
ATOM 2452 C C . TYR B 1 109 ? -21.109 -15.102 0.802 1 90.5 109 TYR B C 1
ATOM 2454 O O . TYR B 1 109 ? -22 -14.672 0.059 1 90.5 109 TYR B O 1
ATOM 2462 N N . GLY B 1 110 ? -21 -16.328 1.197 1 91.25 110 GLY B N 1
ATOM 2463 C CA . GLY B 1 110 ? -22.062 -17.281 0.946 1 91.25 110 GLY B CA 1
ATOM 2464 C C . GLY B 1 110 ? -22.859 -17.625 2.188 1 91.25 110 GLY B C 1
ATOM 2465 O O . GLY B 1 110 ? -22.844 -16.875 3.166 1 91.25 110 GLY B O 1
ATOM 2466 N N . GLN B 1 111 ? -23.609 -18.688 2.1 1 91.94 111 GLN B N 1
ATOM 2467 C CA . GLN B 1 111 ? -24.516 -19.109 3.158 1 91.94 111 GLN B CA 1
ATOM 2468 C C . GLN B 1 111 ? -23.75 -19.359 4.461 1 91.94 111 GLN B C 1
ATOM 2470 O O . GLN B 1 111 ? -24.266 -19.078 5.547 1 91.94 111 GLN B O 1
ATOM 2475 N N . TYR B 1 112 ? -22.562 -19.828 4.254 1 91.75 112 TYR B N 1
ATOM 2476 C CA . TYR B 1 112 ? -21.781 -20.219 5.434 1 91.75 112 TYR B CA 1
ATOM 2477 C C . TYR B 1 112 ? -20.703 -19.188 5.727 1 91.75 112 TYR B C 1
ATOM 2479 O O . TYR B 1 112 ? -19.766 -19.469 6.48 1 91.75 112 TYR B O 1
ATOM 2487 N N . GLY B 1 113 ? -20.766 -18.062 5.062 1 92.88 113 GLY B N 1
ATOM 2488 C CA . GLY B 1 113 ? -19.828 -17 5.375 1 92.88 113 GLY B CA 1
ATOM 2489 C C . GLY B 1 113 ? -18.828 -16.75 4.258 1 92.88 113 GLY B C 1
ATOM 2490 O O . GLY B 1 113 ? -19.156 -16.859 3.078 1 92.88 113 GLY B O 1
ATOM 2491 N N . LEU B 1 114 ? -17.625 -16.344 4.723 1 93.12 114 LEU B N 1
ATOM 2492 C CA . LEU B 1 114 ? -16.594 -15.969 3.764 1 93.12 114 LEU B CA 1
ATOM 2493 C C . LEU B 1 114 ? -16.172 -17.172 2.928 1 93.12 114 LEU B C 1
ATOM 2495 O O . LEU B 1 114 ? -15.883 -18.25 3.469 1 93.12 114 LEU B O 1
ATOM 2499 N N . GLU B 1 115 ? -16.25 -17.016 1.646 1 97.06 115 GLU B N 1
ATOM 2500 C CA . GLU B 1 115 ? -15.688 -17.984 0.704 1 97.06 115 GLU B CA 1
ATOM 2501 C C . GLU B 1 115 ? -14.391 -17.469 0.084 1 97.06 115 GLU B C 1
ATOM 2503 O O . GLU B 1 115 ? -14.375 -16.391 -0.519 1 97.06 115 GLU B O 1
ATOM 2508 N N . GLN B 1 116 ? -13.352 -18.188 0.203 1 97.88 116 GLN B N 1
ATOM 2509 C CA . GLN B 1 116 ? -12.031 -17.859 -0.329 1 97.88 116 GLN B CA 1
ATOM 2510 C C . GLN B 1 116 ? -11.859 -18.406 -1.743 1 97.88 116 GLN B C 1
ATOM 2512 O O . GLN B 1 116 ? -11.484 -19.562 -1.926 1 97.88 116 GLN B O 1
ATOM 2517 N N . MET B 1 117 ? -11.977 -17.594 -2.688 1 97.5 117 MET B N 1
ATOM 2518 C CA . MET B 1 117 ? -12.172 -18.016 -4.07 1 97.5 117 MET B CA 1
ATOM 2519 C C . MET B 1 117 ? -10.844 -18.422 -4.707 1 97.5 117 MET B C 1
ATOM 2521 O O . MET B 1 117 ? -10.82 -19.031 -5.781 1 97.5 117 MET B O 1
ATOM 2525 N N . LEU B 1 118 ? -9.719 -18.156 -4.035 1 98.5 118 LEU B N 1
ATOM 2526 C CA . LEU B 1 118 ? -8.414 -18.453 -4.617 1 98.5 118 LEU B CA 1
ATOM 2527 C C . LEU B 1 118 ? -7.699 -19.531 -3.818 1 98.5 118 LEU B C 1
ATOM 2529 O O . LEU B 1 118 ? -6.48 -19.703 -3.93 1 98.5 118 LEU B O 1
ATOM 2533 N N . ALA B 1 119 ? -8.477 -20.219 -2.996 1 97.75 119 ALA B N 1
ATOM 2534 C CA . ALA B 1 119 ? -7.93 -21.344 -2.23 1 97.75 119 ALA B CA 1
ATOM 2535 C C . ALA B 1 119 ? -7.316 -22.391 -3.152 1 97.75 119 ALA B C 1
ATOM 2537 O O . ALA B 1 119 ? -7.801 -22.609 -4.266 1 97.75 119 ALA B O 1
ATOM 2538 N N . GLY B 1 120 ? -6.215 -23.016 -2.645 1 96.31 120 GLY B N 1
ATOM 2539 C CA . GLY B 1 120 ? -5.559 -24.062 -3.412 1 96.31 120 GLY B CA 1
ATOM 2540 C C . GLY B 1 120 ? -4.363 -23.562 -4.203 1 96.31 120 GLY B C 1
ATOM 2541 O O . GLY B 1 120 ? -3.553 -24.359 -4.68 1 96.31 120 GLY B O 1
ATOM 2542 N N . LYS B 1 121 ? -4.258 -22.281 -4.367 1 97.62 121 LYS B N 1
ATOM 2543 C CA . LYS B 1 121 ? -3.119 -21.703 -5.082 1 97.62 121 LYS B CA 1
ATOM 2544 C C . LYS B 1 121 ? -1.996 -21.344 -4.117 1 97.62 121 LYS B C 1
ATOM 2546 O O . LYS B 1 121 ? -2.254 -20.906 -2.992 1 97.62 121 LYS B O 1
ATOM 2551 N N . ARG B 1 122 ? -0.808 -21.469 -4.598 1 97.31 122 ARG B N 1
ATOM 2552 C CA . ARG B 1 122 ? 0.383 -21.156 -3.814 1 97.31 122 ARG B CA 1
ATOM 2553 C C . ARG B 1 122 ? 0.979 -19.812 -4.238 1 97.31 122 ARG B C 1
ATOM 2555 O O . ARG B 1 122 ? 0.974 -19.484 -5.422 1 97.31 122 ARG B O 1
ATOM 2562 N N . MET B 1 123 ? 1.557 -19.156 -3.234 1 98.25 123 MET B N 1
ATOM 2563 C CA . MET B 1 123 ? 2.111 -17.828 -3.531 1 98.25 123 MET B CA 1
ATOM 2564 C C . MET B 1 123 ? 3.523 -17.703 -2.969 1 98.25 123 MET B C 1
ATOM 2566 O O . MET B 1 123 ? 3.791 -18.125 -1.845 1 98.25 123 MET B O 1
ATOM 2570 N N . TYR B 1 124 ? 4.414 -17.203 -3.762 1 98.38 124 TYR B N 1
ATOM 2571 C CA . TYR B 1 124 ? 5.746 -16.766 -3.359 1 98.38 124 TYR B CA 1
ATOM 2572 C C . TYR B 1 124 ? 5.887 -15.258 -3.502 1 98.38 124 TYR B C 1
ATOM 2574 O O . TYR B 1 124 ? 5.492 -14.688 -4.52 1 98.38 124 TYR B O 1
ATOM 2582 N N . ILE B 1 125 ? 6.367 -14.641 -2.467 1 98.81 125 ILE B N 1
ATOM 2583 C CA . ILE B 1 125 ? 6.582 -13.195 -2.477 1 98.81 125 ILE B CA 1
ATOM 2584 C C . ILE B 1 125 ? 8.07 -12.898 -2.314 1 98.81 125 ILE B C 1
ATOM 2586 O O . ILE B 1 125 ? 8.68 -13.281 -1.316 1 98.81 125 ILE B O 1
ATOM 2590 N N . ILE B 1 126 ? 8.68 -12.25 -3.283 1 98.75 126 ILE B N 1
ATOM 2591 C CA . ILE B 1 126 ? 10.094 -11.906 -3.297 1 98.75 126 ILE B CA 1
ATOM 2592 C C . ILE B 1 126 ? 10.266 -10.391 -3.404 1 98.75 126 ILE B C 1
ATOM 2594 O O . ILE B 1 126 ? 9.945 -9.797 -4.438 1 98.75 126 ILE B O 1
ATOM 2598 N N . ASN B 1 127 ? 10.797 -9.82 -2.338 1 98.69 127 ASN B N 1
ATOM 2599 C CA . ASN B 1 127 ? 10.93 -8.367 -2.279 1 98.69 127 ASN B CA 1
ATOM 2600 C C . ASN B 1 127 ? 12.391 -7.941 -2.129 1 98.69 127 ASN B C 1
ATOM 2602 O O . ASN B 1 127 ? 13.227 -8.727 -1.68 1 98.69 127 ASN B O 1
ATOM 2606 N N . SER B 1 128 ? 12.672 -6.75 -2.588 1 98.44 128 SER B N 1
ATOM 2607 C CA . SER B 1 128 ? 13.938 -6.086 -2.287 1 98.44 128 SER B CA 1
ATOM 2608 C C . SER B 1 128 ? 13.719 -4.848 -1.424 1 98.44 128 SER B C 1
ATOM 2610 O O . SER B 1 128 ? 12.711 -4.152 -1.569 1 98.44 128 SER B O 1
ATOM 2612 N N . VAL B 1 129 ? 14.648 -4.645 -0.516 1 97.5 129 VAL B N 1
ATOM 2613 C CA . VAL B 1 129 ? 14.609 -3.451 0.321 1 97.5 129 VAL B CA 1
ATOM 2614 C C . VAL B 1 129 ? 15.953 -2.732 0.253 1 97.5 129 VAL B C 1
ATOM 2616 O O . VAL B 1 129 ? 16.984 -3.346 -0.051 1 97.5 129 VAL B O 1
ATOM 2619 N N . GLY B 1 130 ? 15.938 -1.445 0.555 1 93.94 130 GLY B N 1
ATOM 2620 C CA . GLY B 1 130 ? 17.141 -0.64 0.4 1 93.94 130 GLY B CA 1
ATOM 2621 C C . GLY B 1 130 ? 18.047 -0.667 1.622 1 93.94 130 GLY B C 1
ATOM 2622 O O . GLY B 1 130 ? 19.266 -0.667 1.497 1 93.94 130 GLY B O 1
ATOM 2623 N N . SER B 1 131 ? 17.484 -0.754 2.814 1 92.81 131 SER B N 1
ATOM 2624 C CA . SER B 1 131 ? 18.25 -0.629 4.051 1 92.81 131 SER B CA 1
ATOM 2625 C C . SER B 1 131 ? 18.766 -1.984 4.516 1 92.81 131 SER B C 1
ATOM 2627 O O . SER B 1 131 ? 18.391 -3.021 3.965 1 92.81 131 SER B O 1
ATOM 2629 N N . GLU B 1 132 ? 19.609 -1.894 5.5 1 95 132 GLU B N 1
ATOM 2630 C CA . GLU B 1 132 ? 20.203 -3.104 6.062 1 95 132 GLU B CA 1
ATOM 2631 C C . GLU B 1 132 ? 19.141 -3.951 6.773 1 95 132 GLU B C 1
ATOM 2633 O O . GLU B 1 132 ? 18.25 -3.418 7.434 1 95 132 GLU B O 1
ATOM 2638 N N . GLU B 1 133 ? 19.391 -5.191 6.695 1 96.25 133 GLU B N 1
ATOM 2639 C CA . GLU B 1 133 ? 18.453 -6.172 7.23 1 96.25 133 GLU B CA 1
ATOM 2640 C C . GLU B 1 133 ? 18.156 -5.902 8.703 1 96.25 133 GLU B C 1
ATOM 2642 O O . GLU B 1 133 ? 17 -5.988 9.133 1 96.25 133 GLU B O 1
ATOM 2647 N N . GLN B 1 134 ? 19.172 -5.57 9.414 1 96.25 134 GLN B N 1
ATOM 2648 C CA . GLN B 1 134 ? 19.047 -5.418 10.859 1 96.25 134 GLN B CA 1
ATOM 2649 C C . GLN B 1 134 ? 18.062 -4.305 11.211 1 96.25 134 GLN B C 1
ATOM 2651 O O . GLN B 1 134 ? 17.344 -4.395 12.219 1 96.25 134 GLN B O 1
ATOM 2656 N N . ASN B 1 135 ? 17.953 -3.328 10.367 1 94.31 135 ASN B N 1
ATOM 2657 C CA . ASN B 1 135 ? 17.016 -2.236 10.594 1 94.31 135 ASN B CA 1
ATOM 2658 C C . ASN B 1 135 ? 15.57 -2.723 10.523 1 94.31 135 ASN B C 1
ATOM 2660 O O . ASN B 1 135 ? 14.719 -2.275 11.297 1 94.31 135 ASN B O 1
ATOM 2664 N N . TYR B 1 136 ? 15.312 -3.688 9.688 1 97.12 136 TYR B N 1
ATOM 2665 C CA . TYR B 1 136 ? 13.969 -4.211 9.484 1 97.12 136 TYR B CA 1
ATOM 2666 C C . TYR B 1 136 ? 13.609 -5.227 10.562 1 97.12 136 TYR B C 1
ATOM 2668 O O . TYR B 1 136 ? 12.477 -5.254 11.047 1 97.12 136 TYR B O 1
ATOM 2676 N N . VAL B 1 137 ? 14.594 -5.988 10.922 1 97.44 137 VAL B N 1
ATOM 2677 C CA . VAL B 1 137 ? 14.359 -7.035 11.906 1 97.44 137 VAL B CA 1
ATOM 2678 C C . VAL B 1 137 ? 14.172 -6.414 13.289 1 97.44 137 VAL B C 1
ATOM 2680 O O . VAL B 1 137 ? 13.203 -6.711 13.984 1 97.44 137 VAL B O 1
ATOM 2683 N N . ASP B 1 138 ? 15.023 -5.461 13.664 1 97.12 138 ASP B N 1
ATOM 2684 C CA . ASP B 1 138 ? 15.023 -4.859 14.992 1 97.12 138 ASP B CA 1
ATOM 2685 C C . ASP B 1 138 ? 13.719 -4.102 15.25 1 97.12 138 ASP B C 1
ATOM 2687 O O . ASP B 1 138 ? 13.219 -4.09 16.375 1 97.12 138 ASP B O 1
ATOM 2691 N N . LYS B 1 139 ? 13.219 -3.578 14.219 1 96.56 139 LYS B N 1
ATOM 2692 C CA . LYS B 1 139 ? 12.039 -2.736 14.375 1 96.56 139 LYS B CA 1
ATOM 2693 C C . LYS B 1 139 ? 10.758 -3.521 14.078 1 96.56 139 LYS B C 1
ATOM 2695 O O . LYS B 1 139 ? 9.664 -2.961 14.102 1 96.56 139 LYS B O 1
ATOM 2700 N N . GLY B 1 140 ? 10.93 -4.785 13.719 1 97.94 140 GLY B N 1
ATOM 2701 C CA . GLY B 1 140 ? 9.781 -5.645 13.477 1 97.94 140 GLY B CA 1
ATOM 2702 C C . GLY B 1 140 ? 9.094 -5.367 12.156 1 97.94 140 GLY B C 1
ATOM 2703 O O . GLY B 1 140 ? 7.926 -5.711 11.969 1 97.94 140 GLY B O 1
ATOM 2704 N N . ILE B 1 141 ? 9.789 -4.766 11.266 1 98.38 141 ILE B N 1
ATOM 2705 C CA . ILE B 1 141 ? 9.188 -4.312 10.008 1 98.38 141 ILE B CA 1
ATOM 2706 C C . ILE B 1 141 ? 8.906 -5.516 9.109 1 98.38 141 ILE B C 1
ATOM 2708 O O . ILE B 1 141 ? 7.82 -5.633 8.539 1 98.38 141 ILE B O 1
ATOM 2712 N N . PHE B 1 142 ? 9.836 -6.453 9 1 98.62 142 PHE B N 1
ATOM 2713 C CA . PHE B 1 142 ? 9.617 -7.641 8.18 1 98.62 142 PHE B CA 1
ATOM 2714 C C . PHE B 1 142 ? 8.422 -8.438 8.695 1 98.62 142 PHE B C 1
ATOM 2716 O O . PHE B 1 142 ? 7.594 -8.898 7.91 1 98.62 142 PHE B O 1
ATOM 2723 N N . ASP B 1 143 ? 8.32 -8.57 9.977 1 98.5 143 ASP B N 1
ATOM 2724 C CA . ASP B 1 143 ? 7.191 -9.289 10.562 1 98.5 143 ASP B CA 1
ATOM 2725 C C . ASP B 1 143 ? 5.871 -8.578 10.25 1 98.5 143 ASP B C 1
ATOM 2727 O O . ASP B 1 143 ? 4.875 -9.227 9.93 1 98.5 143 ASP B O 1
ATOM 2731 N N . ALA B 1 144 ? 5.883 -7.285 10.375 1 98.62 144 ALA B N 1
ATOM 2732 C CA . ALA B 1 144 ? 4.688 -6.508 10.055 1 98.62 144 ALA B CA 1
ATOM 2733 C C . ALA B 1 144 ? 4.277 -6.703 8.594 1 98.62 144 ALA B C 1
ATOM 2735 O O . ALA B 1 144 ? 3.098 -6.898 8.297 1 98.62 144 ALA B O 1
ATOM 2736 N N . MET B 1 145 ? 5.281 -6.715 7.703 1 98.5 145 MET B N 1
ATOM 2737 C CA . MET B 1 145 ? 5.004 -6.898 6.281 1 98.5 145 MET B CA 1
ATOM 2738 C C . MET B 1 145 ? 4.441 -8.289 6.016 1 98.5 145 MET B C 1
ATOM 2740 O O . MET B 1 145 ? 3.576 -8.461 5.156 1 98.5 145 MET B O 1
ATOM 2744 N N . ARG B 1 146 ? 4.91 -9.242 6.723 1 98.56 146 ARG B N 1
ATOM 2745 C CA . ARG B 1 146 ? 4.402 -10.602 6.559 1 98.56 146 ARG B CA 1
ATOM 2746 C C . ARG B 1 146 ? 2.963 -10.711 7.043 1 98.56 146 ARG B C 1
ATOM 2748 O O . ARG B 1 146 ? 2.145 -11.391 6.426 1 98.56 146 ARG B O 1
ATOM 2755 N N . ILE B 1 147 ? 2.646 -10.031 8.156 1 98.56 147 ILE B N 1
ATOM 2756 C CA . ILE B 1 147 ? 1.28 -10.023 8.664 1 98.56 147 ILE B CA 1
ATOM 2757 C C . ILE B 1 147 ? 0.358 -9.344 7.656 1 98.56 147 ILE B C 1
ATOM 2759 O O . ILE B 1 147 ? -0.731 -9.844 7.367 1 98.56 147 ILE B O 1
ATOM 2763 N N . VAL B 1 148 ? 0.811 -8.258 7.066 1 98.19 148 VAL B N 1
ATOM 2764 C CA . VAL B 1 148 ? 0.03 -7.551 6.055 1 98.19 148 VAL B CA 1
ATOM 2765 C C . VAL B 1 148 ? -0.224 -8.461 4.859 1 98.19 148 VAL B C 1
ATOM 2767 O O . VAL B 1 148 ? -1.363 -8.609 4.41 1 98.19 148 VAL B O 1
ATOM 2770 N N . ALA B 1 149 ? 0.82 -9.125 4.41 1 98.5 149 ALA B N 1
ATOM 2771 C CA . ALA B 1 149 ? 0.687 -10.016 3.26 1 98.5 149 ALA B CA 1
ATOM 2772 C C . ALA B 1 149 ? -0.266 -11.172 3.566 1 98.5 149 ALA B C 1
ATOM 2774 O O . ALA B 1 149 ? -1.129 -11.508 2.752 1 98.5 149 ALA B O 1
ATOM 2775 N N . GLN B 1 150 ? -0.114 -11.719 4.738 1 98.19 150 GLN B N 1
ATOM 2776 C CA . GLN B 1 150 ? -0.935 -12.859 5.137 1 98.19 150 GLN B CA 1
ATOM 2777 C C . GLN B 1 150 ? -2.412 -12.477 5.199 1 98.19 150 GLN B C 1
ATOM 2779 O O . GLN B 1 150 ? -3.281 -13.281 4.855 1 98.19 150 GLN B O 1
ATOM 2784 N N . ASN B 1 151 ? -2.686 -11.328 5.605 1 97.12 151 ASN B N 1
ATOM 2785 C CA . ASN B 1 151 ? -4.078 -10.93 5.754 1 97.12 151 ASN B CA 1
ATOM 2786 C C . ASN B 1 151 ? -4.648 -10.375 4.445 1 97.12 151 ASN B C 1
ATOM 2788 O O . ASN B 1 151 ? -5.863 -10.273 4.289 1 97.12 151 ASN B O 1
ATOM 2792 N N . THR B 1 152 ? -3.805 -10.016 3.537 1 97.62 152 THR B N 1
ATOM 2793 C CA . THR B 1 152 ? -4.223 -9.633 2.193 1 97.62 152 THR B CA 1
ATOM 2794 C C . THR B 1 152 ? -4.5 -10.859 1.336 1 97.62 152 THR B C 1
ATOM 2796 O O . THR B 1 152 ? -5.648 -11.141 0.985 1 97.62 152 THR B O 1
ATOM 2799 N N . PHE B 1 153 ? -3.461 -11.648 1.191 1 98.62 153 PHE B N 1
ATOM 2800 C CA . PHE B 1 153 ? -3.553 -12.758 0.252 1 98.62 153 PHE B CA 1
ATOM 2801 C C . PHE B 1 153 ? -4.184 -13.977 0.915 1 98.62 153 PHE B C 1
ATOM 2803 O O . PHE B 1 153 ? -4.918 -14.727 0.271 1 98.62 153 PHE B O 1
ATOM 2810 N N . GLY B 1 154 ? -3.947 -14.141 2.186 1 97.62 154 GLY B N 1
ATOM 2811 C CA . GLY B 1 154 ? -4.586 -15.219 2.928 1 97.62 154 GLY B CA 1
ATOM 2812 C C . GLY B 1 154 ? -6.09 -15.055 3.039 1 97.62 154 GLY B C 1
ATOM 2813 O O . GLY B 1 154 ? -6.82 -16.047 3.143 1 97.62 154 GLY B O 1
ATOM 2814 N N . PHE B 1 155 ? -6.539 -13.836 3 1 96.94 155 PHE B N 1
ATOM 2815 C CA . PHE B 1 155 ? -7.969 -13.555 3.047 1 96.94 155 PHE B CA 1
ATOM 2816 C C . PHE B 1 155 ? -8.68 -14.188 1.855 1 96.94 155 PHE B C 1
ATOM 2818 O O . PHE B 1 155 ? -9.828 -14.633 1.976 1 96.94 155 PHE B O 1
ATOM 2825 N N . THR B 1 156 ? -8 -14.25 0.709 1 97.88 156 THR B N 1
ATOM 2826 C CA . THR B 1 156 ? -8.594 -14.773 -0.515 1 97.88 156 THR B CA 1
ATOM 2827 C C . THR B 1 156 ? -8.398 -16.281 -0.608 1 97.88 156 THR B C 1
ATOM 2829 O O . THR B 1 156 ? -8.883 -16.922 -1.539 1 97.88 156 THR B O 1
ATOM 2832 N N . GLY B 1 157 ? -7.543 -16.859 0.281 1 98.31 157 GLY B N 1
ATOM 2833 C CA . GLY B 1 157 ? -7.27 -18.297 0.297 1 98.31 157 GLY B CA 1
ATOM 2834 C C . GLY B 1 157 ? -5.898 -18.641 -0.254 1 98.31 157 GLY B C 1
ATOM 2835 O O . GLY B 1 157 ? -5.48 -19.797 -0.195 1 98.31 157 GLY B O 1
ATOM 2836 N N . LEU B 1 158 ? -5.195 -17.672 -0.784 1 98.5 158 LEU B N 1
ATOM 2837 C CA . LEU B 1 158 ? -3.844 -17.938 -1.271 1 98.5 158 LEU B CA 1
ATOM 2838 C C . LEU B 1 158 ? -2.936 -18.391 -0.136 1 98.5 158 LEU B C 1
ATOM 2840 O O . LEU B 1 158 ? -2.992 -17.844 0.969 1 98.5 158 LEU B O 1
ATOM 2844 N N . GLN B 1 159 ? -2.174 -19.359 -0.41 1 97.94 159 GLN B N 1
ATOM 2845 C CA . GLN B 1 159 ? -1.221 -19.859 0.569 1 97.94 159 GLN B CA 1
ATOM 2846 C C . GLN B 1 159 ? 0.176 -19.297 0.321 1 97.94 159 GLN B C 1
ATOM 2848 O O . GLN B 1 159 ? 0.84 -19.688 -0.646 1 97.94 159 GLN B O 1
ATOM 2853 N N . ILE B 1 160 ? 0.629 -18.516 1.217 1 98.38 160 ILE B N 1
ATOM 2854 C CA . ILE B 1 160 ? 1.974 -17.969 1.077 1 98.38 160 ILE B CA 1
ATOM 2855 C C . ILE B 1 160 ? 3.004 -19.016 1.52 1 98.38 160 ILE B C 1
ATOM 2857 O O . ILE B 1 160 ? 3.088 -19.344 2.703 1 98.38 160 ILE B O 1
ATOM 2861 N N . GLU B 1 161 ? 3.77 -19.469 0.579 1 97.19 161 GLU B N 1
ATOM 2862 C CA . GLU B 1 161 ? 4.777 -20.5 0.844 1 97.19 161 GLU B CA 1
ATOM 2863 C C . GLU B 1 161 ? 6.066 -19.875 1.37 1 97.19 161 GLU B C 1
ATOM 2865 O O . GLU B 1 161 ? 6.77 -20.484 2.184 1 97.19 161 GLU B O 1
ATOM 2870 N N . GLU B 1 162 ? 6.32 -18.703 0.853 1 97.19 162 GLU B N 1
ATOM 2871 C CA . GLU B 1 162 ? 7.535 -18 1.254 1 97.19 162 GLU B CA 1
ATOM 2872 C C . GLU B 1 162 ? 7.414 -16.5 0.998 1 97.19 162 GLU B C 1
ATOM 2874 O O . GLU B 1 162 ? 6.836 -16.078 -0.006 1 97.19 162 GLU B O 1
ATOM 2879 N N . HIS B 1 163 ? 7.812 -15.758 1.901 1 98.31 163 HIS B N 1
ATOM 2880 C CA . HIS B 1 163 ? 7.996 -14.312 1.784 1 98.31 163 HIS B CA 1
ATOM 2881 C C . HIS B 1 163 ? 9.445 -13.914 2.059 1 98.31 163 HIS B C 1
ATOM 2883 O O . HIS B 1 163 ? 9.867 -13.852 3.217 1 98.31 163 HIS B O 1
ATOM 2889 N N . ARG B 1 164 ? 10.133 -13.633 1.023 1 97.75 164 ARG B N 1
ATOM 2890 C CA . ARG B 1 164 ? 11.57 -13.398 1.097 1 97.75 164 ARG B CA 1
ATOM 2891 C C . ARG B 1 164 ? 11.891 -11.922 0.856 1 97.75 164 ARG B C 1
ATOM 2893 O O . ARG B 1 164 ? 11.281 -11.281 -0.003 1 97.75 164 ARG B O 1
ATOM 2900 N N . PHE B 1 165 ? 12.875 -11.453 1.645 1 98.38 165 PHE B N 1
ATOM 2901 C CA . PHE B 1 165 ? 13.367 -10.086 1.487 1 98.38 165 PHE B CA 1
ATOM 2902 C C . PHE B 1 165 ? 14.859 -10.086 1.154 1 98.38 165 PHE B C 1
ATOM 2904 O O . PHE B 1 165 ? 15.664 -10.672 1.88 1 98.38 165 PHE B O 1
ATOM 2911 N N . PHE B 1 166 ? 15.227 -9.477 0.074 1 98.44 166 PHE B N 1
ATOM 2912 C CA . PHE B 1 166 ? 16.625 -9.188 -0.232 1 98.44 166 PHE B CA 1
ATOM 2913 C C . PHE B 1 166 ? 16.984 -7.777 0.216 1 98.44 166 PHE B C 1
ATOM 2915 O O . PHE B 1 166 ? 16.484 -6.793 -0.322 1 98.44 166 PHE B O 1
ATOM 2922 N N . SER B 1 167 ? 17.938 -7.652 1.099 1 97.56 167 SER B N 1
ATOM 2923 C CA . SER B 1 167 ? 18.203 -6.379 1.764 1 97.56 167 SER B CA 1
ATOM 2924 C C . SER B 1 167 ? 19.406 -5.672 1.154 1 97.56 167 SER B C 1
ATOM 2926 O O . SER B 1 167 ? 20.172 -6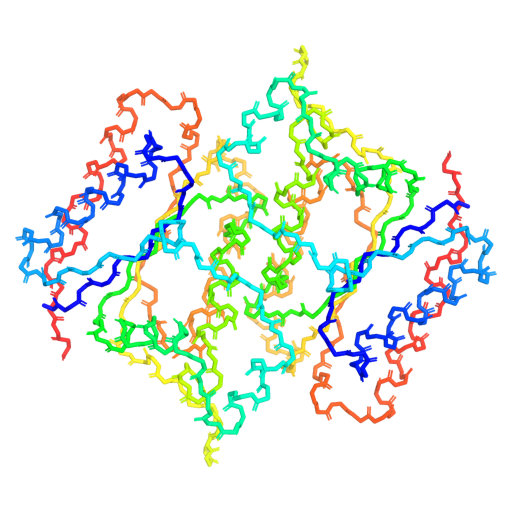.277 0.395 1 97.56 167 SER B O 1
ATOM 2928 N N . SER B 1 168 ? 19.562 -4.418 1.398 1 95.75 168 SER B N 1
ATOM 2929 C CA . SER B 1 168 ? 20.703 -3.582 1.041 1 95.75 168 SER B CA 1
ATOM 2930 C C . SER B 1 168 ? 20.969 -3.617 -0.46 1 95.75 168 SER B C 1
ATOM 2932 O O . SER B 1 168 ? 22.125 -3.617 -0.895 1 95.75 168 SER B O 1
ATOM 2934 N N . VAL B 1 169 ? 19.922 -3.633 -1.249 1 93.31 169 VAL B N 1
ATOM 2935 C CA . VAL B 1 169 ? 20.094 -3.908 -2.67 1 93.31 169 VAL B CA 1
ATOM 2936 C C . VAL B 1 169 ? 20.703 -2.688 -3.359 1 93.31 169 VAL B C 1
ATOM 2938 O O . VAL B 1 169 ? 21.297 -2.801 -4.438 1 93.31 169 VAL B O 1
ATOM 2941 N N . ILE B 1 170 ? 20.562 -1.508 -2.742 1 86.75 170 ILE B N 1
ATOM 2942 C CA . ILE B 1 170 ? 21.109 -0.281 -3.312 1 86.75 170 ILE B CA 1
ATOM 2943 C C . ILE B 1 170 ? 22.641 -0.298 -3.209 1 86.75 170 ILE B C 1
ATOM 2945 O O . ILE B 1 170 ? 23.328 0.168 -4.113 1 86.75 170 ILE B O 1
ATOM 2949 N N . THR B 1 171 ? 23.172 -0.946 -2.199 1 90.44 171 THR B N 1
ATOM 2950 C CA . THR B 1 171 ? 24.609 -0.883 -1.915 1 90.44 171 THR B CA 1
ATOM 2951 C C . THR B 1 171 ? 25.234 -2.268 -2.018 1 90.44 171 THR B C 1
ATOM 2953 O O . THR B 1 171 ? 26.453 -2.414 -1.857 1 90.44 171 THR B O 1
ATOM 2956 N N . ALA B 1 172 ? 24.438 -3.238 -2.289 1 93.69 172 ALA B N 1
ATOM 2957 C CA . ALA B 1 172 ? 24.922 -4.613 -2.316 1 93.69 172 ALA B CA 1
ATOM 2958 C C . ALA B 1 172 ? 25.984 -4.793 -3.4 1 93.69 172 ALA B C 1
ATOM 2960 O O . ALA B 1 172 ? 25.875 -4.223 -4.488 1 93.69 172 ALA B O 1
ATOM 2961 N N . SER B 1 173 ? 27 -5.594 -3.105 1 95.56 173 SER B N 1
ATOM 2962 C CA . SER B 1 173 ? 28 -5.949 -4.098 1 95.56 173 SER B CA 1
ATOM 2963 C C . SER B 1 173 ? 27.438 -6.875 -5.164 1 95.56 173 SER B C 1
ATOM 2965 O O . SER B 1 173 ? 26.359 -7.453 -4.98 1 95.56 173 SER B O 1
ATOM 2967 N N . GLU B 1 174 ? 28.188 -6.969 -6.246 1 95.56 174 GLU B N 1
ATOM 2968 C CA . GLU B 1 174 ? 27.797 -7.926 -7.277 1 95.56 174 GLU B CA 1
ATOM 2969 C C . GLU B 1 174 ? 27.766 -9.344 -6.719 1 95.56 174 GLU B C 1
ATOM 2971 O O . GLU B 1 174 ? 26.891 -10.141 -7.086 1 95.56 174 GLU B O 1
ATOM 2976 N N . GLU B 1 175 ? 28.688 -9.578 -5.859 1 97.06 175 GLU B N 1
ATOM 2977 C CA . GLU B 1 175 ? 28.75 -10.898 -5.246 1 97.06 175 GLU B CA 1
ATOM 2978 C C . GLU B 1 175 ? 27.5 -11.172 -4.406 1 97.06 175 GLU B C 1
ATOM 2980 O O . GLU B 1 175 ? 26.938 -12.266 -4.461 1 97.06 175 GLU B O 1
ATOM 2985 N N . THR B 1 176 ? 27.078 -10.227 -3.684 1 97.06 176 THR B N 1
ATOM 2986 C CA . THR B 1 176 ? 25.891 -10.359 -2.859 1 97.06 176 THR B CA 1
ATOM 2987 C C . THR B 1 176 ? 24.641 -10.547 -3.732 1 97.06 176 THR B C 1
ATOM 2989 O O . THR B 1 176 ? 23.812 -11.406 -3.455 1 97.06 176 THR B O 1
ATOM 2992 N N . ARG B 1 177 ? 24.562 -9.781 -4.762 1 96.88 177 ARG B N 1
ATOM 2993 C CA . ARG B 1 177 ? 23.422 -9.875 -5.672 1 96.88 177 ARG B CA 1
ATOM 2994 C C . ARG B 1 177 ? 23.375 -11.242 -6.344 1 96.88 177 ARG B C 1
ATOM 2996 O O . ARG B 1 177 ? 22.297 -11.828 -6.492 1 96.88 177 ARG B O 1
ATOM 3003 N N . LYS B 1 178 ? 24.516 -11.719 -6.719 1 96.81 178 LYS B N 1
ATOM 3004 C CA . LYS B 1 178 ? 24.594 -13.055 -7.305 1 96.81 178 LYS B CA 1
ATOM 3005 C C . LYS B 1 178 ? 24.156 -14.117 -6.301 1 96.81 178 LYS B C 1
ATOM 3007 O O . LYS B 1 178 ? 23.469 -15.078 -6.664 1 96.81 178 LYS B O 1
ATOM 3012 N N . ALA B 1 179 ? 24.562 -13.945 -5.09 1 97.75 179 ALA B N 1
ATOM 3013 C CA . ALA B 1 179 ? 24.172 -14.883 -4.039 1 97.75 179 ALA B CA 1
ATOM 3014 C C . ALA B 1 179 ? 22.656 -14.875 -3.83 1 97.75 179 ALA B C 1
ATOM 3016 O O . ALA B 1 179 ? 22.047 -15.922 -3.615 1 97.75 179 ALA B O 1
ATOM 3017 N N . TYR B 1 180 ? 22.078 -13.703 -3.854 1 97.69 180 TYR B N 1
ATOM 3018 C CA . TYR B 1 180 ? 20.625 -13.586 -3.777 1 97.69 180 TYR B CA 1
ATOM 3019 C C . TYR B 1 180 ? 19.953 -14.367 -4.898 1 97.69 180 TYR B C 1
ATOM 3021 O O . TYR B 1 180 ? 19.047 -15.18 -4.648 1 97.69 180 TYR B O 1
ATOM 3029 N N . LEU B 1 181 ? 20.422 -14.195 -6.09 1 97.69 181 LEU B N 1
ATOM 3030 C CA . LEU B 1 181 ? 19.828 -14.859 -7.246 1 97.69 181 LEU B CA 1
ATOM 3031 C C . LEU B 1 181 ? 20.031 -16.375 -7.16 1 97.69 181 LEU B C 1
ATOM 3033 O O . LEU B 1 181 ? 19.125 -17.141 -7.477 1 97.69 181 LEU B O 1
ATOM 3037 N N . ASN B 1 182 ? 21.188 -16.797 -6.668 1 97 182 ASN B N 1
ATOM 3038 C CA . ASN B 1 182 ? 21.469 -18.219 -6.508 1 97 182 ASN B CA 1
ATOM 3039 C C . ASN B 1 182 ? 20.547 -18.859 -5.477 1 97 182 ASN B C 1
ATOM 3041 O O . ASN B 1 182 ? 20.203 -20.031 -5.594 1 97 182 ASN B O 1
ATOM 3045 N N . SER B 1 183 ? 20.156 -18.062 -4.543 1 96.75 183 SER B N 1
ATOM 3046 C CA . SER B 1 183 ? 19.297 -18.594 -3.488 1 96.75 183 SER B CA 1
ATOM 3047 C C . SER B 1 183 ? 17.922 -18.938 -4.027 1 96.75 183 SER B C 1
ATOM 3049 O O . SER B 1 183 ? 17.141 -19.625 -3.365 1 96.75 183 SER B O 1
ATOM 3051 N N . LEU B 1 184 ? 17.562 -18.453 -5.176 1 96.19 184 LEU B N 1
ATOM 3052 C CA . LEU B 1 184 ? 16.266 -18.719 -5.797 1 96.19 184 LEU B CA 1
ATOM 3053 C C . LEU B 1 184 ? 16.297 -20.031 -6.559 1 96.19 184 LEU B C 1
ATOM 3055 O O . LEU B 1 184 ? 15.258 -20.516 -7.016 1 96.19 184 LEU B O 1
ATOM 3059 N N . GLU B 1 185 ? 17.531 -20.516 -6.609 1 92.62 185 GLU B N 1
ATOM 3060 C CA . GLU B 1 185 ? 17.656 -21.781 -7.328 1 92.62 185 GLU B CA 1
ATOM 3061 C C . GLU B 1 185 ? 16.812 -22.875 -6.684 1 92.62 185 GLU B C 1
ATOM 3063 O O . GLU B 1 185 ? 16.766 -23 -5.457 1 92.62 185 GLU B O 1
ATOM 3068 N N . ASN B 1 186 ? 15.961 -23.578 -7.41 1 90.25 186 ASN B N 1
ATOM 3069 C CA . ASN B 1 186 ? 15.148 -24.719 -7.004 1 90.25 186 ASN B CA 1
ATOM 3070 C C . ASN B 1 186 ? 13.93 -24.281 -6.199 1 90.25 186 ASN B C 1
ATOM 3072 O O . ASN B 1 186 ? 13.367 -25.062 -5.434 1 90.25 186 ASN B O 1
ATOM 3076 N N . LEU B 1 187 ? 13.617 -23.016 -6.242 1 93.81 187 LEU B N 1
ATOM 3077 C CA . LEU B 1 187 ? 12.461 -22.531 -5.504 1 93.81 187 LEU B CA 1
ATOM 3078 C C . LEU B 1 187 ? 11.203 -23.312 -5.863 1 93.81 187 LEU B C 1
ATOM 3080 O O . LEU B 1 187 ? 10.375 -23.594 -4.996 1 93.81 187 LEU B O 1
ATOM 3084 N N . PHE B 1 188 ? 11.133 -23.719 -7.074 1 94 188 PHE B N 1
ATOM 3085 C CA . PHE B 1 188 ? 9.922 -24.375 -7.559 1 94 188 PHE B CA 1
ATOM 3086 C C . PHE B 1 188 ? 10.133 -25.891 -7.676 1 94 188 PHE B C 1
ATOM 3088 O O . PHE B 1 188 ? 9.273 -26.609 -8.188 1 94 188 PHE B O 1
ATOM 3095 N N . ALA B 1 189 ? 11.336 -26.312 -7.332 1 88.19 189 ALA B N 1
ATOM 3096 C CA . ALA B 1 189 ? 11.656 -27.719 -7.488 1 88.19 189 ALA B CA 1
ATOM 3097 C C . ALA B 1 189 ? 10.727 -28.594 -6.656 1 88.19 189 ALA B C 1
ATOM 3099 O O . ALA B 1 189 ? 10.523 -28.344 -5.469 1 88.19 189 ALA B O 1
ATOM 3100 N N . GLY B 1 190 ? 10.141 -29.562 -7.191 1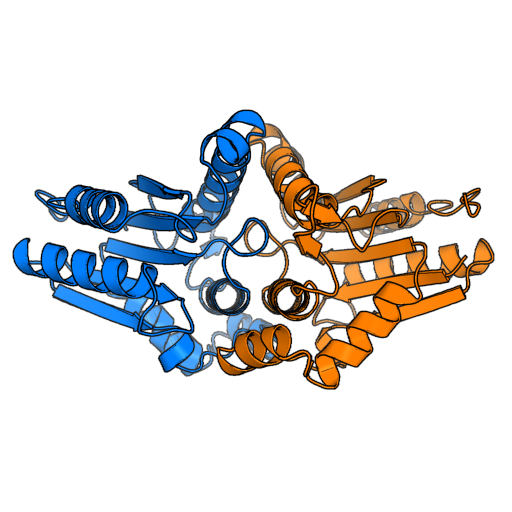 84.88 190 GLY B N 1
ATOM 3101 C CA . GLY B 1 190 ? 9.352 -30.562 -6.492 1 84.88 190 GLY B CA 1
ATOM 3102 C C . GLY B 1 190 ? 7.918 -30.141 -6.258 1 84.88 190 GLY B C 1
ATOM 3103 O O . GLY B 1 190 ? 7.145 -30.875 -5.633 1 84.88 190 GLY B O 1
ATOM 3104 N N . ILE B 1 191 ? 7.586 -28.922 -6.668 1 84.5 191 ILE B N 1
ATOM 3105 C CA . ILE B 1 191 ? 6.211 -28.469 -6.48 1 84.5 191 ILE B CA 1
ATOM 3106 C C . ILE B 1 191 ? 5.297 -29.172 -7.48 1 84.5 191 ILE B C 1
ATOM 3108 O O . ILE B 1 191 ? 5.527 -29.109 -8.688 1 84.5 191 ILE B O 1
ATOM 3112 N N . THR B 1 192 ? 4.531 -30.109 -6.984 1 72.38 192 THR B N 1
ATOM 3113 C CA . THR B 1 192 ? 3.576 -30.844 -7.812 1 72.38 192 THR B CA 1
ATOM 3114 C C . THR B 1 192 ? 2.145 -30.516 -7.398 1 72.38 192 THR B C 1
ATOM 3116 O O . THR B 1 192 ? 1.914 -29.953 -6.328 1 72.38 192 THR B O 1
ATOM 3119 N N . THR B 1 193 ? 1.128 -30.469 -8.445 1 61.16 193 THR B N 1
ATOM 3120 C CA . THR B 1 193 ? -0.29 -30.25 -8.18 1 61.16 193 THR B CA 1
ATOM 3121 C C . THR B 1 193 ? -0.773 -31.188 -7.066 1 61.16 193 THR B C 1
ATOM 3123 O O . THR B 1 193 ? -0.297 -32.312 -6.941 1 61.16 193 THR B O 1
ATOM 3126 N N . VAL B 1 194 ? -1.317 -30.359 -6.02 1 48.19 194 VAL B N 1
ATOM 3127 C CA . VAL B 1 194 ? -2.02 -31.203 -5.062 1 48.19 194 VAL B CA 1
ATOM 3128 C C . VAL B 1 194 ? -3.082 -32.031 -5.785 1 48.19 194 VAL B C 1
ATOM 3130 O O . VAL B 1 194 ? -3.746 -31.547 -6.695 1 48.19 194 VAL B O 1
#

InterPro domains:
  IPR003680 Flavodoxin-like fold [PF02525] (1-186)
  IPR029039 Flavoprotein-like superfamily [G3DSA:3.40.50.360] (2-193)
  IPR029039 Flavoprotein-like superfamily [SSF52218] (1-191)
  IPR051545 NAD(P)H dehydrogenase (quinone) [PTHR10204] (1-186)

Radius of gyration: 21.05 Å; Cα contacts (8 Å, |Δi|>4): 718; chains: 2; bounding box: 55×59×42 Å

pLDDT: mean 95.64, std 5.51, range [48.12, 98.88]

Foldseek 3Di:
DEEEEEAEDQDCPALLVVLSVLLVVQCVVQPYHYDYHYLVVLVDDLDDDPVLQVCVVVVNHDPSLVVVLVSLVRHQEYEYTAEDDPLHGDSSVNSNCVRNCHEPRLWYQDPVGIDQNNANHEYEYEYEYQADPCVCVVVVSLVVHVVVVCCSNVSNNYHYPYHYYHYNSVPDDPVSSVVVSVVCRCVCHPPDRD/DEEEEEAEDQDCPALLVVLSVLLVVQCVVQPYHYDYHYLVVLVDDLDDDPVLQVCVVVVNHDPSLVVVLVSLVRHQEYEYTAEDDPLHGDSSVNSNCVRNCHEPRLWYQDPVGIDQNNANHEYEYEYEYQADPCVCVVVVSLVVHVVVVCCSNVSNNYHYPYHYYHYNSVPDDPVSSVVVSVVCRCVCHPPDRD

Organism: NCBI:txid1503925

Sequence (388 aa):
MNNLIIYCHPNPESFNHAVKDSLQKQAIQSGHHTRIRDVYTLNFNPVLTREDVLAFKAGNTPADILQEQEHITWADIITLVHPIWWTGMPGILKGYFDRVLSYGFAYRYGQYGLEQMLAGKRMYIINSVGSEEQNYVDKGIFDAMRIVAQNTFGFTGLQIEEHRFFSSVITASEETRKAYLNSLENLFAGITTVMNNLIIYCHPNPESFNHAVKDSLQKQAIQSGHHTRIRDVYTLNFNPVLTREDVLAFKAGNTPADILQEQEHITWADIITLVHPIWWTGMPGILKGYFDRVLSYGFAYRYGQYGLEQMLAGKRMYIINSVGSEEQNYVDKGIFDAMRIVAQNTFGFTGLQIEEHRFFSSVITASEETRKAYLNSLENLFAGITTV

Secondary structure (DSSP, 8-state):
-EEEEEE--S-TTSHHHHHHHHHHHHHHHTT-EEEEEETTTTT------HHHHHHHHHT---HHHHHHHHHHHH-SEEEEEEE-SSSS--HHHHHHHHHHS-BTTTEEEETTEEEETTTT-EEEEEEE-SS-HHHHHHTTHHHHHHHHHHHHHGGGT-EEEEEEEE--TTT--HHHHHHHHHTTTTTTTT----/-EEEEEE--S-TTSHHHHHHHHHHHHHHHTT-EEEEEETTTTT------HHHHHHHHHT---HHHHHHHHHHHH-SEEEEEEE-SSSS--HHHHHHHHHHS-BTTTEEEETTEEEETTTT-EEEEEEE-SS-HHHHHHTTHHHHHHHHHHHHHGGGT-EEEEEEEE--TTT--HHHHHHHHHTTTTTTTT----